Protein AF-0000000078390481 (afdb_homodimer)

Sequence (530 aa):
MADEIKNFSSCPRWFEMAATLKKCFVSKMATTKDLWNSIANISTMCGADFVKNLLRAKYLINNDDVKAIIPPTDNEFDGIALTIGIGNDTSVERRLKKTYPNIRFYGADPIYEAGKAFTNIGEYKQSGVSEKGGSFNASVLINKKYHWRTIETITMKALLRAFGIAHVDFLFLDIEGTEYSVLPTLSTQTDMFNETFCQINVELHGPLVDYGQTDAAFVRLLNSVMSRESPYVPLWIPQPTMHHRLFLVNWKNLQCVKNFFSHWCMADEIKNFSSCPRWFEMAATLKKCFVSKMATTKDLWNSIANISTMCGADFVKNLLRAKYLINNDDVKAIIPPTDNEFDGIALTIGIGNDTSVERRLKKTYPNIRFYGADPIYEAGKAFTNIGEYKQSGVSEKGGSFNASVLINKKYHWRTIETITMKALLRAFGIAHVDFLFLDIEGTEYSVLPTLSTQTDMFNETFCQINVELHGPLVDYGQTDAAFVRLLNSVMSRESPYVPLWIPQPTMHHRLFLVNWKNLQCVKNFFSHWC

Organism: Toxocara canis (NCBI:txid6265)

Nearest PDB structures (foldseek):
  8pb8-assembly1_B  TM=5.789E-01  e=1.757E-03  Psilocybe cubensis
  9fmj-assembly1_A  TM=5.269E-01  e=6.297E-04  Psilocybe cubensis
  3tma-assembly1_A  TM=5.988E-01  e=4.313E-03  Thermus thermophilus HB27
  8pb8-assembly1_A  TM=4.634E-01  e=1.546E-03  Psilocybe cubensis
  9fmi-assembly1_A  TM=5.603E-01  e=1.059E-02  Psilocybe cubensis

Foldseek 3Di:
DLVPFPPCVLFVQLSVLQVQLLVQLVVVLVPDDQCLQCVQVSLVVSCLQVVCVVLVWDWQDKDPDIDIDRAWPDQQDQFEEEEEQQAQICRRLVVVCVSHVNYAYEYEDQDVNSQVVCVVRHHYDNAHEAQAWAWDFFFDQDPNDTDTDIGTHDYPLVVCVVVVHQEHAHYEEEHGQRCLGNQLCCFQCCVPRSHYYFKYKYKAQDDDPVSPHHSVSVSVNSCSCSPPRGQKGFSHWHRDDRITITIIGRSRDVVSCNTRPVVSD/DCVPFPPCVLFVQLSVLQVQLLVQLVVVLVPDDQCLQCVQVSLVVSCLQVVCVVLVWDWADKDPDIDIDRAWPDQQDQFEEEEAQQAQICRRLVVVCVSHVNYAYEYEDLDVNSVVVCVVRHHYDNAHEAQAWAWDFFFHQDPNDTDTDIGTHDYPLVRCVVVVHQEHAHYEEEHGQRCLNNQLCVFQCCVPRSHYYFKYKYKAADDCVVSVHDSVSVSSNSCSCSPPRGQKGFSHWHRDDRITITIIGRSRDVVSCNTRPVVSD

Solvent-accessible surface area (backbone atoms only — not comparable to full-atom values): 27786 Å² total; per-residue (Å²): 112,71,90,72,40,81,68,39,85,75,26,44,56,40,46,48,53,49,48,53,39,39,51,40,50,48,57,55,53,73,75,45,86,62,49,87,83,36,45,31,58,49,35,35,58,35,15,22,56,39,52,31,54,75,57,55,49,43,74,38,58,47,95,87,47,78,42,66,45,61,56,56,78,48,79,79,39,71,47,31,36,38,32,36,44,46,50,92,61,60,50,44,58,51,52,48,38,70,72,27,71,55,42,44,40,37,36,27,21,61,45,60,76,30,37,61,71,40,54,82,69,28,52,63,46,78,29,34,65,27,67,82,34,47,80,40,81,33,62,39,76,52,92,92,37,77,39,80,39,78,38,57,26,36,24,66,68,57,52,31,56,73,72,71,48,48,65,34,48,38,35,39,40,43,56,65,40,38,47,61,48,34,49,33,47,60,22,62,46,38,79,77,63,66,42,44,61,29,26,37,32,36,46,41,63,46,79,26,74,88,59,72,40,44,68,65,50,53,52,51,30,53,49,32,35,54,32,90,76,16,44,40,42,69,36,42,37,60,77,60,77,79,37,38,44,40,31,31,34,27,70,63,49,64,68,38,31,59,43,52,44,50,90,40,67,114,68,90,72,40,81,68,40,85,75,25,44,55,40,45,48,53,49,48,52,38,36,52,41,48,48,57,55,53,74,76,45,86,62,49,90,83,37,46,31,57,50,33,33,59,34,15,21,56,39,53,31,56,74,57,55,50,44,77,38,59,45,96,87,48,77,43,67,46,63,57,55,78,47,80,78,39,72,47,30,34,37,32,35,44,46,54,94,60,62,49,45,59,52,54,48,37,70,71,26,70,56,42,44,40,36,35,26,21,62,44,63,72,30,37,61,67,39,52,82,70,29,52,60,44,82,28,34,68,26,68,82,34,46,80,40,81,34,64,39,74,52,92,91,36,78,40,80,40,78,38,55,26,35,24,64,67,56,51,31,55,75,73,72,48,47,64,32,46,38,36,38,41,42,57,67,42,39,49,61,50,33,50,34,48,62,23,62,47,37,78,78,62,67,41,44,61,28,26,38,33,36,47,45,67,43,76,23,65,85,59,70,36,47,72,64,48,52,51,51,28,52,48,32,36,53,33,91,76,16,44,39,42,69,36,43,36,60,78,58,77,64,36,40,44,40,30,31,34,28,68,63,48,64,67,37,31,59,43,51,43,50,89,39,67

pLDDT: mean 91.21, std 9.78, range [47.38, 98.75]

Radius of gyration: 27.39 Å; Cα contacts (8 Å, |Δi|>4): 1073; chains: 2; bounding box: 37×82×60 Å

Secondary structure (DSSP, 8-state):
-GGG-TTGGGSHHHHHHHHHHHHHHHHHHHT-S-HHHHHHHHHHHTTHHHHHHHTT-EEEE-SS-EEEEPPPS-TT---EEEEES-TT--HHHHHHHHH-TT-EEEEE-SSHHHHHHHTTTSEEE--EE-SS-EEEEEEEEETTEEEEEEEEEE-HHHHHHHHT--EEEEEEE--TTTHHHHHHHHHH-TTTTT-EEEEEEEEE--SSGGGT--HHHHHHHHHHHHSTT--EEEEE-PPPSSSEEEEEEESS-HHHIIIIIGGG-/-GGG-TTGGGSHHHHHHHHHHHHHHHHHHHT-S-HHHHHHHHHHHHTHHHHHHHTT-EEEE-SS-EEEEPPPS-TT---EEEEES-TT--HHHHHHHHH-TT-EEEEE-SSHHHHHHHTTTSEEE--EE-SS-EEEEEEEEETTEEEEEEEEEE-HHHHHHHHT--EEEEEEE--TTTHHHHHHHHHH-TTTTT-EEEEEEEEE--SGGGGT--HHHHHHHHHHHHSTT--EEEEE-PPPSSSEEEEEEESS-HHHIIIIIGGG-

InterPro domains:
  IPR006342 Methyltransferase FkbM [PF05050] (73-221)

Structure (mmCIF, N/CA/C/O backbone):
data_AF-0000000078390481-model_v1
#
loop_
_entity.id
_entity.type
_entity.pdbx_description
1 polymer 'Methyltransf_21 domain-containing protein'
#
loop_
_atom_site.group_PDB
_atom_site.id
_atom_site.type_symbol
_atom_site.label_atom_id
_atom_site.label_alt_id
_atom_site.label_comp_id
_atom_site.label_asym_id
_atom_site.label_entity_id
_atom_site.label_seq_id
_atom_site.pdbx_PDB_ins_code
_atom_site.Cartn_x
_atom_site.Cartn_y
_atom_site.Cartn_z
_atom_site.occupancy
_atom_site.B_iso_or_equiv
_atom_site.auth_seq_id
_atom_site.auth_comp_id
_atom_site.auth_asym_id
_atom_site.auth_atom_id
_atom_site.pdbx_PDB_model_num
ATOM 1 N N . MET A 1 1 ? 17.344 1.678 4.719 1 47.88 1 MET A N 1
ATOM 2 C CA . MET A 1 1 ? 16.531 2.707 5.363 1 47.88 1 MET A CA 1
ATOM 3 C C . MET A 1 1 ? 16.062 2.248 6.742 1 47.88 1 MET A C 1
ATOM 5 O O . MET A 1 1 ? 16.094 3.021 7.699 1 47.88 1 MET A O 1
ATOM 9 N N . ALA A 1 2 ? 15.68 0.887 6.867 1 52.62 2 ALA A N 1
ATOM 10 C CA . ALA A 1 2 ? 15.227 0.466 8.188 1 52.62 2 ALA A CA 1
ATOM 11 C C . ALA A 1 2 ? 16.359 0.549 9.211 1 52.62 2 ALA A C 1
ATOM 13 O O . ALA A 1 2 ? 16.125 0.926 10.359 1 52.62 2 ALA A O 1
ATOM 14 N N . ASP A 1 3 ? 17.625 0.298 8.766 1 55.47 3 ASP A N 1
ATOM 15 C CA . ASP A 1 3 ? 18.734 0.202 9.695 1 55.47 3 ASP A CA 1
ATOM 16 C C . ASP A 1 3 ? 19.031 1.551 10.352 1 55.47 3 ASP A C 1
ATOM 18 O O . ASP A 1 3 ? 19.641 1.611 11.422 1 55.47 3 ASP A O 1
ATOM 22 N N . GLU A 1 4 ? 18.391 2.559 9.773 1 65.75 4 GLU A N 1
ATOM 23 C CA . GLU A 1 4 ? 18.75 3.867 10.305 1 65.75 4 GLU A CA 1
ATOM 24 C C . GLU A 1 4 ? 17.625 4.457 11.148 1 65.75 4 GLU A C 1
ATOM 26 O O . GLU A 1 4 ? 17.719 5.594 11.617 1 65.75 4 GLU A O 1
ATOM 31 N N . ILE A 1 5 ? 16.719 3.488 11.383 1 76.81 5 ILE A N 1
ATOM 32 C CA . ILE A 1 5 ? 15.586 4.012 12.141 1 76.81 5 ILE A CA 1
ATOM 33 C C . ILE A 1 5 ? 15.812 3.797 13.633 1 76.81 5 ILE A C 1
ATOM 35 O O . ILE A 1 5 ? 15.875 2.656 14.102 1 76.81 5 ILE A O 1
ATOM 39 N N . LYS A 1 6 ? 16.016 4.844 14.258 1 80.94 6 LYS A N 1
ATOM 40 C CA . LYS A 1 6 ? 16.156 4.797 15.711 1 80.94 6 LYS A CA 1
ATOM 41 C C . LYS A 1 6 ? 14.953 4.113 16.359 1 80.94 6 LYS A C 1
ATOM 43 O O . LYS A 1 6 ? 13.812 4.398 16 1 80.94 6 LYS A O 1
ATOM 48 N N . ASN A 1 7 ? 15.125 3.117 17.188 1 88.44 7 ASN A N 1
ATOM 49 C CA . ASN A 1 7 ? 14.109 2.369 17.906 1 88.44 7 ASN A CA 1
ATOM 50 C C . ASN A 1 7 ? 13.273 1.506 16.969 1 88.44 7 ASN A C 1
ATOM 52 O O . ASN A 1 7 ? 12.062 1.352 17.172 1 88.44 7 ASN A O 1
ATOM 56 N N . PHE A 1 8 ? 13.828 0.98 15.945 1 92.12 8 PHE A N 1
ATOM 57 C CA . PHE A 1 8 ? 13.125 0.188 14.938 1 92.12 8 PHE A CA 1
ATOM 58 C C . PHE A 1 8 ? 12.367 -0.96 15.594 1 92.12 8 PHE A C 1
ATOM 60 O O . PHE A 1 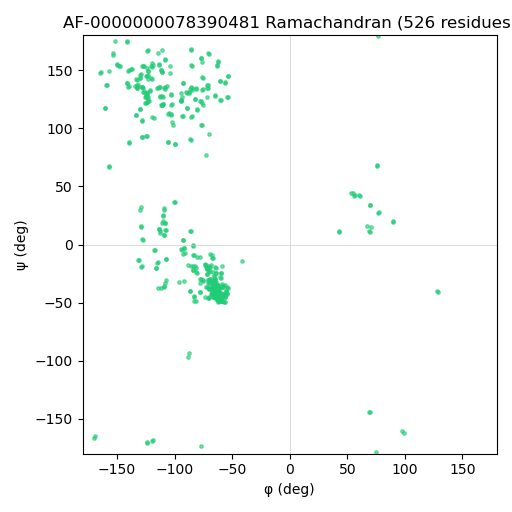8 ? 11.242 -1.27 15.195 1 92.12 8 PHE A O 1
ATOM 67 N N . SER A 1 9 ? 12.914 -1.569 16.625 1 93.81 9 SER A N 1
ATOM 68 C CA . SER A 1 9 ? 12.359 -2.77 17.234 1 93.81 9 SER A CA 1
ATOM 69 C C . SER A 1 9 ? 11.062 -2.459 17.969 1 93.81 9 SER A C 1
ATOM 71 O O . SER A 1 9 ? 10.281 -3.365 18.281 1 93.81 9 SER A O 1
ATOM 73 N N . SER A 1 10 ? 10.875 -1.139 18.297 1 94.69 10 SER A N 1
ATOM 74 C CA . SER A 1 10 ? 9.688 -0.77 19.062 1 94.69 10 SER A CA 1
ATOM 75 C C . SER A 1 10 ? 8.422 -0.925 18.219 1 94.69 10 SER A C 1
ATOM 77 O O . SER A 1 10 ? 7.34 -1.171 18.766 1 94.69 10 SER A O 1
ATOM 79 N N . CYS A 1 11 ? 8.594 -0.75 16.969 1 96.69 11 CYS A N 1
ATOM 80 C CA . CYS A 1 11 ? 7.441 -0.878 16.078 1 96.69 11 CYS A CA 1
ATOM 81 C C . CYS A 1 11 ? 7.887 -1.206 14.656 1 96.69 11 CYS A C 1
ATOM 83 O O . CYS A 1 11 ? 7.676 -0.414 13.734 1 96.69 11 CYS A O 1
ATOM 85 N N . PRO A 1 12 ? 8.414 -2.34 14.414 1 96.19 12 PRO A N 1
ATOM 86 C CA . PRO A 1 12 ? 9.125 -2.656 13.172 1 96.19 12 PRO A CA 1
ATOM 87 C C . PRO A 1 12 ? 8.227 -2.592 11.938 1 96.19 12 PRO A C 1
ATOM 89 O O . PRO A 1 12 ? 8.625 -2.057 10.906 1 96.19 12 PRO A O 1
ATOM 92 N N . ARG A 1 13 ? 6.938 -3.066 12.016 1 97.38 13 ARG A N 1
ATOM 93 C CA . ARG A 1 13 ? 6.07 -3.133 10.844 1 97.38 13 ARG A CA 1
ATOM 94 C C . ARG A 1 13 ? 5.656 -1.738 10.391 1 97.38 13 ARG A C 1
ATOM 96 O O . ARG A 1 13 ? 5.668 -1.442 9.195 1 97.38 13 ARG A O 1
ATOM 103 N N . TRP A 1 14 ? 5.422 -0.872 11.383 1 97.62 14 TRP A N 1
ATOM 104 C CA . TRP A 1 14 ? 5.094 0.504 11.016 1 97.62 14 TRP A CA 1
ATOM 105 C C . TRP A 1 14 ? 6.277 1.19 10.352 1 97.62 14 TRP A C 1
ATOM 107 O O . TRP A 1 14 ? 6.121 1.865 9.328 1 97.62 14 TRP A O 1
ATOM 117 N N . PHE A 1 15 ? 7.402 0.977 10.906 1 97.12 15 PHE A N 1
ATOM 118 C CA . PHE A 1 15 ? 8.594 1.633 10.375 1 97.12 15 PHE A CA 1
ATOM 119 C C . PHE A 1 15 ? 8.914 1.111 8.984 1 97.12 15 PHE A C 1
ATOM 121 O O . PHE A 1 15 ? 9.344 1.874 8.109 1 97.12 15 PHE A O 1
ATOM 128 N N . GLU A 1 16 ? 8.648 -0.146 8.742 1 96.88 16 GLU A N 1
ATOM 129 C CA . GLU A 1 16 ? 8.844 -0.708 7.41 1 96.88 16 GLU A CA 1
ATOM 130 C C . GLU A 1 16 ? 7.855 -0.114 6.414 1 96.88 16 GLU A C 1
ATOM 132 O O . GLU A 1 16 ? 8.227 0.205 5.281 1 96.88 16 GLU A O 1
ATOM 137 N N . MET A 1 17 ? 6.586 0.057 6.84 1 97.88 17 MET A N 1
ATOM 138 C CA . MET A 1 17 ? 5.574 0.659 5.977 1 97.88 17 MET A CA 1
ATOM 139 C C . MET A 1 17 ? 5.957 2.088 5.605 1 97.88 17 MET A C 1
ATOM 141 O O . MET A 1 17 ? 5.984 2.441 4.426 1 97.88 17 MET A O 1
ATOM 145 N N . ALA A 1 18 ? 6.328 2.855 6.602 1 96.94 18 ALA A N 1
ATOM 146 C CA . ALA A 1 18 ? 6.637 4.266 6.387 1 96.94 18 ALA A CA 1
ATOM 147 C C . ALA A 1 18 ? 7.902 4.426 5.547 1 96.94 18 ALA A C 1
ATOM 149 O O . ALA A 1 18 ? 7.949 5.258 4.637 1 96.94 18 ALA A O 1
ATOM 150 N N . ALA A 1 19 ? 8.875 3.615 5.863 1 95.69 19 ALA A N 1
ATOM 151 C CA . ALA A 1 19 ? 10.133 3.691 5.129 1 95.69 19 ALA A CA 1
ATOM 152 C C . ALA A 1 19 ? 9.938 3.316 3.662 1 95.69 19 ALA A C 1
ATOM 154 O O . ALA A 1 19 ? 10.508 3.947 2.771 1 95.69 19 ALA A O 1
ATOM 155 N N . THR A 1 20 ? 9.141 2.256 3.455 1 96.31 20 THR A N 1
ATOM 156 C CA . THR A 1 20 ? 8.867 1.826 2.088 1 96.31 20 THR A CA 1
ATOM 157 C C . THR A 1 20 ? 8.141 2.924 1.312 1 96.31 20 THR A C 1
ATOM 159 O O . THR A 1 20 ? 8.477 3.203 0.161 1 96.31 20 THR A O 1
ATOM 162 N N . LEU A 1 21 ? 7.191 3.572 1.928 1 96.88 21 LEU A N 1
ATOM 163 C CA . LEU A 1 21 ? 6.457 4.668 1.307 1 96.88 21 LEU A CA 1
ATOM 164 C C . LEU A 1 21 ? 7.395 5.828 0.972 1 96.88 21 LEU A C 1
ATOM 166 O O . LEU A 1 21 ? 7.398 6.32 -0.158 1 96.88 21 LEU A O 1
ATOM 170 N N . LYS A 1 22 ? 8.156 6.188 1.913 1 95.38 22 LYS A N 1
ATOM 171 C CA . LYS A 1 22 ? 9.062 7.32 1.734 1 95.38 22 LYS A CA 1
ATOM 172 C C . LYS A 1 22 ? 10.07 7.047 0.627 1 95.38 22 LYS A C 1
ATOM 174 O O . LYS A 1 22 ? 10.344 7.914 -0.206 1 95.38 22 LYS A O 1
ATOM 179 N N . LYS A 1 23 ? 10.625 5.867 0.595 1 95.25 23 LYS A N 1
ATOM 180 C CA . LYS A 1 23 ? 11.57 5.48 -0.446 1 95.25 23 LYS A CA 1
ATOM 181 C C . LYS A 1 23 ? 10.945 5.602 -1.832 1 95.25 23 LYS A C 1
ATOM 183 O O . LYS A 1 23 ? 11.594 6.059 -2.775 1 95.25 23 LYS A O 1
ATOM 188 N N . CYS A 1 24 ? 9.742 5.176 -1.938 1 96.69 24 CYS A N 1
ATOM 189 C CA . CYS A 1 24 ? 9.047 5.273 -3.213 1 96.69 24 CYS A CA 1
ATOM 190 C C . CYS A 1 24 ? 8.891 6.727 -3.641 1 96.69 24 CYS A C 1
ATOM 192 O O . CYS A 1 24 ? 9.164 7.07 -4.793 1 96.69 24 CYS A O 1
ATOM 194 N N . PHE A 1 25 ? 8.492 7.582 -2.705 1 97.69 25 PHE A N 1
ATOM 195 C CA . PHE A 1 25 ? 8.336 9 -3.016 1 97.69 25 PHE A CA 1
ATOM 196 C C . PHE A 1 25 ? 9.656 9.586 -3.514 1 97.69 25 PHE A C 1
ATOM 198 O O . PHE A 1 25 ? 9.688 10.242 -4.559 1 97.69 25 PHE A O 1
ATOM 205 N N . VAL A 1 26 ? 10.672 9.312 -2.787 1 96.94 26 VAL A N 1
ATOM 206 C CA . VAL A 1 26 ? 11.977 9.859 -3.141 1 96.94 26 VAL A CA 1
ATOM 207 C C . VAL A 1 26 ? 12.375 9.391 -4.535 1 96.94 26 VAL A C 1
ATOM 209 O O . VAL A 1 26 ? 12.789 10.188 -5.375 1 96.94 26 VAL A O 1
ATOM 212 N N . SER A 1 27 ? 12.234 8.148 -4.781 1 96.31 27 SER A N 1
ATOM 213 C CA . SER A 1 27 ? 12.633 7.562 -6.055 1 96.31 27 SER A CA 1
ATOM 214 C C . SER A 1 27 ? 11.82 8.148 -7.207 1 96.31 27 SER A C 1
ATOM 216 O O . SER A 1 27 ? 12.383 8.562 -8.227 1 96.31 27 SER A O 1
ATOM 218 N N . LYS A 1 28 ? 10.539 8.234 -7.07 1 97.19 28 LYS A N 1
ATOM 219 C CA . LYS A 1 28 ? 9.672 8.688 -8.156 1 97.19 28 LYS A CA 1
ATOM 220 C C . LYS A 1 28 ? 9.828 10.188 -8.383 1 97.19 28 LYS A C 1
ATOM 222 O O . LYS A 1 28 ? 9.781 10.656 -9.523 1 97.19 28 LYS A O 1
ATOM 227 N N . MET A 1 29 ? 10.016 10.938 -7.328 1 97.19 29 MET A N 1
ATOM 228 C CA . MET A 1 29 ? 10.188 12.375 -7.465 1 97.19 29 MET A CA 1
ATOM 229 C C . MET A 1 29 ? 11.484 12.711 -8.188 1 97.19 29 MET A C 1
ATOM 231 O O . MET A 1 29 ? 11.547 13.664 -8.961 1 97.19 29 MET A O 1
ATOM 235 N N . ALA A 1 30 ? 12.484 11.93 -7.965 1 95.56 30 ALA A N 1
ATOM 236 C CA . ALA A 1 30 ? 13.805 12.188 -8.531 1 95.56 30 ALA A CA 1
ATOM 237 C C . ALA A 1 30 ? 13.781 12.109 -10.055 1 95.56 30 ALA A C 1
ATOM 239 O O . ALA A 1 30 ? 14.586 12.758 -10.727 1 95.56 30 ALA A O 1
ATOM 240 N N . THR A 1 31 ? 12.844 11.391 -10.57 1 94.94 31 THR A N 1
ATOM 241 C CA . THR A 1 31 ? 12.836 11.172 -12.016 1 94.94 31 THR A CA 1
ATOM 242 C C . THR A 1 31 ? 11.688 11.93 -12.664 1 94.94 31 THR A C 1
ATOM 244 O O . THR A 1 31 ? 11.398 11.734 -13.852 1 94.94 31 THR A O 1
ATOM 247 N N . THR A 1 32 ? 11.047 12.75 -11.891 1 95.38 32 THR A N 1
ATOM 248 C CA . THR A 1 32 ? 9.891 13.469 -12.414 1 95.38 32 THR A CA 1
ATOM 249 C C . THR A 1 32 ? 10.203 14.953 -12.555 1 95.38 32 THR A C 1
ATOM 251 O O . THR A 1 32 ? 10.664 15.586 -11.602 1 95.38 32 THR A O 1
ATOM 254 N N . LYS A 1 33 ? 9.969 15.531 -13.711 1 90.62 33 LYS A N 1
ATOM 255 C CA . LYS A 1 33 ? 10.305 16.922 -13.969 1 90.62 33 LYS A CA 1
ATOM 256 C C . LYS A 1 33 ? 9.219 17.859 -13.453 1 90.62 33 LYS A C 1
ATOM 258 O O . LYS A 1 33 ? 9.5 18.812 -12.719 1 90.62 33 LYS A O 1
ATOM 263 N N . ASP A 1 34 ? 7.949 17.688 -13.703 1 92.94 34 ASP A N 1
ATOM 264 C CA . ASP A 1 34 ? 6.836 18.547 -13.289 1 92.94 34 ASP A CA 1
ATOM 265 C C . ASP A 1 34 ? 6.133 17.969 -12.07 1 92.94 34 ASP A C 1
ATOM 267 O O . ASP A 1 34 ? 5.102 17.297 -12.195 1 92.94 34 ASP A O 1
ATOM 271 N N . LEU A 1 35 ? 6.609 18.281 -10.938 1 94.56 35 LEU A N 1
ATOM 272 C CA . LEU A 1 35 ? 6.102 17.672 -9.711 1 94.56 35 LEU A CA 1
ATOM 273 C C . LEU A 1 35 ? 4.742 18.25 -9.336 1 94.56 35 LEU A C 1
ATOM 275 O O . LEU A 1 35 ? 3.93 17.578 -8.695 1 94.56 35 LEU A O 1
ATOM 279 N N . TRP A 1 36 ? 4.516 19.531 -9.688 1 92.69 36 TRP A N 1
ATOM 280 C CA . TRP A 1 36 ? 3.225 20.125 -9.359 1 92.69 36 TRP A CA 1
ATOM 281 C C . TRP A 1 36 ? 2.08 19.281 -9.906 1 92.69 36 TRP A C 1
ATOM 283 O O . TRP A 1 36 ? 1.114 19 -9.195 1 92.69 36 TRP A O 1
ATOM 293 N N . ASN A 1 37 ? 2.262 18.828 -11.141 1 93.81 37 ASN A N 1
ATOM 294 C CA . ASN A 1 37 ? 1.169 18.109 -11.797 1 93.81 37 ASN A CA 1
ATOM 295 C C . ASN A 1 37 ? 1.257 16.609 -11.555 1 93.81 37 ASN A C 1
ATOM 297 O O . ASN A 1 37 ? 0.307 15.875 -11.828 1 93.81 37 ASN A O 1
ATOM 301 N N . SER A 1 38 ? 2.369 16.172 -10.938 1 96.69 38 SER A N 1
ATOM 302 C CA . SER A 1 38 ? 2.588 14.734 -10.914 1 96.69 38 SER A CA 1
ATOM 303 C C . SER A 1 38 ? 2.533 14.188 -9.492 1 96.69 38 SER A C 1
ATOM 305 O O . SER A 1 38 ? 2.42 12.977 -9.297 1 96.69 38 SER A O 1
ATOM 307 N N . ILE A 1 39 ? 2.617 15.023 -8.5 1 97.5 39 ILE A N 1
ATOM 308 C CA . ILE A 1 39 ? 2.855 14.547 -7.141 1 97.5 39 ILE A CA 1
ATOM 309 C C . ILE A 1 39 ? 1.656 13.734 -6.664 1 97.5 39 ILE A C 1
ATOM 311 O O . ILE A 1 39 ? 1.816 12.75 -5.934 1 97.5 39 ILE A O 1
ATOM 315 N N . ALA A 1 40 ? 0.441 14.109 -7.043 1 97.81 40 ALA A N 1
ATOM 316 C CA . ALA A 1 40 ? -0.738 13.336 -6.656 1 97.81 40 ALA A CA 1
ATOM 317 C C . ALA A 1 40 ? -0.685 11.93 -7.234 1 97.81 40 ALA A C 1
ATOM 319 O O . ALA A 1 40 ? -0.988 10.953 -6.543 1 97.81 40 ALA A O 1
ATOM 320 N N . ASN A 1 41 ? -0.294 11.805 -8.477 1 97.44 41 ASN A N 1
ATOM 321 C CA . ASN A 1 41 ? -0.146 10.5 -9.109 1 97.44 41 ASN A CA 1
ATOM 322 C C . ASN A 1 41 ? 0.976 9.688 -8.469 1 97.44 41 ASN A C 1
ATOM 324 O O . ASN A 1 41 ? 0.854 8.477 -8.305 1 97.44 41 ASN A O 1
ATOM 328 N N . ILE A 1 42 ? 2.051 10.344 -8.172 1 98.12 42 ILE A N 1
ATOM 329 C CA . ILE A 1 42 ? 3.154 9.688 -7.488 1 98.12 42 ILE A CA 1
ATOM 330 C C . ILE A 1 42 ? 2.666 9.109 -6.16 1 98.12 42 ILE A C 1
ATOM 332 O O . ILE A 1 42 ? 2.988 7.973 -5.812 1 98.12 42 ILE A O 1
ATOM 336 N N . SER A 1 43 ? 1.873 9.93 -5.449 1 98.44 43 SER A N 1
ATOM 337 C CA . SER A 1 43 ? 1.304 9.484 -4.184 1 98.44 43 SER A CA 1
ATOM 338 C C . SER A 1 43 ? 0.49 8.203 -4.367 1 98.44 43 SER A C 1
ATOM 340 O O . SER A 1 43 ? 0.627 7.258 -3.588 1 98.44 43 SER A O 1
ATOM 342 N N . THR A 1 44 ? -0.268 8.156 -5.371 1 97.25 44 THR A N 1
ATOM 343 C CA . THR A 1 44 ? -1.08 6.988 -5.684 1 97.25 44 THR A CA 1
ATOM 344 C C . THR A 1 44 ? -0.196 5.797 -6.039 1 97.25 44 THR A C 1
ATOM 346 O O . THR A 1 44 ? -0.392 4.695 -5.52 1 97.25 44 THR A O 1
ATOM 349 N N . MET A 1 45 ? 0.797 6.02 -6.848 1 96.94 45 MET A N 1
ATOM 350 C CA . MET A 1 45 ? 1.684 4.953 -7.312 1 96.94 45 MET A CA 1
ATOM 351 C C . MET A 1 45 ? 2.48 4.363 -6.152 1 96.94 45 MET A C 1
ATOM 353 O O . MET A 1 45 ? 2.803 3.174 -6.16 1 96.94 45 MET A O 1
ATOM 357 N N . CYS A 1 46 ? 2.715 5.191 -5.203 1 97.94 46 CYS A N 1
ATOM 358 C CA . CYS A 1 46 ? 3.543 4.746 -4.09 1 97.94 46 CYS A CA 1
ATOM 359 C C . CYS A 1 46 ? 2.713 3.986 -3.061 1 97.94 46 CYS A C 1
ATOM 361 O O . CYS A 1 46 ? 3.262 3.387 -2.133 1 97.94 46 CYS A O 1
ATOM 363 N N . GLY A 1 47 ? 1.396 3.986 -3.184 1 98.19 47 GLY A N 1
ATOM 364 C CA . GLY A 1 47 ? 0.559 3.211 -2.279 1 98.19 47 GLY A CA 1
ATOM 365 C C . GLY A 1 47 ? 0.141 3.982 -1.043 1 98.19 47 GLY A C 1
ATOM 366 O O . GLY A 1 47 ? -0.229 3.387 -0.029 1 98.19 47 GLY A O 1
ATOM 367 N N . ALA A 1 48 ? 0.214 5.324 -1.1 1 98.44 48 ALA A N 1
ATOM 368 C CA . ALA A 1 48 ? -0.159 6.137 0.053 1 98.44 48 ALA A CA 1
ATOM 369 C C . ALA A 1 48 ? -1.625 5.93 0.421 1 98.44 48 ALA A C 1
ATOM 371 O O . ALA A 1 48 ? -1.961 5.785 1.599 1 98.44 48 ALA A O 1
ATOM 372 N N . ASP A 1 49 ? -2.496 5.883 -0.577 1 96.88 49 ASP A N 1
ATOM 373 C CA . ASP A 1 49 ? -3.92 5.68 -0.324 1 96.88 49 ASP A CA 1
ATOM 374 C C . ASP A 1 49 ? -4.172 4.328 0.342 1 96.88 49 ASP A C 1
ATOM 376 O O . ASP A 1 49 ? -5.043 4.211 1.207 1 96.88 49 ASP A O 1
ATOM 380 N N . PHE A 1 50 ? -3.457 3.322 -0.054 1 98.31 50 PHE A N 1
ATOM 381 C CA . PHE A 1 50 ? -3.572 2.006 0.563 1 98.31 50 PHE A CA 1
ATOM 382 C C . PHE A 1 50 ? -3.238 2.072 2.049 1 98.31 50 PHE A C 1
ATOM 384 O O . PHE A 1 50 ? -3.992 1.569 2.883 1 98.31 50 PHE A O 1
ATOM 391 N N . VAL A 1 51 ? -2.1 2.723 2.373 1 98.62 51 VAL A N 1
ATOM 392 C CA . VAL A 1 51 ? -1.674 2.83 3.766 1 98.62 51 VAL A CA 1
ATOM 393 C C . VAL A 1 51 ? -2.686 3.66 4.551 1 98.62 51 VAL A C 1
ATOM 395 O O . VAL A 1 51 ? -3.051 3.303 5.676 1 98.62 51 VAL A O 1
ATOM 398 N N . LYS A 1 52 ? -3.109 4.719 3.912 1 98.06 52 LYS A N 1
ATOM 399 C CA . LYS A 1 52 ? -4.129 5.562 4.527 1 98.06 52 LYS A CA 1
ATOM 400 C C . LYS A 1 52 ? -5.371 4.754 4.887 1 98.06 52 LYS A C 1
ATOM 402 O O . LYS A 1 52 ? -5.922 4.898 5.98 1 98.06 52 LYS A O 1
ATOM 407 N N . ASN A 1 53 ? -5.785 3.885 4.039 1 96.81 53 ASN A N 1
ATOM 408 C CA . ASN A 1 53 ? -6.957 3.049 4.273 1 96.81 53 ASN A CA 1
ATOM 409 C C . ASN A 1 53 ? -6.695 2.006 5.355 1 96.81 53 ASN A C 1
ATOM 411 O O . ASN A 1 53 ? -7.578 1.707 6.16 1 96.81 53 ASN A O 1
ATOM 415 N N . LEU A 1 54 ? -5.527 1.448 5.383 1 97.06 54 LEU A N 1
ATOM 416 C CA . LEU A 1 54 ? -5.164 0.497 6.43 1 97.06 54 LEU A CA 1
ATOM 417 C C . LEU A 1 54 ? -5.27 1.14 7.809 1 97.06 54 LEU A C 1
ATOM 419 O O . LEU A 1 54 ? -5.664 0.483 8.773 1 97.06 54 LEU A O 1
ATOM 423 N N . LEU A 1 55 ? -4.879 2.434 7.773 1 97.81 55 LEU A N 1
ATOM 424 C CA . LEU A 1 55 ? -4.852 3.154 9.039 1 97.81 55 LEU A CA 1
ATOM 425 C C . LEU A 1 55 ? -6.234 3.695 9.391 1 97.81 55 LEU A C 1
ATOM 427 O O . LEU A 1 55 ? -6.395 4.406 10.383 1 97.81 55 LEU A O 1
ATOM 431 N N . ARG A 1 56 ? -7.234 3.455 8.508 1 96.25 56 ARG A N 1
ATOM 432 C CA . ARG A 1 56 ? -8.625 3.834 8.719 1 96.25 56 ARG A CA 1
ATOM 433 C C . ARG A 1 56 ? -8.766 5.344 8.883 1 96.25 56 ARG A C 1
ATOM 435 O O . ARG A 1 56 ? -9.438 5.816 9.805 1 96.25 56 ARG A O 1
ATOM 442 N N . ALA A 1 57 ? -8.023 6.016 8.023 1 98 57 ALA A N 1
ATOM 443 C CA . ALA A 1 57 ? -8.086 7.473 8.031 1 98 57 ALA A CA 1
ATOM 444 C C . ALA A 1 57 ? -9.531 7.957 7.902 1 98 57 ALA A C 1
ATOM 446 O O . ALA A 1 57 ? -10.344 7.32 7.23 1 98 57 ALA A O 1
ATOM 447 N N . LYS A 1 58 ? -9.82 9 8.539 1 97.31 58 LYS A N 1
ATOM 448 C CA . LYS A 1 58 ? -11.109 9.688 8.438 1 97.31 58 LYS A CA 1
ATOM 449 C C . LYS A 1 58 ? -10.945 11.062 7.793 1 97.31 58 LYS A C 1
ATOM 451 O O . LYS A 1 58 ? -9.859 11.641 7.828 1 97.31 58 LYS A O 1
ATOM 456 N N . TYR A 1 59 ? -12.039 11.469 7.227 1 96.44 59 TYR A N 1
ATOM 457 C CA . TYR A 1 59 ? -12.016 12.773 6.57 1 96.44 59 TYR A CA 1
ATOM 458 C C . TYR A 1 59 ? -12.82 13.797 7.367 1 96.44 59 TYR A C 1
ATOM 460 O O . TYR A 1 59 ? -13.875 13.477 7.918 1 96.44 59 TYR A O 1
ATOM 468 N N . LEU A 1 60 ? -12.258 14.875 7.48 1 95.12 60 LEU A N 1
ATOM 469 C CA . LEU A 1 60 ? -12.938 16.047 8.047 1 95.12 60 LEU A CA 1
ATOM 470 C C . LEU A 1 60 ? -13.195 17.094 6.973 1 95.12 60 LEU A C 1
ATOM 472 O O . LEU A 1 60 ? -12.25 17.625 6.383 1 95.12 60 LEU A O 1
ATOM 476 N N . ILE A 1 61 ? -14.43 17.375 6.82 1 90.44 61 ILE A N 1
ATOM 477 C CA . ILE A 1 61 ? -14.828 18.219 5.703 1 90.44 61 ILE A CA 1
ATOM 478 C C . ILE A 1 61 ? -15.258 19.594 6.223 1 90.44 61 ILE A C 1
ATOM 480 O O . ILE A 1 61 ? -15.969 19.688 7.23 1 90.44 61 ILE A O 1
ATOM 484 N N . ASN A 1 62 ? -14.828 20.594 5.621 1 90.5 62 ASN A N 1
ATOM 485 C CA . ASN A 1 62 ? -15.375 21.938 5.797 1 90.5 62 ASN A CA 1
ATOM 486 C C . ASN A 1 62 ? -15.93 22.5 4.488 1 90.5 62 ASN A C 1
ATOM 488 O O . ASN A 1 62 ? -16.234 21.734 3.57 1 90.5 62 ASN A O 1
ATOM 492 N N . ASN A 1 63 ? -16.266 23.734 4.398 1 84.31 63 ASN A N 1
ATOM 493 C CA . ASN A 1 63 ? -17.016 24.281 3.27 1 84.31 63 ASN A CA 1
ATOM 494 C C . ASN A 1 63 ? -16.234 24.141 1.965 1 84.31 63 ASN A C 1
ATOM 496 O O . ASN A 1 63 ? -16.812 23.922 0.905 1 84.31 63 ASN A O 1
ATOM 500 N N . ASP A 1 64 ? -14.938 24.281 2.102 1 79.69 64 ASP A N 1
ATOM 501 C CA . ASP A 1 64 ? -14.219 24.391 0.834 1 79.69 64 ASP A CA 1
ATOM 502 C C . ASP A 1 64 ? -13.078 23.375 0.756 1 79.69 64 ASP A C 1
ATOM 504 O O . ASP A 1 64 ? -12.336 23.344 -0.224 1 79.69 64 ASP A O 1
ATOM 508 N N . ASP A 1 65 ? -13.055 22.578 1.83 1 87.19 65 ASP A N 1
ATOM 509 C CA . ASP A 1 65 ? -11.883 21.703 1.808 1 87.19 65 ASP A CA 1
ATOM 510 C C . ASP A 1 65 ? -12.133 20.422 2.582 1 87.19 65 ASP A C 1
ATOM 512 O O . ASP A 1 65 ? -13.141 20.297 3.283 1 87.19 65 ASP A O 1
ATOM 516 N N . VAL A 1 66 ? -11.211 19.422 2.324 1 93.25 66 VAL A N 1
ATOM 517 C CA . VAL A 1 66 ? -11.242 18.141 3.023 1 93.25 66 VAL A CA 1
ATOM 518 C C . VAL A 1 66 ? -9.898 17.891 3.699 1 93.25 66 VAL A C 1
ATOM 520 O O . VAL A 1 66 ? -8.844 18.062 3.084 1 93.25 66 VAL A O 1
ATOM 523 N N . LYS A 1 67 ? -9.945 17.609 4.98 1 96.44 67 LYS A N 1
ATOM 524 C CA . LYS A 1 67 ? -8.773 17.188 5.742 1 96.44 67 LYS A CA 1
ATOM 525 C C . LYS A 1 67 ? -8.859 15.711 6.102 1 96.44 67 LYS A C 1
ATOM 527 O O . LYS A 1 67 ? -9.922 15.102 6.008 1 96.44 67 LYS A O 1
ATOM 532 N N . ALA A 1 68 ? -7.723 15.125 6.402 1 97.88 68 ALA A N 1
ATOM 533 C CA . ALA A 1 68 ? -7.691 13.734 6.824 1 97.88 68 ALA A CA 1
ATOM 534 C C . ALA A 1 68 ? -7.023 13.586 8.188 1 97.88 68 ALA A C 1
ATOM 536 O O . ALA A 1 68 ? -6.168 14.398 8.555 1 97.88 68 ALA A O 1
ATOM 537 N N . ILE A 1 69 ? -7.43 12.609 8.977 1 98.31 69 ILE A N 1
ATOM 538 C CA . ILE A 1 69 ? -6.746 12.297 10.227 1 98.31 69 ILE A CA 1
ATOM 539 C C . ILE A 1 69 ? -6.676 10.781 10.406 1 98.31 69 ILE A C 1
ATOM 541 O O . ILE A 1 69 ? -7.512 10.047 9.875 1 98.31 69 ILE A O 1
ATOM 545 N N . ILE A 1 70 ? -5.664 10.305 11.062 1 98.62 70 ILE A N 1
ATOM 546 C CA . ILE A 1 70 ? -5.613 8.961 11.617 1 98.62 70 ILE A CA 1
ATOM 547 C C . ILE A 1 70 ? -6.172 8.969 13.039 1 98.62 70 ILE A C 1
ATOM 549 O O . ILE A 1 70 ? -5.68 9.695 13.898 1 98.62 70 ILE A O 1
ATOM 553 N N . PRO A 1 71 ? -7.238 8.258 13.266 1 98.06 71 PRO A N 1
ATOM 554 C CA . PRO A 1 71 ? -7.809 8.266 14.617 1 98.06 71 PRO A CA 1
ATOM 555 C C . PRO A 1 71 ? -6.84 7.738 15.672 1 98.06 71 PRO A C 1
ATOM 557 O O . PRO A 1 71 ? -6.086 6.797 15.406 1 98.06 71 PRO A O 1
ATOM 560 N N . PRO A 1 72 ? -6.871 8.383 16.812 1 97.94 72 PRO A N 1
ATOM 561 C CA . PRO A 1 72 ? -6.062 7.82 17.906 1 97.94 72 PRO A CA 1
ATOM 562 C C . PRO A 1 72 ? -6.531 6.43 18.328 1 97.94 72 PRO A C 1
ATOM 564 O O . PRO A 1 72 ? -7.695 6.078 18.125 1 97.94 72 PRO A O 1
ATOM 567 N N . THR A 1 73 ? -5.648 5.633 18.875 1 93.38 73 THR A N 1
ATOM 568 C CA . THR A 1 73 ? -5.938 4.273 19.312 1 93.38 73 THR A CA 1
ATOM 569 C C . THR A 1 73 ? -6.848 4.285 20.531 1 93.38 73 THR A C 1
ATOM 571 O O . THR A 1 73 ? -7.598 3.334 20.766 1 93.38 73 THR A O 1
ATOM 574 N N . ASP A 1 74 ? -6.797 5.426 21.219 1 92.31 74 ASP A N 1
ATOM 575 C CA . ASP A 1 74 ? -7.57 5.594 22.453 1 92.31 74 ASP A CA 1
ATOM 576 C C . ASP A 1 74 ? -8.812 6.449 22.203 1 92.31 74 ASP A C 1
ATOM 578 O O . ASP A 1 74 ? -8.703 7.59 21.75 1 92.31 74 ASP A O 1
ATOM 582 N N . ASN A 1 75 ? -9.922 5.984 22.609 1 88.75 75 ASN A N 1
ATOM 583 C CA . ASN A 1 75 ? -11.18 6.695 22.406 1 88.75 75 ASN A CA 1
ATOM 584 C C . ASN A 1 75 ? -11.281 7.922 23.312 1 88.75 75 ASN A C 1
ATOM 586 O O . ASN A 1 75 ? -12.039 8.852 23.031 1 88.75 75 ASN A O 1
ATOM 590 N N . GLU A 1 76 ? -10.578 7.84 24.375 1 94.56 76 GLU A N 1
ATOM 591 C CA . GLU A 1 76 ? -10.547 8.977 25.281 1 94.56 76 GLU A CA 1
ATOM 592 C C . GLU A 1 76 ? -9.281 9.805 25.094 1 94.56 76 GLU A C 1
ATOM 594 O O . GLU A 1 76 ? -8.742 10.359 26.047 1 94.56 76 GLU A O 1
ATOM 599 N N . PHE A 1 77 ? -8.922 9.875 23.922 1 96.69 77 PHE A N 1
ATOM 600 C CA . PHE A 1 77 ? -7.668 10.516 23.562 1 96.69 77 PHE A CA 1
ATOM 601 C C . PHE A 1 77 ? -7.656 11.969 24 1 96.69 77 PHE A C 1
ATOM 603 O O . PHE A 1 77 ? -8.578 12.727 23.703 1 96.69 77 PHE A O 1
ATOM 610 N N . ASP A 1 78 ? -6.641 12.289 24.766 1 96.56 78 ASP A N 1
ATOM 611 C CA . ASP A 1 78 ? -6.391 13.648 25.234 1 96.56 78 ASP A CA 1
ATOM 612 C C . ASP A 1 78 ? -5.223 14.281 24.484 1 96.56 78 ASP A C 1
ATOM 614 O O . ASP A 1 78 ? -4.078 14.227 24.953 1 96.56 78 ASP A O 1
ATOM 618 N N . GLY A 1 79 ? -5.535 14.906 23.375 1 97.25 79 GLY A N 1
ATOM 619 C CA . GLY A 1 79 ? -4.477 15.445 22.531 1 97.25 79 GLY A CA 1
ATOM 620 C C . GLY A 1 79 ? -4.633 16.938 22.266 1 97.25 79 GLY A C 1
ATOM 621 O O . GLY A 1 79 ? -5.355 17.625 22.969 1 97.25 79 GLY A O 1
ATOM 622 N N . ILE A 1 80 ? -3.846 17.406 21.359 1 98.38 80 ILE A N 1
ATOM 623 C CA . ILE A 1 80 ? -3.812 18.828 21.047 1 98.38 80 ILE A CA 1
ATOM 624 C C . ILE A 1 80 ? -3.996 19.031 19.547 1 98.38 80 ILE A C 1
ATOM 626 O O . ILE A 1 80 ? -3.354 18.359 18.75 1 98.38 80 ILE A O 1
ATOM 630 N N . ALA A 1 81 ? -4.898 19.922 19.219 1 98.62 81 ALA A N 1
ATOM 631 C CA . ALA A 1 81 ? -5.078 20.359 17.844 1 98.62 81 ALA A CA 1
ATOM 632 C C . ALA A 1 81 ? -4.691 21.828 17.688 1 98.62 81 ALA A C 1
ATOM 634 O O . ALA A 1 81 ? -4.996 22.656 18.547 1 98.62 81 ALA A O 1
ATOM 635 N N . LEU A 1 82 ? -3.965 22.109 16.625 1 98.31 82 LEU A N 1
ATOM 636 C CA . LEU A 1 82 ? -3.543 23.484 16.312 1 98.31 82 LEU A CA 1
ATOM 637 C C . LEU A 1 82 ? -3.959 23.859 14.891 1 98.31 82 LEU A C 1
ATOM 639 O O . LEU A 1 82 ? -3.637 23.156 13.938 1 98.31 82 LEU A O 1
ATOM 643 N N . THR A 1 83 ? -4.723 24.906 14.797 1 97.44 83 THR A N 1
ATOM 644 C CA . THR A 1 83 ? -5.137 25.438 13.5 1 97.44 83 THR A CA 1
ATOM 645 C C . THR A 1 83 ? -4.465 26.766 13.211 1 97.44 83 THR A C 1
ATOM 647 O O . THR A 1 83 ? -4.605 27.719 13.984 1 97.44 83 THR A O 1
ATOM 650 N N . ILE A 1 84 ? -3.721 26.844 12.141 1 96.56 84 ILE A N 1
ATOM 651 C CA . ILE A 1 84 ? -3.121 28.078 11.68 1 96.56 84 ILE A CA 1
ATOM 652 C C . ILE A 1 84 ? -3.752 28.5 10.352 1 96.56 84 ILE A C 1
ATOM 654 O O . ILE A 1 84 ? -3.689 27.766 9.367 1 96.56 84 ILE A O 1
ATOM 658 N N . GLY A 1 85 ? -4.215 29.672 10.258 1 94.69 85 GLY A N 1
ATOM 659 C CA . GLY A 1 85 ? -5.102 30.062 9.172 1 94.69 85 GLY A CA 1
ATOM 660 C C . GLY A 1 85 ? -6.516 29.547 9.344 1 94.69 85 GLY A C 1
ATOM 661 O O . GLY A 1 85 ? -6.984 28.734 8.539 1 94.69 85 GLY A O 1
ATOM 662 N N . ILE A 1 86 ? -7.184 30.094 10.375 1 93.88 86 ILE A N 1
ATOM 663 C CA . ILE A 1 86 ? -8.492 29.594 10.797 1 93.88 86 ILE A CA 1
ATOM 664 C C . ILE A 1 86 ? -9.539 29.938 9.742 1 93.88 86 ILE A C 1
ATOM 666 O O . ILE A 1 86 ? -10.344 29.078 9.359 1 93.88 86 ILE A O 1
ATOM 670 N N . GLY A 1 87 ? -9.492 31.172 9.273 1 90 87 GLY A N 1
ATOM 671 C CA . GLY A 1 87 ? -10.5 31.641 8.336 1 90 87 GLY A CA 1
ATOM 672 C C . GLY A 1 87 ? -11.875 31.781 8.961 1 90 87 GLY A C 1
ATOM 673 O O . GLY A 1 87 ? -12.008 32.219 10.102 1 90 87 GLY A O 1
ATOM 674 N N . ASN A 1 88 ? -12.93 31.484 8.203 1 86.38 88 ASN A N 1
ATOM 675 C CA . ASN A 1 88 ? -14.289 31.703 8.688 1 86.38 88 ASN A CA 1
ATOM 676 C C . ASN A 1 88 ? -15.031 30.375 8.883 1 86.38 88 ASN A C 1
ATOM 678 O O . ASN A 1 88 ? -16.25 30.375 9.055 1 86.38 88 ASN A O 1
ATOM 682 N N . ASP A 1 89 ? -14.32 29.328 8.867 1 91.06 89 ASP A N 1
ATOM 683 C CA . ASP A 1 89 ? -14.922 28 8.953 1 91.06 89 ASP A CA 1
ATOM 684 C C . ASP A 1 89 ? -14.18 27.125 9.969 1 91.06 89 ASP A C 1
ATOM 686 O O . ASP A 1 89 ? -13.023 26.766 9.758 1 91.06 89 ASP A O 1
ATOM 690 N N . THR A 1 90 ? -14.844 26.828 11.055 1 93.88 90 THR A N 1
ATOM 691 C CA . THR A 1 90 ? -14.234 26 12.094 1 93.88 90 THR A CA 1
ATOM 692 C C . THR A 1 90 ? -14.898 24.625 12.156 1 93.88 90 THR A C 1
ATOM 694 O O . THR A 1 90 ? -14.961 24.016 13.219 1 93.88 90 THR A O 1
ATOM 697 N N . SER A 1 91 ? -15.516 24.172 11.023 1 94.44 91 SER A N 1
ATOM 698 C CA . SER A 1 91 ? -16.266 22.922 10.992 1 94.44 91 SER A CA 1
ATOM 699 C C . SER A 1 91 ? -15.359 21.734 11.297 1 94.44 91 SER A C 1
ATOM 701 O O . SER A 1 91 ? -15.773 20.797 11.977 1 94.44 91 SER A O 1
ATOM 703 N N . VAL A 1 92 ? -14.156 21.766 10.867 1 95.94 92 VAL A N 1
ATOM 704 C CA . VAL A 1 92 ? -13.211 20.688 11.094 1 95.94 92 VAL A CA 1
ATOM 705 C C . VAL A 1 92 ? -12.922 20.547 12.586 1 95.94 92 VAL A C 1
ATOM 707 O O . VAL A 1 92 ? -13 19.453 13.141 1 95.94 92 VAL A O 1
ATOM 710 N N . GLU A 1 93 ? -12.672 21.656 13.234 1 96.25 93 GLU A N 1
ATOM 711 C CA . GLU A 1 93 ? -12.383 21.656 14.664 1 96.25 93 GLU A CA 1
ATOM 712 C C . GLU A 1 93 ? -13.594 21.203 15.477 1 96.25 93 GLU A C 1
ATOM 714 O O . GLU A 1 93 ? -13.453 20.453 16.438 1 96.25 93 GLU A O 1
ATOM 719 N N . ARG A 1 94 ? -14.727 21.656 15.023 1 95.56 94 ARG A N 1
ATOM 720 C CA . ARG A 1 94 ? -15.953 21.281 15.734 1 95.56 94 ARG A CA 1
ATOM 721 C C . ARG A 1 94 ? -16.219 19.781 15.617 1 95.56 94 ARG A C 1
ATOM 723 O O . ARG A 1 94 ? -16.609 19.141 16.594 1 95.56 94 ARG A O 1
ATOM 730 N N . ARG A 1 95 ? -16.016 19.25 14.484 1 95.5 95 ARG A N 1
ATOM 731 C CA . ARG A 1 95 ? -16.219 17.828 14.281 1 95.5 95 ARG A CA 1
ATOM 732 C C . ARG A 1 95 ? -15.211 17.016 15.086 1 95.5 95 ARG A C 1
ATOM 734 O O . ARG A 1 95 ? -15.562 15.984 15.68 1 95.5 95 ARG A O 1
ATOM 741 N N . LEU A 1 96 ? -13.992 17.469 15.102 1 96.19 96 LEU A N 1
ATOM 742 C CA . LEU A 1 96 ? -12.953 16.797 15.867 1 96.19 96 LEU A CA 1
ATOM 743 C C . LEU A 1 96 ? -13.273 16.812 17.359 1 96.19 96 LEU A C 1
ATOM 745 O O . LEU A 1 96 ? -13.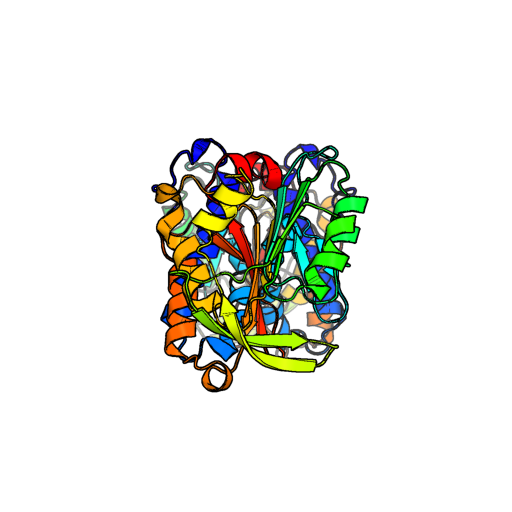102 15.797 18.047 1 96.19 96 LEU A O 1
ATOM 749 N N . LYS A 1 97 ? -13.742 17.891 17.828 1 95.62 97 LYS A N 1
ATOM 750 C CA . LYS A 1 97 ? -14.102 18.047 19.234 1 95.62 97 LYS A CA 1
ATOM 751 C C . LYS A 1 97 ? -15.273 17.141 19.594 1 95.62 97 LYS A C 1
ATOM 753 O O . LYS A 1 97 ? -15.312 16.562 20.688 1 95.62 97 LYS A O 1
ATOM 758 N N . LYS A 1 98 ? -16.219 17.047 18.719 1 95.06 98 LYS A N 1
ATOM 759 C CA . LYS A 1 98 ? -17.375 16.172 18.953 1 95.06 98 LYS A CA 1
ATOM 760 C C . LYS A 1 98 ? -16.953 14.711 19.062 1 95.06 98 LYS A C 1
ATOM 762 O O . LYS A 1 98 ? -17.453 13.977 19.922 1 95.06 98 LYS A O 1
ATOM 767 N N . THR A 1 99 ? -16.047 14.289 18.281 1 95.25 99 THR A N 1
ATOM 768 C CA . THR A 1 99 ? -15.602 12.898 18.25 1 95.25 99 THR A CA 1
ATOM 769 C C . THR A 1 99 ? -14.664 12.602 19.406 1 95.25 99 THR A C 1
ATOM 771 O O . THR A 1 99 ? -14.711 11.508 19.984 1 95.25 99 THR A O 1
ATOM 774 N N . TYR A 1 100 ? -13.766 13.609 19.656 1 96.25 100 TYR A N 1
ATOM 775 C CA . TYR A 1 100 ? -12.805 13.477 20.734 1 96.25 100 TYR A CA 1
ATOM 776 C C . TYR A 1 100 ? -12.914 14.656 21.703 1 96.25 100 TYR A C 1
ATOM 778 O O . TYR A 1 100 ? -12.141 15.609 21.609 1 96.25 100 TYR A O 1
ATOM 786 N N . PRO A 1 101 ? -13.641 14.508 22.688 1 95.94 101 PRO A N 1
ATOM 787 C CA . PRO A 1 101 ? -14 15.648 23.531 1 95.94 101 PRO A CA 1
ATOM 788 C C . PRO A 1 101 ? -12.836 16.125 24.406 1 95.94 101 PRO A C 1
ATOM 790 O O . PRO A 1 101 ? -12.859 17.25 24.922 1 95.94 101 PRO A O 1
ATOM 793 N N . ASN A 1 102 ? -11.852 15.312 24.578 1 97.44 102 ASN A N 1
ATOM 794 C CA . ASN A 1 102 ? -10.773 15.68 25.484 1 97.44 102 ASN A CA 1
ATOM 795 C C . ASN A 1 102 ? -9.633 16.375 24.75 1 97.44 102 ASN A C 1
ATOM 797 O O . ASN A 1 102 ? -8.656 16.797 25.375 1 97.44 102 ASN A O 1
ATOM 801 N N . ILE A 1 103 ? -9.797 16.609 23.484 1 97.88 103 ILE A N 1
ATOM 802 C CA . ILE A 1 103 ? -8.781 17.328 22.719 1 97.88 103 ILE A CA 1
ATOM 803 C C . ILE A 1 103 ? -8.836 18.812 23.047 1 97.88 103 ILE A C 1
ATOM 805 O O . ILE A 1 103 ? -9.922 19.391 23.156 1 97.88 103 ILE A O 1
ATOM 809 N N . ARG A 1 104 ? -7.672 19.391 23.281 1 98.31 104 ARG A N 1
ATOM 810 C CA . ARG A 1 104 ? -7.547 20.828 23.453 1 98.31 104 ARG A CA 1
ATOM 811 C C . ARG A 1 104 ? -7.223 21.516 22.125 1 98.31 104 ARG A C 1
ATOM 813 O O . ARG A 1 104 ? -6.434 21 21.328 1 98.31 104 ARG A O 1
ATOM 820 N N . PHE A 1 105 ? -7.879 22.656 21.953 1 98.38 105 PHE A N 1
ATOM 821 C CA . PHE A 1 105 ? -7.773 23.312 20.656 1 98.38 105 PHE A CA 1
ATOM 822 C C . PHE A 1 105 ? -7.062 24.656 20.781 1 98.38 105 PHE A C 1
ATOM 824 O O . PHE A 1 105 ? -7.355 25.422 21.703 1 98.38 105 PHE A O 1
ATOM 831 N N . TYR A 1 106 ? -6.148 24.875 19.859 1 98.25 106 TYR A N 1
ATOM 832 C CA . TYR A 1 106 ? -5.43 26.141 19.734 1 98.25 106 TYR A CA 1
ATOM 833 C C . TYR A 1 106 ? -5.48 26.656 18.297 1 98.25 106 TYR A C 1
ATOM 835 O O . TYR A 1 106 ? -5.52 25.859 17.359 1 98.25 106 TYR A O 1
ATOM 843 N N . GLY A 1 107 ? -5.52 27.922 18.109 1 97.31 107 GLY A N 1
ATOM 844 C CA . GLY A 1 107 ? -5.613 28.469 16.766 1 97.31 107 GLY A CA 1
ATOM 845 C C . GLY A 1 107 ? -4.953 29.828 16.641 1 97.31 107 GLY A C 1
ATOM 846 O O . GLY A 1 107 ? -4.805 30.562 17.625 1 97.31 107 GLY A O 1
ATOM 847 N N . ALA A 1 108 ? -4.535 30.188 15.453 1 96.62 108 ALA A N 1
ATOM 848 C CA . ALA A 1 108 ? -3.965 31.484 15.148 1 96.62 108 ALA A CA 1
ATOM 849 C C . ALA A 1 108 ? -4.418 31.984 13.781 1 96.62 108 ALA A C 1
ATOM 851 O O . ALA A 1 108 ? -4.535 31.203 12.836 1 96.62 108 ALA A O 1
ATOM 852 N N . ASP A 1 109 ? -4.691 33.156 13.711 1 95.75 109 ASP A N 1
ATOM 853 C CA . ASP A 1 109 ? -5.055 33.906 12.508 1 95.75 109 ASP A CA 1
ATOM 854 C C . ASP A 1 109 ? -4.824 35.406 12.688 1 95.75 109 ASP A C 1
ATOM 856 O O . ASP A 1 109 ? -5.109 35.938 13.75 1 95.75 109 ASP A O 1
ATOM 860 N N . PRO A 1 110 ? -4.262 36.031 11.633 1 93.25 110 PRO A N 1
ATOM 861 C CA . PRO A 1 110 ? -3.984 37.469 11.805 1 93.25 110 PRO A CA 1
ATOM 862 C C . PRO A 1 110 ? -5.254 38.312 11.797 1 93.25 110 PRO A C 1
ATOM 864 O O . PRO A 1 110 ? -5.227 39.469 12.227 1 93.25 110 PRO A O 1
ATOM 867 N N . ILE A 1 111 ? -6.305 37.781 11.242 1 88.31 111 ILE A N 1
ATOM 868 C CA . ILE A 1 111 ? -7.555 38.531 11.141 1 88.31 111 ILE A CA 1
ATOM 869 C C . ILE A 1 111 ? -8.445 38.219 12.336 1 88.31 111 ILE A C 1
ATOM 871 O O . ILE A 1 111 ? -8.875 37.062 12.5 1 88.31 111 ILE A O 1
ATOM 875 N N . TYR A 1 112 ? -8.898 39.125 13.023 1 82.12 112 TYR A N 1
ATOM 876 C CA . TYR A 1 112 ? -9.617 38.969 14.281 1 82.12 112 TYR A CA 1
ATOM 877 C C . TYR A 1 112 ? -10.969 38.281 14.062 1 82.12 112 TYR A C 1
ATOM 879 O O . TYR A 1 112 ? -11.391 37.469 14.867 1 82.12 112 TYR A O 1
ATOM 887 N N . GLU A 1 113 ? -11.609 38.656 13.016 1 81.06 113 GLU A N 1
ATOM 888 C CA . GLU A 1 113 ? -12.914 38.094 12.734 1 81.06 113 GLU A CA 1
ATOM 889 C C . GLU A 1 113 ? -12.852 36.562 12.68 1 81.06 113 GLU A C 1
ATOM 891 O O . GLU A 1 113 ? -13.773 35.875 13.141 1 81.06 113 GLU A O 1
ATOM 896 N N . ALA A 1 114 ? -11.797 36.094 12.117 1 75.25 114 ALA A N 1
ATOM 897 C CA . ALA A 1 114 ? -11.578 34.656 12.047 1 75.25 114 ALA A CA 1
ATOM 898 C C . ALA A 1 114 ? -11.398 34.062 13.445 1 75.25 114 ALA A C 1
ATOM 900 O O . ALA A 1 114 ? -11.859 32.938 13.719 1 75.25 114 ALA A O 1
ATOM 901 N N . GLY A 1 115 ? -10.773 34.719 14.312 1 81 115 GLY A N 1
ATOM 902 C CA . GLY A 1 115 ? -10.492 34.281 15.672 1 81 115 GLY A CA 1
ATOM 903 C C . GLY A 1 115 ? -11.742 34.219 16.531 1 81 115 GLY A C 1
ATOM 904 O O . GLY A 1 115 ? -11.859 33.312 17.375 1 81 115 GLY A O 1
ATOM 905 N N . LYS A 1 116 ? -12.648 35.062 16.312 1 84.62 116 LYS A N 1
ATOM 906 C CA . LYS A 1 116 ? -13.859 35.094 17.125 1 84.62 116 LYS A CA 1
ATOM 907 C C . LYS A 1 116 ? -14.594 33.75 17.062 1 84.62 116 LYS A C 1
ATOM 909 O O . LYS A 1 116 ? -15.016 33.219 18.094 1 84.62 116 LYS A O 1
ATOM 914 N N . ALA A 1 117 ? -14.641 33.25 15.914 1 84.06 117 ALA A N 1
ATOM 915 C CA . ALA A 1 117 ? -15.328 31.969 15.727 1 84.06 117 ALA A CA 1
ATOM 916 C C . ALA A 1 117 ? -14.594 30.844 16.438 1 84.06 117 ALA A C 1
ATOM 918 O O . ALA A 1 117 ? -15.211 29.875 16.891 1 84.06 117 ALA A O 1
ATOM 919 N N . PHE A 1 118 ? -13.297 31.016 16.672 1 93.31 118 PHE A N 1
ATOM 920 C CA . PHE A 1 118 ? -12.461 29.953 17.203 1 93.31 118 PHE A CA 1
ATOM 921 C C . PHE A 1 118 ? -12.492 29.969 18.734 1 93.31 118 PHE A C 1
ATOM 923 O O . PHE A 1 118 ? -12.227 28.938 19.359 1 93.31 118 PHE A O 1
ATOM 930 N N . THR A 1 119 ? -12.906 31.047 19.359 1 91 119 THR A N 1
ATOM 931 C CA . THR A 1 119 ? -12.859 31.203 20.797 1 91 119 THR A CA 1
ATOM 932 C C . THR A 1 119 ? -13.883 30.297 21.469 1 91 119 THR A C 1
ATOM 934 O O . THR A 1 119 ? -13.75 29.969 22.656 1 91 119 THR A O 1
ATOM 937 N N . ASN A 1 120 ? -14.828 29.844 20.734 1 88.94 120 ASN A N 1
ATOM 938 C CA . ASN A 1 120 ? -15.82 28.906 21.266 1 88.94 120 ASN A CA 1
ATOM 939 C C . ASN A 1 120 ? -15.281 27.469 21.297 1 88.94 120 ASN A C 1
ATOM 941 O O . ASN A 1 120 ? -15.852 26.609 21.953 1 88.94 120 ASN A O 1
ATOM 945 N N . ILE A 1 121 ? -14.164 27.297 20.672 1 93.62 121 ILE A N 1
ATOM 946 C CA . ILE A 1 121 ? -13.633 25.953 20.5 1 93.62 121 ILE A CA 1
ATOM 947 C C . ILE A 1 121 ? -12.367 25.781 21.328 1 93.62 121 ILE A C 1
ATOM 949 O O . ILE A 1 121 ? -12.125 24.734 21.922 1 93.62 121 ILE A O 1
ATOM 953 N N . GLY A 1 122 ? -11.609 26.906 21.344 1 96 122 GLY A N 1
ATOM 954 C CA . GLY A 1 122 ? -10.305 26.812 21.984 1 96 122 GLY A CA 1
ATOM 955 C C . GLY A 1 122 ? -9.633 28.156 22.172 1 96 122 GLY A C 1
ATOM 956 O O . GLY A 1 122 ? -10.297 29.203 22.125 1 96 122 GLY A O 1
ATOM 957 N N . GLU A 1 123 ? -8.32 28.062 22.484 1 97.25 123 GLU A N 1
ATOM 958 C CA . GLU A 1 123 ? -7.531 29.281 22.672 1 97.25 123 GLU A CA 1
ATOM 959 C C . GLU A 1 123 ? -7.074 29.859 21.344 1 97.25 123 GLU A C 1
ATOM 961 O O . GLU A 1 123 ? -6.633 29.125 20.453 1 97.25 123 GLU A O 1
ATOM 966 N N . TYR A 1 124 ? -7.238 31.172 21.25 1 96.25 124 TYR A N 1
ATOM 967 C CA . TYR A 1 124 ? -6.922 31.859 20 1 96.25 124 TYR A CA 1
ATOM 968 C C . TYR A 1 124 ? -5.84 32.906 20.234 1 96.25 124 TYR A C 1
ATOM 970 O O . TYR A 1 124 ? -5.805 33.562 21.266 1 96.25 124 TYR A O 1
ATOM 978 N N . LYS A 1 125 ? -4.918 33.062 19.219 1 96 125 LYS A N 1
ATOM 979 C CA . LYS A 1 125 ? -3.957 34.156 19.156 1 96 125 LYS A CA 1
ATOM 980 C C . LYS A 1 125 ? -4.023 34.844 17.797 1 96 125 LYS A C 1
ATOM 982 O O . LYS A 1 125 ? -4.031 34.188 16.75 1 96 125 LYS A O 1
ATOM 987 N N . GLN A 1 126 ? -4.02 36.188 17.812 1 94.38 126 GLN A N 1
ATOM 988 C CA . GLN A 1 126 ? -4.121 36.969 16.594 1 94.38 126 GLN A CA 1
ATOM 989 C C . GLN A 1 126 ? -2.748 37.188 15.961 1 94.38 126 GLN A C 1
ATOM 991 O O . GLN A 1 126 ? -2.092 38.188 16.219 1 94.38 126 GLN A O 1
ATOM 996 N N . SER A 1 127 ? -2.396 36.344 15.133 1 93.75 127 SER A N 1
ATOM 997 C CA . SER A 1 127 ? -1.095 36.406 14.477 1 93.75 127 SER A CA 1
ATOM 998 C C . SER A 1 127 ? -1.039 35.5 13.266 1 93.75 127 SER A C 1
ATOM 1000 O O . SER A 1 127 ? -1.713 34.469 13.227 1 93.75 127 SER A O 1
ATOM 1002 N N . GLY A 1 128 ? -0.269 35.938 12.297 1 94.94 128 GLY A N 1
ATOM 1003 C CA . GLY A 1 128 ? 0.155 35 11.266 1 94.94 128 GLY A CA 1
ATOM 1004 C C . GLY A 1 128 ? 1.4 34.219 11.641 1 94.94 128 GLY A C 1
ATOM 1005 O O . GLY A 1 128 ? 2.029 34.5 12.656 1 94.94 128 GLY A O 1
ATOM 1006 N N . VAL A 1 129 ? 1.672 33.219 10.875 1 95.25 129 VAL A N 1
ATOM 1007 C CA . VAL A 1 129 ? 2.871 32.406 11.109 1 95.25 129 VAL A CA 1
ATOM 1008 C C . VAL A 1 129 ? 3.748 32.438 9.859 1 95.25 129 VAL A C 1
ATOM 1010 O O . VAL A 1 129 ? 3.246 32.312 8.742 1 95.25 129 VAL A O 1
ATOM 1013 N N . SER A 1 130 ? 4.996 32.688 10.086 1 93.62 130 SER A N 1
ATOM 1014 C CA . SER A 1 130 ? 5.996 32.625 9.023 1 93.62 130 SER A CA 1
ATOM 1015 C C . SER A 1 130 ? 7.305 32.031 9.531 1 93.62 130 SER A C 1
ATOM 1017 O O . SER A 1 130 ? 7.422 31.672 10.711 1 93.62 130 SER A O 1
ATOM 1019 N N . GLU A 1 131 ? 8.25 31.812 8.648 1 90.62 131 GLU A N 1
ATOM 1020 C CA . GLU A 1 131 ? 9.516 31.172 9 1 90.62 131 GLU A CA 1
ATOM 1021 C C . GLU A 1 131 ? 10.297 32.031 9.992 1 90.62 131 GLU A C 1
ATOM 1023 O O . GLU A 1 131 ? 10.859 31.484 10.953 1 90.62 131 GLU A O 1
ATOM 1028 N N . LYS A 1 132 ? 10.312 33.375 9.812 1 91.56 132 LYS A N 1
ATOM 1029 C CA . LYS A 1 132 ? 11.211 34.25 10.586 1 91.56 132 LYS A CA 1
ATOM 1030 C C . LYS A 1 132 ? 10.43 35.219 11.453 1 91.56 132 LYS A C 1
ATOM 1032 O O . LYS A 1 132 ? 11.016 35.938 12.258 1 91.56 132 LYS A O 1
ATOM 1037 N N . GLY A 1 133 ? 9.133 35.188 11.305 1 92.69 133 GLY A N 1
ATOM 1038 C CA . GLY A 1 133 ? 8.352 36.219 11.961 1 92.69 133 GLY A CA 1
ATOM 1039 C C . GLY A 1 133 ? 8.445 37.562 11.281 1 92.69 133 GLY A C 1
ATOM 1040 O O . GLY A 1 133 ? 8.953 37.656 10.156 1 92.69 133 GLY A O 1
ATOM 1041 N N . GLY A 1 134 ? 7.766 38.562 11.867 1 92.44 134 GLY A N 1
ATOM 1042 C CA . GLY A 1 134 ? 7.809 39.906 11.328 1 92.44 134 GLY A CA 1
ATOM 1043 C C . GLY A 1 134 ? 6.617 40.219 10.445 1 92.44 134 GLY A C 1
ATOM 1044 O O . GLY A 1 134 ? 5.578 39.562 10.531 1 92.44 134 GLY A O 1
ATOM 1045 N N . SER A 1 135 ? 6.852 41.281 9.617 1 90.31 135 SER A N 1
ATOM 1046 C CA . SER A 1 135 ? 5.77 41.75 8.758 1 90.31 135 SER A CA 1
ATOM 1047 C C . SER A 1 135 ? 5.801 41.031 7.402 1 90.31 135 SER A C 1
ATOM 1049 O O . SER A 1 135 ? 6.863 40.875 6.801 1 90.31 135 SER A O 1
ATOM 1051 N N . PHE A 1 136 ? 4.629 40.562 7.059 1 85.31 136 PHE A N 1
ATOM 1052 C CA . PHE A 1 136 ? 4.504 39.844 5.797 1 85.31 136 PHE A CA 1
ATOM 1053 C C . PHE A 1 136 ? 3.283 40.312 5.02 1 85.31 136 PHE A C 1
ATOM 1055 O O . PHE A 1 136 ? 2.234 40.594 5.605 1 85.31 136 PHE A O 1
ATOM 1062 N N . ASN A 1 137 ? 3.525 40.5 3.693 1 81.81 137 ASN A N 1
ATOM 1063 C CA . ASN A 1 137 ? 2.375 40.75 2.832 1 81.81 137 ASN A CA 1
ATOM 1064 C C . ASN A 1 137 ? 1.652 39.469 2.471 1 81.81 137 ASN A C 1
ATOM 1066 O O . ASN A 1 137 ? 2.24 38.562 1.859 1 81.81 137 ASN A O 1
ATOM 1070 N N . ALA A 1 138 ? 0.408 39.375 2.924 1 81.56 138 ALA A N 1
ATOM 1071 C CA . ALA A 1 138 ? -0.326 38.125 2.693 1 81.56 138 ALA A CA 1
ATOM 1072 C C . ALA A 1 138 ? -1.764 38.406 2.268 1 81.56 138 ALA A C 1
ATOM 1074 O O . ALA A 1 138 ? -2.301 39.5 2.549 1 81.56 138 ALA A O 1
ATOM 1075 N N . SER A 1 139 ? -2.246 37.438 1.485 1 82.19 139 SER A N 1
ATOM 1076 C CA . SER A 1 139 ? -3.674 37.5 1.186 1 82.19 139 SER A CA 1
ATOM 1077 C C . SER A 1 139 ? -4.504 37.031 2.385 1 82.19 139 SER A C 1
ATOM 1079 O O . SER A 1 139 ? -4.348 35.938 2.873 1 82.19 139 SER A O 1
ATOM 1081 N N . VAL A 1 140 ? -5.379 37.938 2.848 1 83.5 140 VAL A N 1
ATOM 1082 C CA . VAL A 1 140 ? -6.152 37.625 4.039 1 83.5 140 VAL A CA 1
ATOM 1083 C C . VAL A 1 140 ? -7.645 37.75 3.738 1 83.5 140 VAL A C 1
ATOM 1085 O O . VAL A 1 140 ? -8.055 38.562 2.93 1 83.5 140 VAL A O 1
ATOM 1088 N N . LEU A 1 141 ? -8.367 36.875 4.375 1 79.44 141 LEU A N 1
ATOM 1089 C CA . LEU A 1 141 ? -9.82 36.875 4.203 1 79.44 141 LEU A CA 1
ATOM 1090 C C . LEU A 1 141 ? -10.484 37.875 5.152 1 79.44 141 LEU A C 1
ATOM 1092 O O . LEU A 1 141 ? -10.414 37.719 6.371 1 79.44 141 LEU A O 1
ATOM 1096 N N . ILE A 1 142 ? -11.016 38.938 4.633 1 81.19 142 ILE A N 1
ATOM 1097 C CA . ILE A 1 142 ? -11.758 39.938 5.375 1 81.19 142 ILE A CA 1
ATOM 1098 C C . ILE A 1 142 ? -13.148 40.094 4.758 1 81.19 142 ILE A C 1
ATOM 1100 O O . ILE A 1 142 ? -13.266 40.375 3.557 1 81.19 142 ILE A O 1
ATOM 1104 N N . ASN A 1 143 ? -14.078 39.906 5.512 1 80.25 143 ASN A N 1
ATOM 1105 C CA . ASN A 1 143 ? -15.453 40.031 5.023 1 80.25 143 ASN A CA 1
ATOM 1106 C C . ASN A 1 143 ? -15.68 39.125 3.801 1 80.25 143 ASN A C 1
ATOM 1108 O O . ASN A 1 143 ? -16.203 39.594 2.783 1 80.25 143 ASN A O 1
ATOM 1112 N N . LYS A 1 144 ? -15.273 38.094 3.859 1 77.81 144 LYS A N 1
ATOM 1113 C CA . LYS A 1 144 ? -15.492 37 2.889 1 77.81 144 LYS A CA 1
ATOM 1114 C C . LYS A 1 144 ? -14.766 37.312 1.576 1 77.81 144 LYS A C 1
ATOM 1116 O O . LYS A 1 144 ? -15.078 36.719 0.543 1 77.81 144 LYS A O 1
ATOM 1121 N N . LYS A 1 145 ? -13.953 38.312 1.622 1 82.44 145 LYS A N 1
ATOM 1122 C CA . LYS A 1 145 ? -13.141 38.656 0.453 1 82.44 145 LYS A CA 1
ATOM 1123 C C . LYS A 1 145 ? -11.656 38.656 0.799 1 82.44 145 LYS A C 1
ATOM 1125 O O . LYS A 1 145 ? -11.273 39.062 1.893 1 82.44 145 LYS A O 1
ATOM 1130 N N . TYR A 1 146 ? -10.859 38.188 -0.139 1 84.06 146 TYR A N 1
ATOM 1131 C CA . TYR A 1 146 ? -9.414 38.156 0.086 1 84.06 146 TYR A CA 1
ATOM 1132 C C . TYR A 1 146 ? -8.789 39.5 -0.266 1 84.06 146 TYR A C 1
ATOM 1134 O O . TYR A 1 146 ? -9.109 40.094 -1.302 1 84.06 146 TYR A O 1
ATOM 1142 N N . HIS A 1 147 ? -7.953 39.938 0.644 1 84.69 147 HIS A N 1
ATOM 1143 C CA . HIS A 1 147 ? -7.211 41.188 0.475 1 84.69 147 HIS A CA 1
ATOM 1144 C C . HIS A 1 147 ? -5.734 41 0.804 1 84.69 147 HIS A C 1
ATOM 1146 O O . HIS A 1 147 ? -5.391 40.281 1.751 1 84.69 147 HIS A O 1
ATOM 1152 N N . TRP A 1 148 ? -4.949 41.688 -0.008 1 85.88 148 TRP A N 1
ATOM 1153 C CA . TRP A 1 148 ? -3.533 41.719 0.347 1 85.88 148 TRP A CA 1
ATOM 1154 C C . TRP A 1 148 ? -3.258 42.781 1.407 1 85.88 148 TRP A C 1
ATOM 1156 O O . TRP A 1 148 ? -3.689 43.938 1.274 1 85.88 148 TRP A O 1
ATOM 1166 N N . ARG A 1 149 ? -2.689 42.344 2.418 1 86.12 149 ARG A N 1
ATOM 1167 C CA . ARG A 1 149 ? -2.357 43.25 3.51 1 86.12 149 ARG A CA 1
ATOM 1168 C C . ARG A 1 149 ? -1.08 42.812 4.219 1 86.12 149 ARG A C 1
ATOM 1170 O O . ARG A 1 149 ? -0.705 41.656 4.168 1 86.12 149 ARG A O 1
ATOM 1177 N N . THR A 1 150 ? -0.501 43.812 4.754 1 88.69 150 THR A N 1
ATOM 1178 C CA . THR A 1 150 ? 0.637 43.5 5.613 1 88.69 150 THR A CA 1
ATOM 1179 C C . THR A 1 150 ? 0.167 43 6.969 1 88.69 150 THR A C 1
ATOM 1181 O O . THR A 1 150 ? -0.643 43.625 7.641 1 88.69 150 THR A O 1
ATOM 1184 N N . ILE A 1 151 ? 0.641 41.844 7.273 1 88.19 151 ILE A N 1
ATOM 1185 C CA . ILE A 1 151 ? 0.246 41.25 8.547 1 88.19 151 ILE A CA 1
ATOM 1186 C C . ILE A 1 151 ? 1.484 41 9.398 1 88.19 151 ILE A C 1
ATOM 1188 O O . ILE A 1 151 ? 2.594 40.875 8.867 1 88.19 151 ILE A O 1
ATOM 1192 N N . GLU A 1 152 ? 1.262 41 10.711 1 91.69 152 GLU A N 1
ATOM 1193 C CA . GLU A 1 152 ? 2.316 40.594 11.641 1 91.69 152 GLU A CA 1
ATOM 1194 C C . GLU A 1 152 ? 2.338 39.062 11.82 1 91.69 152 GLU A C 1
ATOM 1196 O O . GLU A 1 152 ? 1.286 38.438 11.945 1 91.69 152 GLU A O 1
ATOM 1201 N N . THR A 1 153 ? 3.557 38.5 11.766 1 95.25 153 THR A N 1
ATOM 1202 C CA . THR A 1 153 ? 3.703 37.062 11.906 1 95.25 153 THR A CA 1
ATOM 1203 C C . THR A 1 153 ? 4.723 36.719 12.992 1 95.25 153 THR A C 1
ATOM 1205 O O . THR A 1 153 ? 5.543 37.562 13.359 1 95.25 153 THR A O 1
ATOM 1208 N N . ILE A 1 154 ? 4.582 35.625 13.539 1 95.75 154 ILE A N 1
ATOM 1209 C CA . ILE A 1 154 ? 5.57 35.031 14.43 1 95.75 154 ILE A CA 1
ATOM 1210 C C . ILE A 1 154 ? 5.977 33.625 13.906 1 95.75 154 ILE A C 1
ATOM 1212 O O . ILE A 1 154 ? 5.344 33.094 12.992 1 95.75 154 ILE A O 1
ATOM 1216 N N . THR A 1 155 ? 7.07 33.125 14.477 1 94.12 155 THR A N 1
ATOM 1217 C CA . THR A 1 155 ? 7.496 31.766 14.078 1 94.12 155 THR A CA 1
ATOM 1218 C C . THR A 1 155 ? 6.625 30.703 14.742 1 94.12 155 THR A C 1
ATOM 1220 O O . THR A 1 155 ? 5.973 30.969 15.75 1 94.12 155 THR A O 1
ATOM 1223 N N . MET A 1 156 ? 6.629 29.547 14.203 1 94.38 156 MET A N 1
ATOM 1224 C CA . MET A 1 156 ? 5.922 28.422 14.805 1 94.38 156 MET A CA 1
ATOM 1225 C C . MET A 1 156 ? 6.402 28.188 16.234 1 94.38 156 MET A C 1
ATOM 1227 O O . MET A 1 156 ? 5.59 28 17.141 1 94.38 156 MET A O 1
ATOM 1231 N N . LYS A 1 157 ? 7.66 28.219 16.406 1 92.25 157 LYS A N 1
ATOM 1232 C CA . LYS A 1 157 ? 8.242 28.031 17.734 1 92.25 157 LYS A CA 1
ATOM 1233 C C . LYS A 1 157 ? 7.695 29.047 18.734 1 92.25 157 LYS A C 1
ATOM 1235 O O . LYS A 1 157 ? 7.309 28.688 19.844 1 92.25 157 LYS A O 1
ATOM 1240 N N . ALA A 1 158 ? 7.734 30.281 18.328 1 94.38 158 ALA A N 1
ATOM 1241 C CA . ALA A 1 158 ? 7.238 31.344 19.188 1 94.38 158 ALA A CA 1
ATOM 1242 C C . ALA A 1 158 ? 5.758 31.156 19.5 1 94.38 158 ALA A C 1
ATOM 1244 O O . ALA A 1 158 ? 5.312 31.422 20.609 1 94.38 158 ALA A O 1
ATOM 1245 N N . LEU A 1 159 ? 4.977 30.734 18.5 1 95.94 159 LEU A N 1
ATOM 1246 C CA . LEU A 1 159 ? 3.551 30.5 18.703 1 95.94 159 LEU A CA 1
ATOM 1247 C C . LEU A 1 159 ? 3.314 29.406 19.719 1 95.94 159 LEU A C 1
ATOM 1249 O O . LEU A 1 159 ? 2.488 29.547 20.625 1 95.94 159 LEU A O 1
ATOM 1253 N N . LEU A 1 160 ? 4.035 28.281 19.609 1 95.69 160 LEU A N 1
ATOM 1254 C CA . LEU A 1 160 ? 3.9 27.156 20.531 1 95.69 160 LEU A CA 1
ATOM 1255 C C . LEU A 1 160 ? 4.258 27.594 21.953 1 95.69 160 LEU A C 1
ATOM 1257 O O . LEU A 1 160 ? 3.562 27.234 22.906 1 95.69 160 LEU A O 1
ATOM 1261 N N . ARG A 1 161 ? 5.32 28.344 22.031 1 94.81 161 ARG A N 1
ATOM 1262 C CA . ARG A 1 161 ? 5.715 28.859 23.344 1 94.81 161 ARG A CA 1
ATOM 1263 C C . ARG A 1 161 ? 4.613 29.734 23.938 1 94.81 161 ARG A C 1
ATOM 1265 O O . ARG A 1 161 ? 4.336 29.656 25.141 1 94.81 161 ARG A O 1
ATOM 1272 N N . ALA A 1 162 ? 4.082 30.594 23.156 1 96.5 162 ALA A N 1
ATOM 1273 C CA . ALA A 1 162 ? 3.023 31.484 23.609 1 96.5 162 ALA A CA 1
ATOM 1274 C C . ALA A 1 162 ? 1.826 30.703 24.125 1 96.5 162 ALA A C 1
ATOM 1276 O O . ALA A 1 162 ? 1.154 31.125 25.078 1 96.5 162 ALA A O 1
ATOM 1277 N N . PHE A 1 163 ? 1.503 29.547 23.516 1 97.19 163 PHE A N 1
ATOM 1278 C CA . PHE A 1 163 ? 0.396 28.703 23.938 1 97.19 163 PHE A CA 1
ATOM 1279 C C . PHE A 1 163 ? 0.816 27.812 25.094 1 97.19 163 PHE A C 1
ATOM 1281 O O . PHE A 1 163 ? -0.031 27.234 25.781 1 97.19 163 PHE A O 1
ATOM 1288 N N . GLY A 1 164 ? 2.131 27.609 25.312 1 95.81 164 GLY A N 1
ATOM 1289 C CA . GLY A 1 164 ? 2.652 26.719 26.344 1 95.81 164 GLY A CA 1
ATOM 1290 C C . GLY A 1 164 ? 2.553 25.266 25.969 1 95.81 164 GLY A C 1
ATOM 1291 O O . GLY A 1 164 ? 2.301 24.406 26.828 1 95.81 164 GLY A O 1
ATOM 1292 N N . ILE A 1 165 ? 2.57 24.969 24.688 1 94.69 165 ILE A N 1
ATOM 1293 C CA . ILE A 1 165 ? 2.51 23.578 24.234 1 94.69 165 ILE A CA 1
ATOM 1294 C C . ILE A 1 165 ? 3.771 23.25 23.438 1 94.69 165 ILE A C 1
ATOM 1296 O O . ILE A 1 165 ? 4.449 24.141 22.922 1 94.69 165 ILE A O 1
ATOM 1300 N N . ALA A 1 166 ? 4.121 21.984 23.375 1 91.62 166 ALA A N 1
ATOM 1301 C CA . ALA A 1 166 ? 5.309 21.547 22.656 1 91.62 166 ALA A CA 1
ATOM 1302 C C . ALA A 1 166 ? 4.984 20.359 21.75 1 91.62 166 ALA A C 1
ATOM 1304 O O . ALA A 1 166 ? 5.777 20 20.875 1 91.62 166 ALA A O 1
ATOM 1305 N N . HIS A 1 167 ? 3.859 19.812 21.984 1 94 167 HIS A N 1
ATOM 1306 C CA . HIS A 1 167 ? 3.393 18.672 21.203 1 94 167 HIS A CA 1
ATOM 1307 C C . HIS A 1 167 ? 2.031 18.938 20.578 1 94 167 HIS A C 1
ATOM 1309 O O . HIS A 1 167 ? 1.119 19.422 21.25 1 94 167 HIS A O 1
ATOM 1315 N N . VAL A 1 168 ? 1.927 18.703 19.281 1 97.31 168 VAL A N 1
ATOM 1316 C CA . VAL A 1 168 ? 0.68 18.891 18.547 1 97.31 168 VAL A CA 1
ATOM 1317 C C . VAL A 1 168 ? 0.319 17.594 17.812 1 97.31 168 VAL A C 1
ATOM 1319 O O . VAL A 1 168 ? 1.131 17.047 17.062 1 97.31 168 VAL A O 1
ATOM 1322 N N . ASP A 1 169 ? -0.879 17.141 18.047 1 98.25 169 ASP A N 1
ATOM 1323 C CA . ASP A 1 169 ? -1.311 15.883 17.422 1 98.25 169 ASP A CA 1
ATOM 1324 C C . ASP A 1 169 ? -1.893 16.125 16.031 1 98.25 169 ASP A C 1
ATOM 1326 O O . ASP A 1 169 ? -1.68 15.336 15.117 1 98.25 169 ASP A O 1
ATOM 1330 N N . PHE A 1 170 ? -2.637 17.188 15.914 1 98.62 170 PHE A N 1
ATOM 1331 C CA . PHE A 1 170 ? -3.297 17.547 14.656 1 98.62 170 PHE A CA 1
ATOM 1332 C C . PHE A 1 170 ? -2.984 19 14.281 1 98.62 170 PHE A C 1
ATOM 1334 O O . PHE A 1 170 ? -3.502 19.938 14.891 1 98.62 170 PHE A O 1
ATOM 1341 N N . LEU A 1 171 ? -2.162 19.156 13.297 1 98.19 171 LEU A N 1
ATOM 1342 C CA . LEU A 1 171 ? -1.886 20.5 12.781 1 98.19 171 LEU A CA 1
ATOM 1343 C C . LEU A 1 171 ? -2.637 20.75 11.477 1 98.19 171 LEU A C 1
ATOM 1345 O O . LEU A 1 171 ? -2.473 20 10.516 1 98.19 171 LEU A O 1
ATOM 1349 N N . PHE A 1 172 ? -3.459 21.719 11.469 1 97.75 172 PHE A N 1
ATOM 1350 C CA . PHE A 1 172 ? -4.102 22.219 10.25 1 97.75 172 PHE A CA 1
ATOM 1351 C C . PHE A 1 172 ? -3.475 23.531 9.812 1 97.75 172 PHE A C 1
ATOM 1353 O O . PHE A 1 172 ? -3.582 24.547 10.508 1 97.75 172 PHE A O 1
ATOM 1360 N N . LEU A 1 173 ? -2.811 23.516 8.68 1 96.81 173 LEU A N 1
ATOM 1361 C CA . LEU A 1 173 ? -2.008 24.641 8.211 1 96.81 173 LEU A CA 1
ATOM 1362 C C . LEU A 1 173 ? -2.527 25.156 6.875 1 96.81 173 LEU A C 1
ATOM 1364 O O . LEU A 1 173 ? -2.404 24.484 5.848 1 96.81 173 LEU A O 1
ATOM 1368 N N . ASP A 1 174 ? -3.092 26.266 6.824 1 93.94 174 ASP A N 1
ATOM 1369 C CA . ASP A 1 174 ? -3.605 26.953 5.645 1 93.94 174 ASP A CA 1
ATOM 1370 C C . ASP A 1 174 ? -3.305 28.453 5.703 1 93.94 174 ASP A C 1
ATOM 1372 O O . ASP A 1 174 ? -4.148 29.234 6.133 1 93.94 174 ASP A O 1
ATOM 1376 N N . ILE A 1 175 ? -2.061 28.875 5.164 1 91.5 175 ILE A N 1
ATOM 1377 C CA . ILE A 1 175 ? -1.591 30.203 5.543 1 91.5 175 ILE A CA 1
ATOM 1378 C C . ILE A 1 175 ? -1.188 30.984 4.297 1 91.5 175 ILE A C 1
ATOM 1380 O O . ILE A 1 175 ? -0.282 31.812 4.344 1 91.5 175 ILE A O 1
ATOM 1384 N N . GLU A 1 176 ? -1.721 30.797 3.195 1 86.38 176 GLU A N 1
ATOM 1385 C CA . GLU A 1 176 ? -1.775 31.594 1.975 1 86.38 176 GLU A CA 1
ATOM 1386 C C . GLU A 1 176 ? -0.375 31.922 1.462 1 86.38 176 GLU A C 1
ATOM 1388 O O . GLU A 1 176 ? -0.063 33.062 1.176 1 86.38 176 GLU A O 1
ATOM 1393 N N . GLY A 1 177 ? 0.516 31.016 1.475 1 84.94 177 GLY A N 1
ATOM 1394 C CA . GLY A 1 177 ? 1.8 31.203 0.817 1 84.94 177 GLY A CA 1
ATOM 1395 C C . GLY A 1 177 ? 2.982 30.906 1.724 1 84.94 177 GLY A C 1
ATOM 1396 O O . GLY A 1 177 ? 3.967 30.312 1.296 1 84.94 177 GLY A O 1
ATOM 1397 N N . THR A 1 178 ? 2.941 31.281 2.949 1 88.5 178 THR A N 1
ATOM 1398 C CA . THR A 1 178 ? 4.066 31.156 3.865 1 88.5 178 THR A CA 1
ATOM 1399 C C . THR A 1 178 ? 4.332 29.688 4.188 1 88.5 178 THR A C 1
ATOM 1401 O O . THR A 1 178 ? 5.383 29.344 4.73 1 88.5 178 THR A O 1
ATOM 1404 N N . GLU A 1 179 ? 3.424 28.797 3.746 1 91.44 179 GLU A N 1
ATOM 1405 C CA . GLU A 1 179 ? 3.637 27.375 3.992 1 91.44 179 GLU A CA 1
ATOM 1406 C C . GLU A 1 179 ? 4.875 26.875 3.258 1 91.44 179 GLU A C 1
ATOM 1408 O O . GLU A 1 179 ? 5.48 25.875 3.664 1 91.44 179 GLU A O 1
ATOM 1413 N N . TYR A 1 180 ? 5.355 27.562 2.244 1 91.12 180 TYR A N 1
ATOM 1414 C CA . TYR A 1 180 ? 6.512 27.141 1.46 1 91.12 180 TYR A CA 1
ATOM 1415 C C . TYR A 1 180 ? 7.801 27.312 2.254 1 91.12 180 TYR A C 1
ATOM 1417 O O . TYR A 1 180 ? 8.836 26.734 1.909 1 91.12 180 TYR A O 1
ATOM 1425 N N . SER A 1 181 ? 7.738 28.125 3.273 1 89.25 181 SER A N 1
ATOM 1426 C CA . SER A 1 181 ? 8.906 28.281 4.137 1 89.25 181 SER A CA 1
ATOM 1427 C C . SER A 1 181 ? 8.672 27.609 5.492 1 89.25 181 SER A C 1
ATOM 1429 O O . SER A 1 181 ? 9.602 27.062 6.086 1 89.25 181 SER A O 1
ATOM 1431 N N . VAL A 1 182 ? 7.496 27.609 5.949 1 93 182 VAL A N 1
ATOM 1432 C CA . VAL A 1 182 ? 7.176 27.078 7.273 1 93 182 VAL A CA 1
ATOM 1433 C C . VAL A 1 182 ? 7.289 25.562 7.27 1 93 182 VAL A C 1
ATOM 1435 O O . VAL A 1 182 ? 7.922 24.984 8.148 1 93 182 VAL A O 1
ATOM 1438 N N . LEU A 1 183 ? 6.742 24.891 6.27 1 94.5 183 LEU A N 1
ATOM 1439 C CA . LEU A 1 183 ? 6.695 23.438 6.262 1 94.5 183 LEU A CA 1
ATOM 1440 C C . LEU A 1 183 ? 8.094 22.844 6.172 1 94.5 183 LEU A C 1
ATOM 1442 O O . LEU A 1 183 ? 8.422 21.906 6.887 1 94.5 183 LEU A O 1
ATOM 1446 N N . PRO A 1 184 ? 8.984 23.391 5.305 1 93.44 184 PRO A N 1
ATOM 1447 C CA . PRO A 1 184 ? 10.359 22.891 5.289 1 93.44 184 PRO A CA 1
ATOM 1448 C C . PRO A 1 184 ? 11.047 23.031 6.641 1 93.44 184 PRO A C 1
ATOM 1450 O O . PRO A 1 184 ? 11.812 22.141 7.043 1 93.44 184 PRO A O 1
ATOM 1453 N N . THR A 1 185 ? 10.703 24.109 7.297 1 90.62 185 THR A N 1
ATOM 1454 C CA . THR A 1 185 ? 11.281 24.312 8.625 1 90.62 185 THR A CA 1
ATOM 1455 C C . THR A 1 185 ? 10.766 23.266 9.609 1 90.62 185 THR A C 1
ATOM 1457 O O . THR A 1 185 ? 11.539 22.688 10.375 1 90.62 185 THR A O 1
ATOM 1460 N N . LEU A 1 186 ? 9.516 22.969 9.547 1 90.94 186 LEU A N 1
ATOM 1461 C CA . LEU A 1 186 ? 8.922 21.953 10.414 1 90.94 186 LEU A CA 1
ATOM 1462 C C . LEU A 1 186 ? 9.461 20.562 10.102 1 90.94 186 LEU A C 1
ATOM 1464 O O . LEU A 1 186 ? 9.57 19.719 10.992 1 90.94 186 LEU A O 1
ATOM 1468 N N . SER A 1 187 ? 9.812 20.328 8.883 1 91.12 187 SER A N 1
ATOM 1469 C CA . SER A 1 187 ? 10.195 19 8.422 1 91.12 187 SER A CA 1
ATOM 1470 C C . SER A 1 187 ? 11.664 18.719 8.719 1 91.12 187 SER A C 1
ATOM 1472 O O . SER A 1 187 ? 12.078 17.547 8.789 1 91.12 187 SER A O 1
ATOM 1474 N N . THR A 1 188 ? 12.461 19.672 8.891 1 83.81 188 THR A N 1
ATOM 1475 C CA . THR A 1 188 ? 13.898 19.453 8.984 1 83.81 188 THR A CA 1
ATOM 1476 C C . THR A 1 188 ? 14.422 19.844 10.367 1 83.81 188 THR A C 1
ATOM 1478 O O . THR A 1 188 ? 15.516 19.438 10.766 1 83.81 188 THR A O 1
ATOM 1481 N N . GLN A 1 189 ? 13.758 20.609 11.07 1 68.5 189 GLN A N 1
ATOM 1482 C CA . GLN A 1 189 ? 14.289 21.125 12.328 1 68.5 189 GLN A CA 1
ATOM 1483 C C . GLN A 1 189 ? 13.57 20.5 13.523 1 68.5 189 GLN A C 1
ATOM 1485 O O . GLN A 1 189 ? 13.359 21.156 14.547 1 68.5 189 GLN A O 1
ATOM 1490 N N . THR A 1 190 ? 13.055 19.234 13.453 1 60 190 THR A N 1
ATOM 1491 C CA . THR A 1 190 ? 12.219 18.672 14.5 1 60 190 THR A CA 1
ATOM 1492 C C . THR A 1 190 ? 13.008 18.484 15.789 1 60 190 THR A C 1
ATOM 1494 O O . THR A 1 190 ? 12.469 18.672 16.891 1 60 190 THR A O 1
ATOM 1497 N N . ASP A 1 191 ? 14.195 18.078 15.719 1 55.75 191 ASP A N 1
ATOM 1498 C CA . ASP A 1 191 ? 14.969 17.828 16.922 1 55.75 191 ASP A CA 1
ATOM 1499 C C . ASP A 1 191 ? 15.25 19.141 17.672 1 55.75 191 ASP A C 1
ATOM 1501 O O . ASP A 1 191 ? 15.336 19.141 18.906 1 55.75 191 ASP A O 1
ATOM 1505 N N . MET A 1 192 ? 15.359 20.156 16.953 1 47.38 192 MET A N 1
ATOM 1506 C CA . MET A 1 192 ? 15.836 21.375 17.594 1 47.38 192 MET A CA 1
ATOM 1507 C C . MET A 1 192 ? 14.781 21.953 18.531 1 47.38 192 MET A C 1
ATOM 1509 O O . MET A 1 192 ? 15.109 22.531 19.562 1 47.38 192 MET A O 1
ATOM 1513 N N . PHE A 1 193 ? 13.594 21.797 18.203 1 51.88 193 PHE A N 1
ATOM 1514 C CA . PHE A 1 193 ? 12.633 22.578 18.969 1 51.88 193 PHE A CA 1
ATOM 1515 C C . PHE A 1 193 ? 11.797 21.672 19.859 1 51.88 193 PHE A C 1
ATOM 1517 O O . PHE A 1 193 ? 10.852 22.125 20.516 1 51.88 193 PHE A O 1
ATOM 1524 N N . ASN A 1 194 ? 12.32 20.5 20.094 1 64.44 194 ASN A N 1
ATOM 1525 C CA . ASN A 1 194 ? 11.516 19.625 20.938 1 64.44 194 ASN A CA 1
ATOM 1526 C C . ASN A 1 194 ? 10.039 19.672 20.547 1 64.44 194 ASN A C 1
ATOM 1528 O O . ASN A 1 194 ? 9.172 19.422 21.391 1 64.44 194 ASN A O 1
ATOM 1532 N N . GLU A 1 195 ? 9.734 20.281 19.406 1 80.31 195 GLU A N 1
ATOM 1533 C CA . GLU A 1 195 ? 8.367 20.359 18.906 1 80.31 195 GLU A CA 1
ATOM 1534 C C . GLU A 1 195 ? 8.016 19.125 18.062 1 80.31 195 GLU A C 1
ATOM 1536 O O . GLU A 1 195 ? 8.836 18.672 17.266 1 80.31 195 GLU A O 1
ATOM 1541 N N . THR A 1 196 ? 6.918 18.641 18.422 1 90.62 196 THR A N 1
ATOM 1542 C CA . THR A 1 196 ? 6.461 17.453 17.703 1 90.62 196 THR A CA 1
ATOM 1543 C C . THR A 1 196 ? 5.086 17.703 17.094 1 90.62 196 THR A C 1
ATOM 1545 O O . THR A 1 196 ? 4.176 18.188 17.766 1 90.62 196 THR A O 1
ATOM 1548 N N . PHE A 1 197 ? 4.969 17.516 15.828 1 96.5 197 PHE A N 1
ATOM 1549 C CA . PHE A 1 197 ? 3.686 17.469 15.141 1 96.5 197 PHE A CA 1
ATOM 1550 C C . PHE A 1 197 ? 3.412 16.062 14.617 1 96.5 197 PHE A C 1
ATOM 1552 O O . PHE A 1 197 ? 4.172 15.539 13.797 1 96.5 197 PHE A O 1
ATOM 1559 N N . CYS A 1 198 ? 2.35 15.477 15.055 1 97.19 198 CYS A N 1
ATOM 1560 C CA . CYS A 1 198 ? 2.102 14.078 14.695 1 97.19 198 CYS A CA 1
ATOM 1561 C C . CYS A 1 198 ? 1.45 13.977 13.32 1 97.19 198 CYS A C 1
ATOM 1563 O O . CYS A 1 198 ? 1.792 13.094 12.539 1 97.19 198 CYS A O 1
ATOM 1565 N N . GLN A 1 199 ? 0.5 14.797 13.125 1 98.56 199 GLN A N 1
ATOM 1566 C CA . GLN A 1 199 ? -0.195 14.836 11.844 1 98.56 199 GLN A CA 1
ATOM 1567 C C . GLN A 1 199 ? -0.329 16.266 11.328 1 98.56 199 GLN A C 1
ATOM 1569 O O . GLN A 1 199 ? -0.62 17.188 12.102 1 98.56 199 GLN A O 1
ATOM 1574 N N . ILE A 1 200 ? -0.091 16.422 10.016 1 98.25 200 ILE A N 1
ATOM 1575 C CA . ILE A 1 200 ? -0.151 17.75 9.422 1 98.25 200 ILE A CA 1
ATOM 1576 C C . ILE A 1 200 ? -1.028 17.719 8.172 1 98.25 200 ILE A C 1
ATOM 1578 O O . ILE A 1 200 ? -0.771 16.953 7.242 1 98.25 200 ILE A O 1
ATOM 1582 N N . ASN A 1 201 ? -2.104 18.438 8.195 1 98.38 201 ASN A N 1
ATOM 1583 C CA . ASN A 1 201 ? -2.793 18.828 6.973 1 98.38 201 ASN A CA 1
ATOM 1584 C C . ASN A 1 201 ? -2.346 20.203 6.492 1 98.38 201 ASN A C 1
ATOM 1586 O O . ASN A 1 201 ? -2.459 21.203 7.223 1 98.38 201 ASN A O 1
ATOM 1590 N N . VAL A 1 202 ? -1.87 20.281 5.266 1 97.25 202 VAL A N 1
ATOM 1591 C CA . VAL A 1 202 ? -1.394 21.562 4.777 1 97.25 202 VAL A CA 1
ATOM 1592 C C . VAL A 1 202 ? -1.956 21.828 3.383 1 97.25 202 VAL A C 1
ATOM 1594 O O . VAL A 1 202 ? -2.041 20.922 2.557 1 97.25 202 VAL A O 1
ATOM 1597 N N . GLU A 1 203 ? -2.412 22.984 3.205 1 95.06 203 GLU A N 1
ATOM 1598 C CA . GLU A 1 203 ? -2.758 23.469 1.872 1 95.06 203 GLU A CA 1
ATOM 1599 C C . GLU A 1 203 ? -1.601 24.234 1.247 1 95.06 203 GLU A C 1
ATOM 1601 O O . GLU A 1 203 ? -1.062 25.172 1.858 1 95.06 203 GLU A O 1
ATOM 1606 N N . LEU A 1 204 ? -1.172 23.844 0.117 1 93.69 204 LEU A N 1
ATOM 1607 C CA . LEU A 1 204 ? -0.116 24.516 -0.62 1 93.69 204 LEU A CA 1
ATOM 1608 C C . LEU A 1 204 ? -0.701 25.375 -1.744 1 93.69 204 LEU A C 1
ATOM 1610 O O . LEU A 1 204 ? -1.138 24.844 -2.768 1 93.69 204 LEU A O 1
ATOM 1614 N N . HIS A 1 205 ? -0.668 26.531 -1.375 1 87.75 205 HIS A N 1
ATOM 1615 C CA . HIS A 1 205 ? -1.255 27.453 -2.35 1 87.75 205 HIS A CA 1
ATOM 1616 C C . HIS A 1 205 ? -0.372 27.578 -3.586 1 87.75 205 HIS A C 1
ATOM 1618 O O . HIS A 1 205 ? 0.822 27.859 -3.475 1 87.75 205 HIS A O 1
ATOM 1624 N N . GLY A 1 206 ? -0.806 26.797 -4.379 1 67.88 206 GLY A N 1
ATOM 1625 C CA . GLY A 1 206 ? 0.066 26.703 -5.539 1 67.88 206 GLY A CA 1
ATOM 1626 C C . GLY A 1 206 ? -0.089 27.875 -6.484 1 67.88 206 GLY A C 1
ATOM 1627 O O . GLY A 1 206 ? -0.917 28.766 -6.258 1 67.88 206 GLY A O 1
ATOM 1628 N N . PRO A 1 207 ? 1.013 27.031 -7.625 1 57.34 207 PRO A N 1
ATOM 1629 C CA . PRO A 1 207 ? 2.336 27.422 -8.125 1 57.34 207 PRO A CA 1
ATOM 1630 C C . PRO A 1 207 ? 2.277 28.562 -9.133 1 57.34 207 PRO A C 1
ATOM 1632 O O . PRO A 1 207 ? 1.578 28.453 -10.148 1 57.34 207 PRO A O 1
ATOM 1635 N N . LEU A 1 208 ? 2.059 29.75 -8.344 1 60.25 208 LEU A N 1
ATOM 1636 C CA . LEU A 1 208 ? 1.822 30.781 -9.344 1 60.25 208 LEU A CA 1
ATOM 1637 C C . LE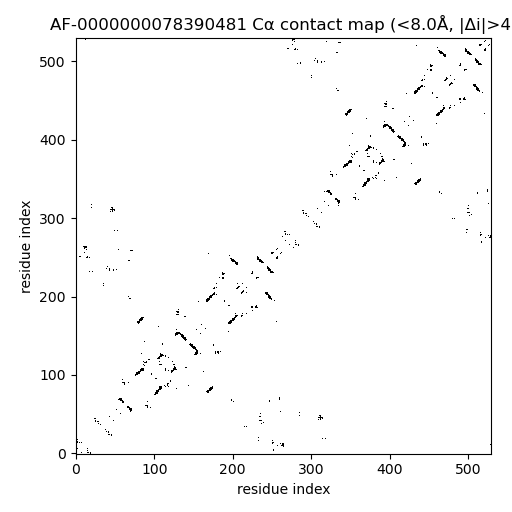U A 1 208 ? 2.129 32.188 -8.789 1 60.25 208 LEU A C 1
ATOM 1639 O O . LEU A 1 208 ? 2.148 32.375 -7.566 1 60.25 208 LEU A O 1
ATOM 1643 N N . VAL A 1 209 ? 2.469 32.75 -9.695 1 62.47 209 VAL A N 1
ATOM 1644 C CA . VAL A 1 209 ? 2.979 34.094 -9.648 1 62.47 209 VAL A CA 1
ATOM 1645 C C . VAL A 1 209 ? 2.143 34.938 -8.688 1 62.47 209 VAL A C 1
ATOM 1647 O O . VAL A 1 209 ? 2.664 35.844 -8.016 1 62.47 209 VAL A O 1
ATOM 1650 N N . ASP A 1 210 ? 0.997 34.312 -8.375 1 66.94 210 ASP A N 1
ATOM 1651 C CA . ASP A 1 210 ? 0.126 35.156 -7.555 1 66.94 210 ASP A CA 1
ATOM 1652 C C . ASP A 1 210 ? 0.517 35.062 -6.078 1 66.94 210 ASP A C 1
ATOM 1654 O O . ASP A 1 210 ? 0.206 35.969 -5.297 1 66.94 210 ASP A O 1
ATOM 1658 N N . TYR A 1 211 ? 1.26 33.969 -5.797 1 70.69 211 TYR A N 1
ATOM 1659 C CA . TYR A 1 211 ? 1.691 33.812 -4.414 1 70.69 211 TYR A CA 1
ATOM 1660 C C . TYR A 1 211 ? 3.203 33.969 -4.293 1 70.69 211 TYR A C 1
ATOM 1662 O O . TYR A 1 211 ? 3.783 33.656 -3.25 1 70.69 211 TYR A O 1
ATOM 1670 N N . GLY A 1 212 ? 3.639 34.406 -5.445 1 69.31 212 GLY A N 1
ATOM 1671 C CA . GLY A 1 212 ? 5.074 34.625 -5.496 1 69.31 212 GLY A CA 1
ATOM 1672 C C . GLY A 1 212 ? 5.883 33.344 -5.398 1 69.31 212 GLY A C 1
ATOM 1673 O O . GLY A 1 212 ? 7.047 33.375 -4.988 1 69.31 212 GLY A O 1
ATOM 1674 N N . GLN A 1 213 ? 5.141 32.281 -5.629 1 75.81 213 GLN A N 1
ATOM 1675 C CA . GLN A 1 213 ? 5.875 31.016 -5.5 1 75.81 213 GLN A CA 1
ATOM 1676 C C . GLN A 1 213 ? 6.188 30.422 -6.871 1 75.81 213 GLN A C 1
ATOM 1678 O O . GLN A 1 213 ? 5.551 30.781 -7.867 1 75.81 213 GLN A O 1
ATOM 1683 N N . THR A 1 214 ? 7.363 29.734 -6.863 1 81.44 214 THR A N 1
ATOM 1684 C CA . THR A 1 214 ? 7.855 29.125 -8.102 1 81.44 214 THR A CA 1
ATOM 1685 C C . THR A 1 214 ? 7.793 27.609 -8.023 1 81.44 214 THR A C 1
ATOM 1687 O O . THR A 1 214 ? 7.598 27.047 -6.941 1 81.44 214 THR A O 1
ATOM 1690 N N . ASP A 1 215 ? 7.965 27.047 -9.172 1 84.31 215 ASP A N 1
ATOM 1691 C CA . ASP A 1 215 ? 8.086 25.594 -9.219 1 84.31 215 ASP A CA 1
ATOM 1692 C C . ASP A 1 215 ? 9.242 25.094 -8.352 1 84.31 215 ASP A C 1
ATOM 1694 O O . ASP A 1 215 ? 9.148 24.047 -7.723 1 84.31 215 ASP A O 1
ATOM 1698 N N . ALA A 1 216 ? 10.227 25.922 -8.383 1 88.31 216 ALA A N 1
ATOM 1699 C CA . ALA A 1 216 ? 11.406 25.562 -7.602 1 88.31 216 ALA A CA 1
ATOM 1700 C C . ALA A 1 216 ? 11.094 25.531 -6.109 1 88.31 216 ALA A C 1
ATOM 1702 O O . ALA A 1 216 ? 11.594 24.656 -5.387 1 88.31 216 ALA A O 1
ATOM 1703 N N . ALA A 1 217 ? 10.297 26.422 -5.621 1 90.06 217 ALA A N 1
ATOM 1704 C CA . ALA A 1 217 ? 9.906 26.453 -4.211 1 90.06 217 ALA A CA 1
ATOM 1705 C C . ALA A 1 217 ? 9.078 25.219 -3.842 1 90.06 217 ALA A C 1
ATOM 1707 O O . ALA A 1 217 ? 9.234 24.656 -2.756 1 90.06 217 ALA A O 1
ATOM 1708 N N . PHE A 1 218 ? 8.234 24.875 -4.785 1 93.12 218 PHE A N 1
ATOM 1709 C CA . PHE A 1 218 ? 7.398 23.703 -4.578 1 93.12 218 PHE A CA 1
ATOM 1710 C C . PHE A 1 218 ? 8.25 22.438 -4.48 1 93.12 218 PHE A C 1
ATOM 1712 O O . PHE A 1 218 ? 8.062 21.625 -3.576 1 93.12 218 PHE A O 1
ATOM 1719 N N . VAL A 1 219 ? 9.203 22.312 -5.379 1 93.31 219 VAL A N 1
ATOM 1720 C CA . VAL A 1 219 ? 10.109 21.172 -5.406 1 93.31 219 VAL A CA 1
ATOM 1721 C C . VAL A 1 219 ? 10.938 21.125 -4.125 1 93.31 219 VAL A C 1
ATOM 1723 O O . VAL A 1 219 ? 11.109 20.078 -3.521 1 93.31 219 VAL A O 1
ATOM 1726 N N . ARG A 1 220 ? 11.367 22.281 -3.723 1 92.62 220 ARG A N 1
ATOM 1727 C CA . ARG A 1 220 ? 12.156 22.375 -2.498 1 92.62 220 ARG A CA 1
ATOM 1728 C C . ARG A 1 220 ? 11.344 21.922 -1.289 1 92.62 220 ARG A C 1
ATOM 1730 O O . ARG A 1 220 ? 11.859 21.234 -0.41 1 92.62 220 ARG A O 1
ATOM 1737 N N . LEU A 1 221 ? 10.141 22.359 -1.236 1 94.75 221 LEU A N 1
ATOM 1738 C CA . LEU A 1 221 ? 9.258 21.984 -0.141 1 94.75 221 LEU A CA 1
ATOM 1739 C C . LEU A 1 221 ? 9.062 20.469 -0.105 1 94.75 221 LEU A C 1
ATOM 1741 O O . LEU A 1 221 ? 9.234 19.844 0.942 1 94.75 221 LEU A O 1
ATOM 1745 N N . LEU A 1 222 ? 8.766 19.859 -1.227 1 96.38 222 LEU A N 1
ATOM 1746 C CA . LEU A 1 222 ? 8.547 18.422 -1.289 1 96.38 222 LEU A CA 1
ATOM 1747 C C . LEU A 1 222 ? 9.812 17.672 -0.901 1 96.38 222 LEU A C 1
ATOM 1749 O O . LEU A 1 222 ? 9.742 16.688 -0.16 1 96.38 222 LEU A O 1
ATOM 1753 N N . ASN A 1 223 ? 10.93 18.109 -1.371 1 95.5 223 ASN A N 1
ATOM 1754 C CA . ASN A 1 223 ? 12.195 17.469 -1.044 1 95.5 223 ASN A CA 1
ATOM 1755 C C . ASN A 1 223 ? 12.484 17.516 0.453 1 95.5 223 ASN A C 1
ATOM 1757 O O . ASN A 1 223 ? 13.039 16.578 1.019 1 95.5 223 ASN A O 1
ATOM 1761 N N . SER A 1 224 ? 12.125 18.641 1.044 1 94.88 224 SER A N 1
ATOM 1762 C CA . SER A 1 224 ? 12.32 18.766 2.484 1 94.88 224 SER A CA 1
ATOM 1763 C C . SER A 1 224 ? 11.477 17.75 3.246 1 94.88 224 SER A C 1
ATOM 1765 O O . SER A 1 224 ? 11.961 17.109 4.191 1 94.88 224 SER A O 1
ATOM 1767 N N . VAL A 1 225 ? 10.258 17.578 2.836 1 95 225 VAL A N 1
ATOM 1768 C CA . VAL A 1 225 ? 9.344 16.641 3.486 1 95 225 VAL A CA 1
ATOM 1769 C C . VAL A 1 225 ? 9.828 15.211 3.285 1 95 225 VAL A C 1
ATOM 1771 O O . VAL A 1 225 ? 9.742 14.391 4.199 1 95 225 VAL A O 1
ATOM 1774 N N . MET A 1 226 ? 10.438 14.898 2.105 1 95 226 MET A N 1
ATOM 1775 C CA . MET A 1 226 ? 10.781 13.531 1.746 1 95 226 MET A CA 1
ATOM 1776 C C . MET A 1 226 ? 12.219 13.211 2.133 1 95 226 MET A C 1
ATOM 1778 O O . MET A 1 226 ? 12.664 12.07 2.008 1 95 226 MET A O 1
ATOM 1782 N N . SER A 1 227 ? 12.906 14.219 2.631 1 90.62 227 SER A N 1
ATOM 1783 C CA . SER A 1 227 ? 14.305 14 2.982 1 90.62 227 SER A CA 1
ATOM 1784 C C . SER A 1 227 ? 14.445 12.953 4.082 1 90.62 227 SER A C 1
ATOM 1786 O O . SER A 1 227 ? 13.492 12.688 4.82 1 90.62 227 SER A O 1
ATOM 1788 N N . ARG A 1 228 ? 15.602 12.336 4.188 1 84.75 228 ARG A N 1
ATOM 1789 C CA . ARG A 1 228 ? 15.891 11.305 5.184 1 84.75 228 ARG A CA 1
ATOM 1790 C C . ARG A 1 228 ? 15.75 11.859 6.598 1 84.75 228 ARG A C 1
ATOM 1792 O O . ARG A 1 228 ? 15.375 11.133 7.52 1 84.75 228 ARG A O 1
ATOM 1799 N N . GLU A 1 229 ? 15.969 13.148 6.727 1 85.25 229 GLU A N 1
ATOM 1800 C CA . GLU A 1 229 ? 15.945 13.789 8.039 1 85.25 229 GLU A CA 1
ATOM 1801 C C . GLU A 1 229 ? 14.516 14.102 8.477 1 85.25 229 GLU A C 1
ATOM 1803 O O . GLU A 1 229 ? 14.234 14.219 9.672 1 85.25 229 GLU A O 1
ATOM 1808 N N . SER A 1 230 ? 13.68 14.219 7.508 1 93.19 230 SER A N 1
ATOM 1809 C CA . SER A 1 230 ? 12.297 14.586 7.816 1 93.19 230 SER A CA 1
ATOM 1810 C C . SER A 1 230 ? 11.555 13.43 8.484 1 93.19 230 SER A C 1
ATOM 1812 O O . SER A 1 230 ? 11.617 12.297 8.008 1 93.19 230 SER A O 1
ATOM 1814 N N . PRO A 1 231 ? 10.844 13.695 9.508 1 93.56 231 PRO A N 1
ATOM 1815 C CA . PRO A 1 231 ? 10.055 12.633 10.148 1 93.56 231 PRO A CA 1
ATOM 1816 C C . PRO A 1 231 ? 8.688 12.445 9.508 1 93.56 231 PRO A C 1
ATOM 1818 O O . PRO A 1 231 ? 7.84 11.727 10.047 1 93.56 231 PRO A O 1
ATOM 1821 N N . TYR A 1 232 ? 8.5 13.07 8.352 1 96.44 232 TYR A N 1
ATOM 1822 C CA . TYR A 1 232 ? 7.145 13.039 7.805 1 96.44 232 TYR A CA 1
ATOM 1823 C C . TYR A 1 232 ? 7.086 12.203 6.531 1 96.44 232 TYR A C 1
ATOM 1825 O O . TYR A 1 232 ? 8.086 12.086 5.812 1 96.44 232 TYR A O 1
ATOM 1833 N N . VAL A 1 233 ? 5.977 11.648 6.328 1 97.31 233 VAL A N 1
ATOM 1834 C CA . VAL A 1 233 ? 5.645 10.977 5.074 1 97.31 233 VAL A CA 1
ATOM 1835 C C . VAL A 1 233 ? 4.195 11.273 4.695 1 97.31 233 VAL A C 1
ATOM 1837 O O . VAL A 1 233 ? 3.318 11.32 5.562 1 97.31 233 VAL A O 1
ATOM 1840 N N . PRO A 1 234 ? 3.945 11.586 3.424 1 98.44 234 PRO A N 1
ATOM 1841 C CA . PRO A 1 234 ? 2.557 11.82 3.021 1 98.44 234 PRO A CA 1
ATOM 1842 C C . PRO A 1 234 ? 1.724 10.539 2.996 1 98.44 234 PRO A C 1
ATOM 1844 O O . PRO A 1 234 ? 2.189 9.508 2.514 1 98.44 234 PRO A O 1
ATOM 1847 N N . LEU A 1 235 ? 0.536 10.609 3.492 1 98.5 235 LEU A N 1
ATOM 1848 C CA . LEU A 1 235 ? -0.414 9.508 3.393 1 98.5 235 LEU A CA 1
ATOM 1849 C C . LEU A 1 235 ? -1.522 9.836 2.396 1 98.5 235 LEU A C 1
ATOM 1851 O O . LEU A 1 235 ? -2.268 8.945 1.979 1 98.5 235 LEU A O 1
ATOM 1855 N N . TRP A 1 236 ? -1.577 11.141 2.012 1 97.94 236 TRP A N 1
ATOM 1856 C CA . TRP A 1 236 ? -2.654 11.531 1.107 1 97.94 236 TRP A CA 1
ATOM 1857 C C . TRP A 1 236 ? -2.318 12.844 0.398 1 97.94 236 TRP A C 1
ATOM 1859 O O . TRP A 1 236 ? -2.053 13.859 1.046 1 97.94 236 TRP A O 1
ATOM 1869 N N . ILE A 1 237 ? -2.213 12.773 -0.892 1 98.06 237 ILE A N 1
ATOM 1870 C CA . ILE A 1 237 ? -2.105 13.938 -1.771 1 98.06 237 ILE A CA 1
ATOM 1871 C C . ILE A 1 237 ? -3.148 13.836 -2.881 1 98.06 237 ILE A C 1
ATOM 1873 O O . ILE A 1 237 ? -2.896 13.234 -3.93 1 98.06 237 ILE A O 1
ATOM 1877 N N . PRO A 1 238 ? -4.312 14.422 -2.66 1 96.19 238 PRO A N 1
ATOM 1878 C CA . PRO A 1 238 ? -5.332 14.367 -3.711 1 96.19 238 PRO A CA 1
ATOM 1879 C C . PRO A 1 238 ? -4.977 15.227 -4.922 1 96.19 238 PRO A C 1
ATOM 1881 O O . PRO A 1 238 ? -4.074 16.062 -4.848 1 96.19 238 PRO A O 1
ATOM 1884 N N . GLN A 1 239 ? -5.66 14.977 -5.984 1 95.19 239 GLN A N 1
ATOM 1885 C CA . GLN A 1 239 ? -5.492 15.859 -7.137 1 95.19 239 GLN A CA 1
ATOM 1886 C C . GLN A 1 239 ? -5.781 17.312 -6.77 1 95.19 239 GLN A C 1
ATOM 1888 O O . GLN A 1 239 ? -6.727 17.594 -6.027 1 95.19 239 GLN A O 1
ATOM 1893 N N . PRO A 1 240 ? -4.926 18.109 -7.344 1 91.06 240 PRO A N 1
ATOM 1894 C CA . PRO A 1 240 ? -5.125 19.516 -6.977 1 91.06 240 PRO A CA 1
ATOM 1895 C C . PRO A 1 240 ? -6.32 20.156 -7.684 1 91.06 240 PRO A C 1
ATOM 1897 O O . PRO A 1 240 ? -6.664 19.75 -8.797 1 91.06 240 PRO A O 1
ATOM 1900 N N . THR A 1 241 ? -6.965 20.953 -7.062 1 85.31 241 THR A N 1
ATOM 1901 C CA . THR A 1 241 ? -7.832 21.906 -7.738 1 85.31 241 THR A CA 1
ATOM 1902 C C . THR A 1 241 ? -7.066 23.188 -8.102 1 85.31 241 THR A C 1
ATOM 1904 O O . THR A 1 241 ? -6.223 23.172 -9 1 85.31 241 THR A O 1
ATOM 1907 N N . MET A 1 242 ? -7.18 24.188 -7.27 1 82.94 242 MET A N 1
ATOM 1908 C CA . MET A 1 242 ? -6.336 25.359 -7.402 1 82.94 242 MET A CA 1
ATOM 1909 C C . MET A 1 242 ? -5.074 25.234 -6.559 1 82.94 242 MET A C 1
ATOM 1911 O O . MET A 1 242 ? -4.004 25.703 -6.957 1 82.94 242 MET A O 1
ATOM 1915 N N . HIS A 1 243 ? -5.203 24.547 -5.477 1 91.69 243 HIS A N 1
ATOM 1916 C CA . HIS A 1 243 ? -4.121 24.344 -4.516 1 91.69 243 HIS A CA 1
ATOM 1917 C C . HIS A 1 243 ? -3.906 22.859 -4.23 1 91.69 243 HIS A C 1
ATOM 1919 O O . HIS A 1 243 ? -4.801 22.047 -4.457 1 91.69 243 HIS A O 1
ATOM 1925 N N . HIS A 1 244 ? -2.682 22.562 -3.844 1 94.25 244 HIS A N 1
ATOM 1926 C CA . HIS A 1 244 ? -2.424 21.203 -3.379 1 94.25 244 HIS A CA 1
ATOM 1927 C C . HIS A 1 244 ? -2.744 21.047 -1.896 1 94.25 244 HIS A C 1
ATOM 1929 O O . HIS A 1 244 ? -2.748 22.047 -1.157 1 94.25 244 HIS A O 1
ATOM 1935 N N . ARG A 1 245 ? -3.029 19.906 -1.566 1 95.88 245 ARG A N 1
ATOM 1936 C CA . ARG A 1 245 ? -3.203 19.5 -0.175 1 95.88 245 ARG A CA 1
ATOM 1937 C C . ARG A 1 245 ? -2.359 18.266 0.149 1 95.88 245 ARG A C 1
ATOM 1939 O O . ARG A 1 245 ? -2.252 17.344 -0.666 1 95.88 245 ARG A O 1
ATOM 1946 N N . LEU A 1 246 ? -1.705 18.328 1.285 1 97.75 246 LEU A N 1
ATOM 1947 C CA . LEU A 1 246 ? -0.938 17.188 1.764 1 97.75 246 LEU A CA 1
ATOM 1948 C C . LEU A 1 246 ? -1.38 16.781 3.166 1 97.75 246 LEU A C 1
ATOM 1950 O O . LEU A 1 246 ? -1.572 17.641 4.031 1 97.75 246 LEU A O 1
ATOM 1954 N N . PHE A 1 247 ? -1.617 15.539 3.355 1 98.75 247 PHE A N 1
ATOM 1955 C CA . PHE A 1 247 ? -1.749 14.953 4.684 1 98.75 247 PHE A CA 1
ATOM 1956 C C . PHE A 1 247 ? -0.494 14.18 5.062 1 98.75 247 PHE A C 1
ATOM 1958 O O . PHE A 1 247 ? -0.191 13.148 4.453 1 98.75 247 PHE A O 1
ATOM 1965 N N . LEU A 1 248 ? 0.246 14.695 6.047 1 98.56 248 LEU A N 1
ATOM 1966 C CA . LEU A 1 248 ? 1.522 14.141 6.492 1 98.56 248 LEU A CA 1
ATOM 1967 C C . LEU A 1 248 ? 1.401 13.539 7.887 1 98.56 248 LEU A C 1
ATOM 1969 O O . LEU A 1 248 ? 0.661 14.055 8.727 1 98.56 248 LEU A O 1
ATOM 1973 N N . VAL A 1 249 ? 2.186 12.508 8.117 1 98.31 249 VAL A N 1
ATOM 1974 C CA . VAL A 1 249 ? 2.236 11.945 9.461 1 98.31 249 VAL A CA 1
ATOM 1975 C C . VAL A 1 249 ? 3.689 11.797 9.906 1 98.31 249 VAL A C 1
ATOM 1977 O O . VAL A 1 249 ? 4.57 11.531 9.086 1 98.31 249 VAL A O 1
ATOM 1980 N N . ASN A 1 250 ? 3.924 12.047 11.188 1 96.31 250 ASN A N 1
ATOM 1981 C CA . ASN A 1 250 ? 5.223 11.812 11.805 1 96.31 250 ASN A CA 1
ATOM 1982 C C . ASN A 1 250 ? 5.453 10.336 12.086 1 96.31 250 ASN A C 1
ATOM 1984 O O . ASN A 1 250 ? 4.934 9.789 13.07 1 96.31 250 ASN A O 1
ATOM 1988 N N . TRP A 1 251 ? 6.234 9.664 11.297 1 95 251 TRP A N 1
ATOM 1989 C CA . TRP A 1 251 ? 6.359 8.211 11.352 1 95 251 TRP A CA 1
ATOM 1990 C C . TRP A 1 251 ? 7.5 7.797 12.273 1 95 251 TRP A C 1
ATOM 1992 O O . TRP A 1 251 ? 7.652 6.617 12.594 1 95 251 TRP A O 1
ATOM 2002 N N . LYS A 1 252 ? 8.219 8.797 12.82 1 92.56 252 LYS A N 1
ATOM 2003 C CA . LYS A 1 252 ? 9.438 8.469 13.562 1 92.56 252 LYS A CA 1
ATOM 2004 C C . LYS A 1 252 ? 9.242 8.695 15.062 1 92.56 252 LYS A C 1
ATOM 2006 O O . LYS A 1 252 ? 9.797 7.965 15.883 1 92.56 252 LYS A O 1
ATOM 2011 N N . ASN A 1 253 ? 8.469 9.758 15.375 1 92.75 253 ASN A N 1
ATOM 2012 C CA . ASN A 1 253 ? 8.297 10.094 16.781 1 92.75 253 ASN A CA 1
ATOM 2013 C C . ASN A 1 253 ? 7.555 8.992 17.547 1 92.75 253 ASN A C 1
ATOM 2015 O O . ASN A 1 253 ? 6.445 8.617 17.156 1 92.75 253 ASN A O 1
ATOM 2019 N N . LEU A 1 254 ? 8.062 8.5 18.656 1 93.62 254 LEU A N 1
ATOM 2020 C CA . LEU A 1 254 ? 7.531 7.324 19.344 1 93.62 254 LEU A CA 1
ATOM 2021 C C . LEU A 1 254 ? 6.188 7.637 20 1 93.62 254 LEU A C 1
ATOM 2023 O O . LEU A 1 254 ? 5.32 6.766 20.094 1 93.62 254 LEU A O 1
ATOM 2027 N N . GLN A 1 255 ? 6.031 8.883 20.406 1 93.75 255 GLN A N 1
ATOM 2028 C CA . GLN A 1 255 ? 4.73 9.258 20.953 1 93.75 255 GLN A CA 1
ATOM 2029 C C . GLN A 1 255 ? 3.65 9.242 19.875 1 93.75 255 GLN A C 1
ATOM 2031 O O . GLN A 1 255 ? 2.531 8.781 20.109 1 93.75 255 GLN A O 1
ATOM 2036 N N . CYS A 1 256 ? 3.957 9.75 18.703 1 96.44 256 CYS A N 1
ATOM 2037 C CA . CYS A 1 256 ? 3.029 9.695 17.578 1 96.44 256 CYS A CA 1
ATOM 2038 C C . CYS A 1 256 ? 2.729 8.258 17.203 1 96.44 256 CYS A C 1
ATOM 2040 O O . CYS A 1 256 ? 1.57 7.898 16.969 1 96.44 256 CYS A O 1
ATOM 2042 N N . VAL A 1 257 ? 3.746 7.395 17.188 1 96.5 257 VAL A N 1
ATOM 2043 C CA . VAL A 1 257 ? 3.584 5.988 16.844 1 96.5 257 VAL A CA 1
ATOM 2044 C C . VAL A 1 257 ? 2.656 5.305 17.844 1 96.5 257 VAL A C 1
ATOM 2046 O O . VAL A 1 257 ? 1.725 4.598 17.453 1 96.5 257 VAL A O 1
ATOM 2049 N N . LYS A 1 258 ? 2.898 5.562 19.094 1 96.12 258 LYS A N 1
ATOM 2050 C CA . LYS A 1 258 ? 2.084 4.961 20.141 1 96.12 258 LYS A CA 1
ATOM 2051 C C . LYS A 1 258 ? 0.63 5.414 20.031 1 96.12 258 LYS A C 1
ATOM 2053 O O . LYS A 1 258 ? -0.289 4.602 20.172 1 96.12 258 LYS A O 1
ATOM 2058 N N . ASN A 1 259 ? 0.431 6.664 19.75 1 97.25 259 ASN A N 1
ATOM 2059 C CA . ASN A 1 259 ? -0.907 7.246 19.797 1 97.25 259 ASN A CA 1
ATOM 2060 C C . ASN A 1 259 ? -1.727 6.863 18.562 1 97.25 259 ASN A C 1
ATOM 2062 O O . ASN A 1 259 ? -2.949 6.734 18.6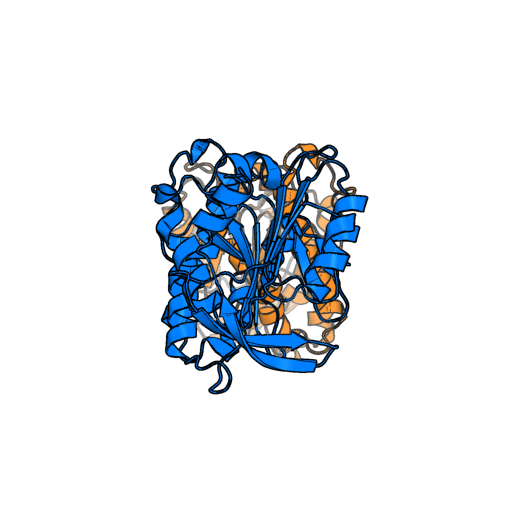41 1 97.25 259 ASN A O 1
ATOM 2066 N N . PHE A 1 260 ? -1.008 6.648 17.422 1 98.25 260 PHE A N 1
ATOM 2067 C CA . PHE A 1 260 ? -1.802 6.602 16.203 1 98.25 260 PHE A CA 1
ATOM 2068 C C . PHE A 1 260 ? -1.49 5.348 15.398 1 98.25 260 PHE A C 1
ATOM 2070 O O . PHE A 1 260 ? -2.266 4.953 14.531 1 98.25 260 PHE A O 1
ATOM 2077 N N . PHE A 1 261 ? -0.338 4.648 15.625 1 98.06 261 PHE A N 1
ATOM 2078 C CA . PHE A 1 261 ? 0.084 3.596 14.711 1 98.06 261 PHE A CA 1
ATOM 2079 C C . PHE A 1 261 ? 0.411 2.314 15.469 1 98.06 261 PHE A C 1
ATOM 2081 O O . PHE A 1 261 ? 0.976 1.378 14.898 1 98.06 261 PHE A O 1
ATOM 2088 N N . SER A 1 262 ? 0.023 2.141 16.719 1 96.94 262 SER A N 1
ATOM 2089 C CA . SER A 1 262 ? 0.458 1.062 17.594 1 96.94 262 SER A CA 1
ATOM 2090 C C . SER A 1 262 ? -0.032 -0.292 17.094 1 96.94 262 SER A C 1
ATOM 2092 O O . SER A 1 262 ? 0.611 -1.316 17.328 1 96.94 262 SER A O 1
ATOM 2094 N N . HIS A 1 263 ? -1.125 -0.321 16.375 1 96.31 263 HIS A N 1
ATOM 2095 C CA . HIS A 1 263 ? -1.646 -1.556 15.797 1 96.31 263 HIS A CA 1
ATOM 2096 C C . HIS A 1 263 ? -0.637 -2.186 14.844 1 96.31 263 HIS A C 1
ATOM 2098 O O . HIS A 1 263 ? -0.644 -3.402 14.641 1 96.31 263 HIS A O 1
ATOM 2104 N N . TRP A 1 264 ? 0.237 -1.437 14.305 1 97.56 264 TRP A N 1
ATOM 2105 C CA . TRP A 1 264 ? 1.173 -1.895 13.281 1 97.56 264 TRP A CA 1
ATOM 2106 C C . TRP A 1 264 ? 2.588 -1.991 13.844 1 97.56 264 TRP A C 1
ATOM 2108 O O . TRP A 1 264 ? 3.566 -1.897 13.102 1 97.56 264 TRP A O 1
ATOM 2118 N N . CYS A 1 265 ? 2.662 -2.025 15.195 1 96.56 265 CYS A N 1
ATOM 2119 C CA . CYS A 1 265 ? 3.975 -2.188 15.812 1 96.56 265 CYS A CA 1
ATOM 2120 C C . CYS A 1 265 ? 4.371 -3.658 15.867 1 96.56 265 CYS A C 1
ATOM 2122 O O . CYS A 1 265 ? 3.508 -4.539 15.898 1 96.56 265 CYS A O 1
ATOM 2124 N N . MET B 1 1 ? -15.32 -7.035 5.711 1 48.59 1 MET B N 1
ATOM 2125 C CA . MET B 1 1 ? -14.516 -8.094 5.109 1 48.59 1 MET B CA 1
ATOM 2126 C C . MET B 1 1 ? -13.648 -8.781 6.156 1 48.59 1 MET B C 1
ATOM 2128 O O . MET B 1 1 ? -13.531 -10.008 6.168 1 48.59 1 MET B O 1
ATOM 2132 N N . ALA B 1 2 ? -13.039 -7.949 7.148 1 52.97 2 ALA B N 1
ATOM 2133 C CA . ALA B 1 2 ? -12.203 -8.625 8.141 1 52.97 2 ALA B CA 1
ATOM 2134 C C . ALA B 1 2 ? -13.031 -9.57 9 1 52.97 2 ALA B C 1
ATOM 2136 O O . ALA B 1 2 ? -12.57 -10.656 9.359 1 52.97 2 ALA B O 1
ATOM 2137 N N . ASP B 1 3 ? -14.344 -9.211 9.258 1 55.5 3 ASP B N 1
ATOM 2138 C CA . ASP B 1 3 ? -15.164 -9.977 10.188 1 55.5 3 ASP B CA 1
ATOM 2139 C C . ASP B 1 3 ? -15.445 -11.375 9.656 1 55.5 3 ASP B C 1
ATOM 2141 O O . ASP B 1 3 ? -15.781 -12.281 10.422 1 55.5 3 ASP B O 1
ATOM 2145 N N . GLU B 1 4 ? -15.109 -11.531 8.375 1 65.88 4 GLU B N 1
ATOM 2146 C CA . GLU B 1 4 ? -15.492 -12.82 7.816 1 65.88 4 GLU B CA 1
ATOM 2147 C C . GLU B 1 4 ? -14.266 -13.703 7.582 1 65.88 4 GLU B C 1
ATOM 2149 O O . GLU B 1 4 ? -14.383 -14.797 7.02 1 65.88 4 GLU B O 1
ATOM 2154 N N . ILE B 1 5 ? -13.203 -13.156 8.211 1 76.81 5 ILE B N 1
ATOM 2155 C CA . ILE B 1 5 ? -11.984 -13.93 7.965 1 76.81 5 ILE B CA 1
ATOM 2156 C C . ILE B 1 5 ? -11.797 -14.961 9.07 1 76.81 5 ILE B C 1
ATOM 2158 O O . ILE B 1 5 ? -11.594 -14.609 10.234 1 76.81 5 ILE B O 1
ATOM 2162 N N . LYS B 1 6 ? -11.961 -16.125 8.68 1 80.75 6 LYS B N 1
ATOM 2163 C CA . LYS B 1 6 ? -11.703 -17.234 9.609 1 80.75 6 LYS B CA 1
ATOM 2164 C C . LYS B 1 6 ? -10.305 -17.141 10.203 1 80.75 6 LYS B C 1
ATOM 2166 O O . LYS B 1 6 ? -9.328 -16.906 9.477 1 80.75 6 LYS B O 1
ATOM 2171 N N . ASN B 1 7 ? -10.125 -17.172 11.492 1 88.31 7 ASN B N 1
ATOM 2172 C CA . ASN B 1 7 ? -8.867 -17.141 12.227 1 88.31 7 ASN B CA 1
ATOM 2173 C C . ASN B 1 7 ? -8.203 -15.766 12.117 1 88.31 7 ASN B C 1
ATOM 2175 O O . ASN B 1 7 ? -6.977 -15.672 12.047 1 88.31 7 ASN B O 1
ATOM 2179 N N . PHE B 1 8 ? -8.938 -14.711 12.055 1 91.88 8 PHE B N 1
ATOM 2180 C CA . PHE B 1 8 ? -8.43 -13.359 11.898 1 91.88 8 PHE B CA 1
ATOM 2181 C C . PHE B 1 8 ? -7.387 -13.039 12.961 1 91.88 8 PHE B C 1
ATOM 2183 O O . PHE B 1 8 ? -6.371 -12.398 12.672 1 91.88 8 PHE B O 1
ATOM 2190 N N . SER B 1 9 ? -7.582 -13.516 14.18 1 93.69 9 SER B N 1
ATOM 2191 C CA . SER B 1 9 ? -6.738 -13.164 15.312 1 93.69 9 SER B CA 1
ATOM 2192 C C . SER B 1 9 ? -5.344 -13.766 15.172 1 93.69 9 SER B C 1
ATOM 2194 O O . SER B 1 9 ? -4.402 -13.328 15.844 1 93.69 9 SER B O 1
ATOM 2196 N N . SER B 1 10 ? -5.242 -14.82 14.305 1 94.62 10 SER B N 1
ATOM 2197 C CA . SER B 1 10 ? -3.955 -15.492 14.156 1 94.62 10 SER B CA 1
ATOM 2198 C C . SER B 1 10 ? -2.941 -14.586 13.461 1 94.62 10 SER B C 1
ATOM 2200 O O . SER B 1 10 ? -1.734 -14.711 13.68 1 94.62 10 SER B O 1
ATOM 2202 N N . CYS B 1 11 ? -3.447 -13.742 12.633 1 96.69 11 CYS B N 1
ATOM 2203 C CA . CYS B 1 11 ? -2.561 -12.836 11.914 1 96.69 11 CYS B CA 1
ATOM 2204 C C . CYS B 1 11 ? -3.311 -11.586 11.453 1 96.69 11 CYS B C 1
ATOM 2206 O O . CYS B 1 11 ? -3.445 -11.344 10.258 1 96.69 11 CYS B O 1
ATOM 2208 N N . PRO B 1 12 ? -3.748 -10.766 12.328 1 96.19 12 PRO B N 1
ATOM 2209 C CA . PRO B 1 12 ? -4.711 -9.703 12.031 1 96.19 12 PRO B CA 1
ATOM 2210 C C . PRO B 1 12 ? -4.172 -8.68 11.031 1 96.19 12 PRO B C 1
ATOM 2212 O O . PRO B 1 12 ? -4.891 -8.266 10.117 1 96.19 12 PRO B O 1
ATOM 2215 N N . ARG B 1 13 ? -2.863 -8.281 11.109 1 97.38 13 ARG B N 1
ATOM 2216 C CA . ARG B 1 13 ? -2.33 -7.223 10.258 1 97.38 13 ARG B CA 1
ATOM 2217 C C . ARG B 1 13 ? -2.229 -7.691 8.805 1 97.38 13 ARG B C 1
ATOM 2219 O O . ARG B 1 13 ? -2.588 -6.953 7.883 1 97.38 13 ARG B O 1
ATOM 2226 N N . TRP B 1 14 ? -1.858 -8.961 8.656 1 97.62 14 TRP B N 1
ATOM 2227 C CA . TRP B 1 14 ? -1.809 -9.5 7.301 1 97.62 14 TRP B CA 1
ATOM 2228 C C . TRP B 1 14 ? -3.205 -9.57 6.688 1 97.62 14 TRP B C 1
ATOM 2230 O O . TRP B 1 14 ? -3.402 -9.188 5.535 1 97.62 14 TRP B O 1
ATOM 2240 N N . PHE B 1 15 ? -4.105 -10.008 7.477 1 97.12 15 PHE B N 1
ATOM 2241 C CA . PHE B 1 15 ? -5.465 -10.156 6.969 1 97.12 15 PHE B CA 1
ATOM 2242 C C . PHE B 1 15 ? -6.074 -8.797 6.645 1 97.12 15 PHE B C 1
ATOM 2244 O O . PHE B 1 15 ? -6.805 -8.656 5.66 1 97.12 15 PHE B O 1
ATOM 2251 N N . GLU B 1 16 ? -5.719 -7.797 7.406 1 96.88 16 GLU B N 1
ATOM 2252 C CA . GLU B 1 16 ? -6.176 -6.445 7.109 1 96.88 16 GLU B CA 1
ATOM 2253 C C . GLU B 1 16 ? -5.562 -5.926 5.812 1 96.88 16 GLU B C 1
ATOM 2255 O O . GLU B 1 16 ? -6.25 -5.297 5.004 1 96.88 16 GLU B O 1
ATOM 2260 N N . MET B 1 17 ? -4.262 -6.195 5.594 1 97.88 17 MET B N 1
ATOM 2261 C CA . MET B 1 17 ? -3.592 -5.781 4.363 1 97.88 17 MET B CA 1
ATOM 2262 C C . MET B 1 17 ? -4.23 -6.438 3.146 1 97.88 17 MET B C 1
ATOM 2264 O O . MET B 1 17 ? -4.605 -5.754 2.193 1 97.88 17 MET B O 1
ATOM 2268 N N . ALA B 1 18 ? -4.422 -7.738 3.236 1 97 18 ALA B N 1
ATOM 2269 C CA . ALA B 1 18 ? -4.945 -8.492 2.102 1 97 18 ALA B CA 1
ATOM 2270 C C . ALA B 1 18 ? -6.398 -8.109 1.815 1 97 18 ALA B C 1
ATOM 2272 O O . ALA B 1 18 ? -6.781 -7.93 0.657 1 97 18 ALA B O 1
ATOM 2273 N N . ALA B 1 19 ? -7.145 -7.973 2.879 1 95.69 19 ALA B N 1
ATOM 2274 C CA . ALA B 1 19 ? -8.555 -7.613 2.715 1 95.69 19 ALA B CA 1
ATOM 2275 C C . ALA B 1 19 ? -8.695 -6.227 2.098 1 95.69 19 ALA B C 1
ATOM 2277 O O . ALA B 1 19 ? -9.555 -6.004 1.242 1 95.69 19 ALA B O 1
ATOM 2278 N N . THR B 1 20 ? -7.859 -5.305 2.584 1 96.31 20 THR B N 1
ATOM 2279 C CA . THR B 1 20 ? -7.895 -3.947 2.047 1 96.31 20 THR B CA 1
ATOM 2280 C C . THR B 1 20 ? -7.535 -3.943 0.564 1 96.31 20 THR B C 1
ATOM 2282 O O . THR B 1 20 ? -8.195 -3.273 -0.237 1 96.31 20 THR B O 1
ATOM 2285 N N . LEU B 1 21 ? -6.547 -4.691 0.18 1 96.88 21 LEU B N 1
ATOM 2286 C CA . LEU B 1 21 ? -6.141 -4.809 -1.217 1 96.88 21 LEU B CA 1
ATOM 2287 C C . LEU B 1 21 ? -7.266 -5.395 -2.062 1 96.88 21 LEU B C 1
ATOM 2289 O O . LEU B 1 21 ? -7.629 -4.832 -3.1 1 96.88 21 LEU B O 1
ATOM 2293 N N . LYS B 1 22 ? -7.793 -6.441 -1.595 1 95.5 22 LYS B N 1
ATOM 2294 C CA . LYS B 1 22 ? -8.844 -7.129 -2.34 1 95.5 22 LYS B CA 1
ATOM 2295 C C . LYS B 1 22 ? -10.07 -6.238 -2.51 1 95.5 22 LYS B C 1
ATOM 2297 O O . LYS B 1 22 ? -10.656 -6.172 -3.594 1 95.5 22 LYS B O 1
ATOM 2302 N N . LYS B 1 23 ? -10.477 -5.547 -1.467 1 95.25 23 LYS B N 1
ATOM 2303 C CA . LYS B 1 23 ? -11.602 -4.625 -1.527 1 95.25 23 LYS B CA 1
ATOM 2304 C C . LYS B 1 23 ? -11.383 -3.553 -2.59 1 95.25 23 LYS B C 1
ATOM 2306 O O . LYS B 1 23 ? -12.305 -3.197 -3.324 1 95.25 23 LYS B O 1
ATOM 2311 N N . CYS B 1 24 ? -10.203 -3.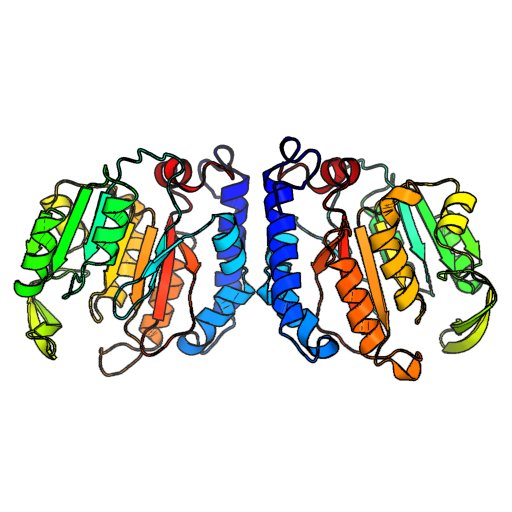043 -2.641 1 96.69 24 CYS B N 1
ATOM 2312 C CA . CYS B 1 24 ? -9.875 -2.033 -3.643 1 96.69 24 CYS B CA 1
ATOM 2313 C C . CYS B 1 24 ? -10.031 -2.596 -5.051 1 96.69 24 CYS B C 1
ATOM 2315 O O . CYS B 1 24 ? -10.633 -1.959 -5.914 1 96.69 24 CYS B O 1
ATOM 2317 N N . PHE B 1 25 ? -9.5 -3.799 -5.273 1 97.69 25 PHE B N 1
ATOM 2318 C CA . PHE B 1 25 ? -9.609 -4.426 -6.586 1 97.69 25 PHE B CA 1
ATOM 2319 C C . PHE B 1 25 ? -11.07 -4.582 -6.988 1 97.69 25 PHE B C 1
ATOM 2321 O O . PHE B 1 25 ? -11.461 -4.195 -8.094 1 97.69 25 PHE B O 1
ATOM 2328 N N . VAL B 1 26 ? -11.828 -5.098 -6.09 1 96.88 26 VAL B N 1
ATOM 2329 C CA . VAL B 1 26 ? -13.234 -5.34 -6.379 1 96.88 26 VAL B CA 1
ATOM 2330 C C . VAL B 1 26 ? -13.93 -4.02 -6.727 1 96.88 26 VAL B C 1
ATOM 2332 O O . VAL B 1 26 ? -14.641 -3.932 -7.727 1 96.88 26 VAL B O 1
ATOM 2335 N N . SER B 1 27 ? -13.703 -3.041 -5.945 1 96.25 27 SER B N 1
ATOM 2336 C CA . SER B 1 27 ? -14.344 -1.744 -6.137 1 96.25 27 SER B CA 1
ATOM 2337 C C . SER B 1 27 ? -13.938 -1.118 -7.469 1 96.25 27 SER B C 1
ATOM 2339 O O . SER B 1 27 ? -14.797 -0.67 -8.234 1 96.25 27 SER B O 1
ATOM 2341 N N . LYS B 1 28 ? -12.688 -1.111 -7.781 1 97.19 28 LYS B N 1
ATOM 2342 C CA . LYS B 1 28 ? -12.203 -0.449 -8.992 1 97.19 28 LYS B CA 1
ATOM 2343 C C . LYS B 1 28 ? -12.594 -1.231 -10.242 1 97.19 28 LYS B C 1
ATOM 2345 O O . LYS B 1 28 ? -12.898 -0.641 -11.273 1 97.19 28 LYS B O 1
ATOM 2350 N N . MET B 1 29 ? -12.586 -2.531 -10.148 1 97.06 29 MET B N 1
ATOM 2351 C CA . MET B 1 29 ? -12.969 -3.35 -11.297 1 97.06 29 MET B CA 1
ATOM 2352 C C . MET B 1 29 ? -14.438 -3.164 -11.633 1 97.06 29 MET B C 1
ATOM 2354 O O . MET B 1 29 ? -14.82 -3.166 -12.812 1 97.06 29 MET B O 1
ATOM 2358 N N . ALA B 1 30 ? -15.242 -2.988 -10.648 1 95.44 30 ALA B N 1
ATOM 2359 C CA . ALA B 1 30 ? -16.688 -2.883 -10.836 1 95.44 30 ALA B CA 1
ATOM 2360 C C . ALA B 1 30 ? -17.047 -1.653 -11.664 1 95.44 30 ALA B C 1
ATOM 2362 O O . ALA B 1 30 ? -18.078 -1.632 -12.336 1 95.44 30 ALA B O 1
ATOM 2363 N N . THR B 1 31 ? -16.188 -0.678 -11.648 1 94.88 31 THR B N 1
ATOM 2364 C CA . THR B 1 31 ? -16.531 0.572 -12.32 1 94.88 31 THR B CA 1
ATOM 2365 C C . THR B 1 31 ? -15.695 0.75 -13.586 1 94.88 31 THR B C 1
ATOM 2367 O O . THR B 1 31 ? -15.688 1.827 -14.188 1 94.88 31 THR B O 1
ATOM 2370 N N . THR B 1 32 ? -14.984 -0.273 -13.922 1 95.19 32 THR B N 1
ATOM 2371 C CA . THR B 1 32 ? -14.109 -0.17 -15.086 1 95.19 32 THR B CA 1
ATOM 2372 C C . THR B 1 32 ? -14.625 -1.035 -16.234 1 95.19 32 THR B C 1
ATOM 2374 O O . THR B 1 32 ? -14.898 -2.223 -16.047 1 95.19 32 THR B O 1
ATOM 2377 N N . LYS B 1 33 ? -14.797 -0.474 -17.406 1 90.38 33 LYS B N 1
ATOM 2378 C CA . LYS B 1 33 ? -15.352 -1.196 -18.547 1 90.38 33 LYS B CA 1
ATOM 2379 C C . LYS B 1 33 ? -14.289 -2.035 -19.25 1 90.38 33 LYS B C 1
ATOM 2381 O O . LYS B 1 33 ? -14.477 -3.234 -19.469 1 90.38 33 LYS B O 1
ATOM 2386 N N . ASP B 1 34 ? -13.125 -1.559 -19.594 1 92.94 34 ASP B N 1
ATOM 2387 C CA . ASP B 1 34 ? -12.062 -2.268 -20.297 1 92.94 34 ASP B CA 1
ATOM 2388 C C . ASP B 1 34 ? -10.992 -2.76 -19.312 1 92.94 34 ASP B C 1
ATOM 2390 O O . ASP B 1 34 ? -9.961 -2.109 -19.141 1 92.94 34 ASP B O 1
ATOM 2394 N N . LEU B 1 35 ? -11.203 -3.889 -18.781 1 94.25 35 LEU B N 1
ATOM 2395 C CA . LEU B 1 35 ? -10.32 -4.398 -17.734 1 94.25 35 LEU B CA 1
ATOM 2396 C C . LEU B 1 35 ? -9 -4.879 -18.328 1 94.25 35 LEU B C 1
ATOM 2398 O O . LEU B 1 35 ? -7.969 -4.848 -17.656 1 94.25 35 LEU B O 1
ATOM 2402 N N . TRP B 1 36 ? -9.031 -5.379 -19.562 1 92.5 36 TRP B N 1
ATOM 2403 C CA . TRP B 1 36 ? -7.789 -5.844 -20.172 1 92.5 36 TRP B CA 1
ATOM 2404 C C . TRP B 1 36 ? -6.723 -4.75 -20.156 1 92.5 36 TRP B C 1
ATOM 2406 O O . TRP B 1 36 ? -5.578 -5.004 -19.766 1 92.5 36 TRP B O 1
ATOM 2416 N N . ASN B 1 37 ? -7.156 -3.539 -20.453 1 93.62 37 ASN B N 1
ATOM 2417 C CA . ASN B 1 37 ? -6.188 -2.455 -20.562 1 93.62 37 ASN B CA 1
ATOM 2418 C C . ASN B 1 37 ? -6.016 -1.716 -19.234 1 93.62 37 ASN B C 1
ATOM 2420 O O . ASN B 1 37 ? -5.078 -0.931 -19.078 1 93.62 37 ASN B O 1
ATOM 2424 N N . SER B 1 38 ? -6.871 -2.047 -18.266 1 96.75 38 SER B N 1
ATOM 2425 C CA . SER B 1 38 ? -6.887 -1.188 -17.078 1 96.75 38 SER B CA 1
ATOM 2426 C C . SER B 1 38 ? -6.398 -1.935 -15.852 1 96.75 38 SER B C 1
ATOM 2428 O O . SER B 1 38 ? -6.082 -1.319 -14.828 1 96.75 38 SER B O 1
ATOM 2430 N N . ILE B 1 39 ? -6.328 -3.234 -15.906 1 97.56 39 ILE B N 1
ATOM 2431 C CA . ILE B 1 39 ? -6.141 -4.016 -14.688 1 97.56 39 ILE B CA 1
ATOM 2432 C C . ILE B 1 39 ? -4.766 -3.721 -14.094 1 97.56 39 ILE B C 1
ATOM 2434 O O . ILE B 1 39 ? -4.605 -3.693 -12.867 1 97.56 39 ILE B O 1
ATOM 2438 N N . ALA B 1 40 ? -3.746 -3.512 -14.922 1 97.75 40 ALA B N 1
ATOM 2439 C CA . ALA B 1 40 ? -2.42 -3.178 -14.406 1 97.75 40 ALA B CA 1
ATOM 2440 C C . ALA B 1 40 ? -2.445 -1.855 -13.641 1 97.75 40 ALA B C 1
ATOM 2442 O O . ALA B 1 40 ? -1.851 -1.739 -12.57 1 97.75 40 ALA B O 1
ATOM 2443 N N . ASN B 1 41 ? -3.121 -0.875 -14.172 1 97.38 41 ASN B N 1
ATOM 2444 C CA . ASN B 1 41 ? -3.268 0.412 -13.5 1 97.38 41 ASN B CA 1
ATOM 2445 C C . ASN B 1 41 ? -4.07 0.282 -12.211 1 97.38 41 ASN B C 1
ATOM 2447 O O . ASN B 1 41 ? -3.764 0.937 -11.211 1 97.38 41 ASN B O 1
ATOM 2451 N N . ILE B 1 42 ? -5.105 -0.494 -12.266 1 98.06 42 ILE B N 1
ATOM 2452 C CA . ILE B 1 42 ? -5.902 -0.748 -11.07 1 98.06 42 ILE B CA 1
ATOM 2453 C C . ILE B 1 42 ? -5.016 -1.35 -9.984 1 98.06 42 ILE B C 1
ATOM 2455 O O . ILE B 1 42 ? -5.09 -0.947 -8.82 1 98.06 42 ILE B O 1
ATOM 2459 N N . SER B 1 43 ? -4.172 -2.307 -10.398 1 98.38 43 SER B N 1
ATOM 2460 C CA . SER B 1 43 ? -3.24 -2.926 -9.469 1 98.38 43 SER B CA 1
ATOM 2461 C C . SER B 1 43 ? -2.354 -1.881 -8.797 1 98.38 43 SER B C 1
ATOM 2463 O O . SER B 1 43 ? -2.166 -1.905 -7.578 1 98.38 43 SER B O 1
ATOM 2465 N N . THR B 1 44 ? -1.883 -0.984 -9.547 1 97.31 44 THR B N 1
ATOM 2466 C CA . THR B 1 44 ? -1.043 0.094 -9.031 1 97.31 44 THR B CA 1
ATOM 2467 C C . THR B 1 44 ? -1.837 0.997 -8.094 1 97.31 44 THR B C 1
ATOM 2469 O O . THR B 1 44 ? -1.38 1.31 -6.992 1 97.31 44 THR B O 1
ATOM 2472 N N . MET B 1 45 ? -3.027 1.359 -8.477 1 96.94 45 MET B N 1
ATOM 2473 C CA . MET B 1 45 ? -3.869 2.266 -7.695 1 96.94 45 MET B CA 1
ATOM 2474 C C . MET B 1 45 ? -4.254 1.639 -6.359 1 96.94 45 MET B C 1
ATOM 2476 O O . MET B 1 45 ? -4.414 2.344 -5.363 1 96.94 45 MET B O 1
ATOM 2480 N N . CYS B 1 46 ? -4.324 0.354 -6.391 1 97.94 46 CYS B N 1
ATOM 2481 C CA . CYS B 1 46 ? -4.77 -0.334 -5.184 1 97.94 46 CYS B CA 1
ATOM 2482 C C . CYS B 1 46 ? -3.611 -0.544 -4.215 1 97.94 46 CYS B C 1
ATOM 2484 O O . CYS B 1 46 ? -3.818 -0.953 -3.072 1 97.94 46 CYS B O 1
ATOM 2486 N N . GLY B 1 47 ? -2.385 -0.279 -4.621 1 98.25 47 GLY B N 1
ATOM 2487 C CA . GLY B 1 47 ? -1.25 -0.383 -3.719 1 98.25 47 GLY B CA 1
ATOM 2488 C C . GLY B 1 47 ? -0.624 -1.765 -3.705 1 98.25 47 GLY B C 1
ATOM 2489 O O . GLY B 1 47 ? 0.071 -2.127 -2.752 1 98.25 47 GLY B O 1
ATOM 2490 N N . ALA B 1 48 ? -0.879 -2.564 -4.758 1 98.44 48 ALA B N 1
ATOM 2491 C CA . ALA B 1 48 ? -0.327 -3.916 -4.812 1 98.44 48 ALA B CA 1
ATOM 2492 C C . ALA B 1 48 ? 1.198 -3.885 -4.824 1 98.44 48 ALA B C 1
ATOM 2494 O O . ALA B 1 48 ? 1.846 -4.652 -4.105 1 98.44 48 ALA B O 1
ATOM 2495 N N . ASP B 1 49 ? 1.773 -2.98 -5.602 1 96.88 49 ASP B N 1
ATOM 2496 C CA . ASP B 1 49 ? 3.229 -2.871 -5.668 1 96.88 49 ASP B CA 1
ATOM 2497 C C . ASP B 1 49 ? 3.814 -2.504 -4.309 1 96.88 49 ASP B C 1
ATOM 2499 O O . ASP B 1 49 ? 4.887 -2.984 -3.938 1 96.88 49 ASP B O 1
ATOM 2503 N N . PHE B 1 50 ? 3.156 -1.65 -3.574 1 98.31 50 PHE B N 1
ATOM 2504 C CA . PHE B 1 50 ? 3.594 -1.284 -2.232 1 98.31 50 PHE B CA 1
ATOM 2505 C C . PHE B 1 50 ? 3.652 -2.51 -1.329 1 98.31 50 PHE B C 1
ATOM 2507 O O . PHE B 1 50 ? 4.656 -2.742 -0.653 1 98.31 50 PHE B O 1
ATOM 2514 N N . VAL B 1 51 ? 2.566 -3.32 -1.342 1 98.62 51 VAL B N 1
ATOM 2515 C CA . VAL B 1 51 ? 2.508 -4.512 -0.5 1 98.62 51 VAL B CA 1
ATOM 2516 C C . VAL B 1 51 ? 3.576 -5.508 -0.943 1 98.62 51 VAL B C 1
ATOM 2518 O O . VAL B 1 51 ? 4.266 -6.102 -0.109 1 98.62 51 VAL B O 1
ATOM 2521 N N . LYS B 1 52 ? 3.686 -5.625 -2.24 1 98.06 52 LYS B N 1
ATOM 2522 C CA . LYS B 1 52 ? 4.715 -6.5 -2.795 1 98.06 52 LYS B CA 1
ATOM 2523 C C . LYS B 1 52 ? 6.098 -6.109 -2.289 1 98.06 52 LYS B C 1
ATOM 2525 O O . LYS B 1 52 ? 6.891 -6.973 -1.902 1 98.06 52 LYS B O 1
ATOM 2530 N N . ASN B 1 53 ? 6.387 -4.863 -2.232 1 96.75 53 ASN B N 1
ATOM 2531 C CA . ASN B 1 53 ? 7.676 -4.371 -1.762 1 96.75 53 ASN B CA 1
ATOM 2532 C C . ASN B 1 53 ? 7.84 -4.578 -0.258 1 96.75 53 ASN B C 1
ATOM 2534 O O . ASN B 1 53 ? 8.93 -4.898 0.214 1 96.75 53 ASN B O 1
ATOM 2538 N N . LEU B 1 54 ? 6.797 -4.391 0.487 1 96.94 54 LEU B N 1
ATOM 2539 C CA . LEU B 1 54 ? 6.84 -4.637 1.925 1 96.94 54 LEU B CA 1
ATOM 2540 C C . LEU B 1 54 ? 7.215 -6.086 2.219 1 96.94 54 LEU B C 1
ATOM 2542 O O . LEU B 1 54 ? 7.926 -6.363 3.186 1 96.94 54 LEU B O 1
ATOM 2546 N N . LEU B 1 55 ? 6.668 -6.918 1.312 1 97.81 55 LEU B N 1
ATOM 2547 C CA . LEU B 1 55 ? 6.879 -8.344 1.515 1 97.81 55 LEU B CA 1
ATOM 2548 C C . LEU B 1 55 ? 8.227 -8.781 0.945 1 97.81 55 LEU B C 1
ATOM 2550 O O . LEU B 1 55 ? 8.539 -9.977 0.935 1 97.81 55 LEU B O 1
ATOM 2554 N N . ARG B 1 56 ? 8.984 -7.836 0.355 1 96.25 56 ARG B N 1
ATOM 2555 C CA . ARG B 1 56 ? 10.328 -8.062 -0.168 1 96.25 56 ARG B CA 1
ATOM 2556 C C . ARG B 1 56 ? 10.32 -9.117 -1.268 1 96.25 56 ARG B C 1
ATOM 2558 O O . ARG B 1 56 ? 11.141 -10.039 -1.262 1 96.25 56 ARG B O 1
ATOM 2565 N N . ALA B 1 57 ? 9.297 -8.977 -2.096 1 98 57 ALA B N 1
ATOM 2566 C CA . ALA B 1 57 ? 9.18 -9.891 -3.227 1 98 57 ALA B CA 1
ATOM 2567 C C . ALA B 1 57 ? 10.469 -9.914 -4.047 1 98 57 ALA B C 1
ATOM 2569 O O . ALA B 1 57 ? 11.156 -8.898 -4.16 1 98 57 ALA B O 1
ATOM 2570 N N . LYS B 1 58 ? 10.781 -11.016 -4.551 1 97.31 58 LYS B N 1
ATOM 2571 C CA . LYS B 1 58 ? 11.898 -11.203 -5.473 1 97.31 58 LYS B CA 1
ATOM 2572 C C . LYS B 1 58 ? 11.406 -11.594 -6.863 1 97.31 58 LYS B C 1
ATOM 2574 O O . LYS B 1 58 ? 10.312 -12.141 -7.012 1 97.31 58 LYS B O 1
ATOM 2579 N N . TYR B 1 59 ? 12.242 -11.258 -7.793 1 96.38 59 TYR B N 1
ATOM 2580 C CA . TYR B 1 59 ? 11.891 -11.57 -9.172 1 96.38 59 TYR B CA 1
ATOM 2581 C C . TYR B 1 59 ? 12.734 -12.727 -9.703 1 96.38 59 TYR B C 1
ATOM 2583 O O . TYR B 1 59 ? 13.93 -12.82 -9.406 1 96.38 59 TYR B O 1
ATOM 2591 N N . LEU B 1 60 ? 12.094 -13.562 -10.336 1 95 60 LEU B N 1
ATOM 2592 C CA . LEU B 1 60 ? 12.742 -14.641 -11.078 1 95 60 LEU B CA 1
ATOM 2593 C C . LEU B 1 60 ? 12.578 -14.445 -12.578 1 95 60 LEU B C 1
ATOM 2595 O O . LEU B 1 60 ? 11.453 -14.453 -13.094 1 95 60 LEU B O 1
ATOM 2599 N N . ILE B 1 61 ? 13.695 -14.336 -13.203 1 90.19 61 ILE B N 1
ATOM 2600 C CA . ILE B 1 61 ? 13.68 -13.961 -14.609 1 90.19 61 ILE B CA 1
ATOM 2601 C C . ILE B 1 61 ? 14.055 -15.164 -15.469 1 90.19 61 ILE B C 1
ATOM 2603 O O . ILE B 1 61 ? 14.984 -15.906 -15.133 1 90.19 61 ILE B O 1
ATOM 2607 N N . ASN B 1 62 ? 13.336 -15.383 -16.484 1 90.38 62 ASN B N 1
ATOM 2608 C CA . ASN B 1 62 ? 13.75 -16.281 -17.562 1 90.38 62 ASN B CA 1
ATOM 2609 C C . ASN B 1 62 ? 13.859 -15.555 -18.891 1 90.38 62 ASN B C 1
ATOM 2611 O O . ASN B 1 62 ? 14 -14.336 -18.922 1 90.38 62 ASN B O 1
ATOM 2615 N N . ASN B 1 63 ? 14 -16.234 -20.016 1 84.19 63 ASN B N 1
ATOM 2616 C CA . ASN B 1 63 ? 14.352 -15.594 -21.281 1 84.19 63 ASN B CA 1
ATOM 2617 C C . ASN B 1 63 ? 13.281 -14.602 -21.719 1 84.19 63 ASN B C 1
ATOM 2619 O O . ASN B 1 63 ? 13.602 -13.562 -22.297 1 84.19 63 ASN B O 1
ATOM 2623 N N . ASP B 1 64 ? 12.07 -14.961 -21.406 1 79.44 64 ASP B N 1
ATOM 2624 C CA . ASP B 1 64 ? 11.039 -14.141 -22.047 1 79.44 64 ASP B CA 1
ATOM 2625 C C . ASP B 1 64 ? 10.047 -13.602 -21.016 1 79.44 64 ASP B C 1
ATOM 2627 O O . ASP B 1 64 ? 9.062 -12.961 -21.375 1 79.44 64 ASP B O 1
ATOM 2631 N N . ASP B 1 65 ? 10.414 -13.93 -19.766 1 87 65 ASP B N 1
ATOM 2632 C CA . ASP B 1 65 ? 9.391 -13.531 -18.797 1 87 65 ASP B CA 1
ATOM 2633 C C . ASP B 1 65 ? 10 -13.281 -17.422 1 87 65 ASP B C 1
ATOM 2635 O O . ASP B 1 65 ? 11.156 -13.617 -17.172 1 87 65 ASP B O 1
ATOM 2639 N N . VAL B 1 66 ? 9.18 -12.57 -16.578 1 93.12 66 VAL B N 1
ATOM 2640 C CA . VAL B 1 66 ? 9.547 -12.305 -15.188 1 93.12 66 VAL B CA 1
ATOM 2641 C C . VAL B 1 66 ? 8.469 -12.836 -14.25 1 93.12 66 VAL B C 1
ATOM 2643 O O . VAL B 1 66 ? 7.277 -12.609 -14.469 1 93.12 66 VAL B O 1
ATOM 2646 N N . LYS B 1 67 ? 8.891 -13.648 -13.297 1 96.31 67 LYS B N 1
ATOM 2647 C CA . LYS B 1 67 ? 8.023 -14.117 -12.219 1 96.31 67 LYS B CA 1
ATOM 2648 C C . LYS B 1 67 ? 8.383 -13.461 -10.891 1 96.31 67 LYS B C 1
ATOM 2650 O O . LYS B 1 67 ? 9.453 -12.867 -10.758 1 96.31 67 LYS B O 1
ATOM 2655 N N . ALA B 1 68 ? 7.438 -13.469 -9.977 1 97.81 68 ALA B N 1
ATOM 2656 C CA . ALA B 1 68 ? 7.691 -12.922 -8.648 1 97.81 68 ALA B CA 1
ATOM 2657 C C . ALA B 1 68 ? 7.422 -13.969 -7.57 1 97.81 68 ALA B C 1
ATOM 2659 O O . ALA B 1 68 ? 6.594 -14.867 -7.758 1 97.81 68 ALA B O 1
ATOM 2660 N N . ILE B 1 69 ? 8.141 -13.906 -6.457 1 98.31 69 ILE B N 1
ATOM 2661 C CA . ILE B 1 69 ? 7.852 -14.75 -5.309 1 98.31 69 ILE B CA 1
ATOM 2662 C C . ILE B 1 69 ? 8.023 -13.953 -4.02 1 98.31 69 ILE B C 1
ATOM 2664 O O . ILE B 1 69 ? 8.781 -12.977 -3.979 1 98.31 69 ILE B O 1
ATOM 2668 N N . ILE B 1 70 ? 7.27 -14.297 -3.012 1 98.56 70 ILE B N 1
ATOM 2669 C CA . ILE B 1 70 ? 7.535 -13.891 -1.637 1 98.56 70 ILE B CA 1
ATOM 2670 C C . ILE B 1 70 ? 8.438 -14.914 -0.961 1 98.56 70 ILE B C 1
ATOM 2672 O O . ILE B 1 70 ? 8.102 -16.094 -0.895 1 98.56 70 ILE B O 1
ATOM 2676 N N . PRO B 1 71 ? 9.617 -14.5 -0.548 1 98 71 PRO B N 1
ATOM 2677 C CA . PRO B 1 71 ? 10.516 -15.469 0.083 1 98 71 PRO B CA 1
ATOM 2678 C C . PRO B 1 71 ? 9.93 -16.078 1.352 1 98 71 PRO B C 1
ATOM 2680 O O . PRO B 1 71 ? 9.25 -15.391 2.119 1 98 71 PRO B O 1
ATOM 2683 N N . PRO B 1 72 ? 10.164 -17.359 1.512 1 97.94 72 PRO B N 1
ATOM 2684 C CA . PRO B 1 72 ? 9.742 -17.953 2.781 1 97.94 72 PRO B CA 1
ATOM 2685 C C . PRO B 1 72 ? 10.477 -17.359 3.982 1 97.94 72 PRO B C 1
ATOM 2687 O O . PRO B 1 72 ? 11.578 -16.828 3.838 1 97.94 72 PRO B O 1
ATOM 2690 N N . THR B 1 73 ? 9.875 -17.406 5.148 1 93.19 73 THR B N 1
ATOM 2691 C CA . THR B 1 73 ? 10.43 -16.859 6.383 1 93.19 73 THR B CA 1
ATOM 2692 C C . THR B 1 73 ? 11.625 -17.688 6.844 1 93.19 73 THR B C 1
ATOM 2694 O O . THR B 1 73 ? 12.523 -17.188 7.52 1 93.19 73 THR B O 1
ATOM 2697 N N . ASP B 1 74 ? 11.617 -18.938 6.379 1 92.19 74 ASP B N 1
ATOM 2698 C CA . ASP B 1 74 ? 12.656 -19.891 6.758 1 92.19 74 ASP B CA 1
ATOM 2699 C C . ASP B 1 74 ? 13.664 -20.078 5.629 1 92.19 74 ASP B C 1
ATOM 2701 O O . ASP B 1 74 ? 13.297 -20.438 4.512 1 92.19 74 ASP B O 1
ATOM 2705 N N . ASN B 1 75 ? 14.898 -19.953 5.93 1 88.5 75 ASN B N 1
ATOM 2706 C CA . ASN B 1 75 ? 15.953 -20.078 4.934 1 88.5 75 ASN B CA 1
ATOM 2707 C C . ASN B 1 75 ? 16.125 -21.531 4.488 1 88.5 75 ASN B C 1
ATOM 2709 O O . ASN B 1 75 ? 16.656 -21.797 3.406 1 88.5 75 ASN B O 1
ATOM 2713 N N . GLU B 1 76 ? 15.742 -22.391 5.355 1 94.5 76 GLU B N 1
ATOM 2714 C CA . GLU B 1 76 ? 15.805 -23.812 5.02 1 94.5 76 GLU B CA 1
ATOM 2715 C C . GLU B 1 76 ? 14.43 -24.328 4.602 1 94.5 76 GLU B C 1
ATOM 2717 O O . GLU B 1 76 ? 14.102 -25.484 4.867 1 94.5 76 GLU B O 1
ATOM 2722 N N . PHE B 1 77 ? 13.789 -23.516 3.957 1 96.56 77 PHE B N 1
ATOM 2723 C CA . PHE B 1 77 ? 12.406 -23.797 3.586 1 96.56 77 PHE B CA 1
ATOM 2724 C C . PHE B 1 77 ? 12.328 -25.047 2.727 1 96.56 77 PHE B C 1
ATOM 2726 O O . PHE B 1 77 ? 13.031 -25.172 1.724 1 96.56 77 PHE B O 1
ATOM 2733 N N . ASP B 1 78 ? 11.508 -25.969 3.207 1 96.56 78 ASP B N 1
ATOM 2734 C CA . ASP B 1 78 ? 11.219 -27.219 2.498 1 96.56 78 ASP B CA 1
ATOM 2735 C C . ASP B 1 78 ? 9.828 -27.188 1.879 1 96.56 78 ASP B C 1
ATOM 2737 O O . ASP B 1 78 ? 8.859 -27.641 2.488 1 96.56 78 ASP B O 1
ATOM 2741 N N . GLY B 1 79 ? 9.766 -26.672 0.662 1 97.19 79 GLY B N 1
ATOM 2742 C CA . GLY B 1 79 ? 8.469 -26.5 0.031 1 97.19 79 GLY B CA 1
ATOM 2743 C C . GLY B 1 79 ? 8.359 -27.188 -1.315 1 97.19 79 GLY B C 1
ATOM 2744 O O . GLY B 1 79 ? 9.148 -28.094 -1.621 1 97.19 79 GLY B O 1
ATOM 2745 N N . ILE B 1 80 ? 7.305 -26.906 -1.993 1 98.38 80 ILE B N 1
ATOM 2746 C CA . ILE B 1 80 ? 7.016 -27.562 -3.266 1 98.38 80 ILE B CA 1
ATOM 2747 C C . ILE B 1 80 ? 6.773 -26.5 -4.344 1 98.38 80 ILE B C 1
ATOM 2749 O O . ILE B 1 80 ? 6.035 -25.547 -4.121 1 98.38 80 ILE B O 1
ATOM 2753 N N . ALA B 1 81 ? 7.449 -26.688 -5.457 1 98.62 81 ALA B N 1
ATOM 2754 C CA . ALA B 1 81 ? 7.211 -25.891 -6.652 1 98.62 81 ALA B CA 1
ATOM 2755 C C . ALA B 1 81 ? 6.617 -26.734 -7.773 1 98.62 81 ALA B C 1
ATOM 2757 O O . ALA B 1 81 ? 7.031 -27.875 -7.984 1 98.62 81 ALA B O 1
ATOM 2758 N N . LEU B 1 82 ? 5.609 -26.188 -8.414 1 98.38 82 LEU B N 1
ATOM 2759 C CA . LEU B 1 82 ? 4.953 -26.844 -9.539 1 98.38 82 LEU B CA 1
ATOM 2760 C C . LEU B 1 82 ? 4.938 -25.938 -10.766 1 98.38 82 LEU B C 1
ATOM 2762 O O . LEU B 1 82 ? 4.469 -24.797 -10.695 1 98.38 82 LEU B O 1
ATOM 2766 N N . THR B 1 83 ? 5.516 -26.422 -11.836 1 97.75 83 THR B N 1
ATOM 2767 C CA . THR B 1 83 ? 5.516 -25.688 -13.094 1 97.75 83 THR B CA 1
ATOM 2768 C C . THR B 1 83 ? 4.633 -26.391 -14.125 1 97.75 83 THR B C 1
ATOM 2770 O O . THR B 1 83 ? 4.855 -27.562 -14.445 1 97.75 83 THR B O 1
ATOM 2773 N N . ILE B 1 84 ? 3.623 -25.719 -14.609 1 96.75 84 ILE B N 1
ATOM 2774 C CA . ILE B 1 84 ? 2.777 -26.219 -15.68 1 96.75 84 ILE B CA 1
ATOM 2775 C C . ILE B 1 84 ? 2.984 -25.375 -16.938 1 96.75 84 ILE B C 1
ATOM 2777 O O . ILE B 1 84 ? 2.76 -24.156 -16.922 1 96.75 84 ILE B O 1
ATOM 2781 N N . GLY B 1 85 ? 3.248 -25.984 -18.016 1 95.06 85 GLY B N 1
ATOM 2782 C CA . GLY B 1 85 ? 3.77 -25.266 -19.172 1 95.06 85 GLY B CA 1
ATOM 2783 C C . GLY B 1 85 ? 5.23 -24.891 -19.031 1 95.06 85 GLY B C 1
ATOM 2784 O O . GLY B 1 85 ? 5.57 -23.703 -19 1 95.06 85 GLY B O 1
ATOM 2785 N N . ILE B 1 86 ? 6.07 -25.953 -19.047 1 94.56 86 ILE B N 1
ATOM 2786 C CA . ILE B 1 86 ? 7.492 -25.797 -18.766 1 94.56 86 ILE B CA 1
ATOM 2787 C C . ILE B 1 86 ? 8.18 -25.062 -19.906 1 94.56 86 ILE B C 1
ATOM 2789 O O . ILE B 1 86 ? 8.953 -24.141 -19.688 1 94.56 86 ILE B O 1
ATOM 2793 N N . GLY B 1 87 ? 7.859 -25.5 -21.125 1 90.94 87 GLY B N 1
ATOM 2794 C CA . GLY B 1 87 ? 8.508 -24.938 -22.297 1 90.94 87 GLY B CA 1
ATOM 2795 C C . GLY B 1 87 ? 9.969 -25.328 -22.406 1 90.94 87 GLY B C 1
ATOM 2796 O O . GLY B 1 87 ? 10.336 -26.469 -22.141 1 90.94 87 GLY B O 1
ATOM 2797 N N . ASN B 1 88 ? 10.805 -24.422 -22.891 1 87.75 88 ASN B N 1
ATOM 2798 C CA . ASN B 1 88 ? 12.211 -24.75 -23.125 1 87.75 88 ASN B CA 1
ATOM 2799 C C . ASN B 1 88 ? 13.141 -23.984 -22.203 1 87.75 88 ASN B C 1
ATOM 2801 O O . ASN B 1 88 ? 14.352 -23.953 -22.406 1 87.75 88 ASN B O 1
ATOM 2805 N N . ASP B 1 89 ? 12.586 -23.391 -21.203 1 91.94 89 ASP B N 1
ATOM 2806 C CA . ASP B 1 89 ? 13.359 -22.562 -20.281 1 91.94 89 ASP B CA 1
ATOM 2807 C C . ASP B 1 89 ? 13.023 -22.891 -18.828 1 91.94 89 ASP B C 1
ATOM 2809 O O . ASP B 1 89 ? 11.906 -22.656 -18.375 1 91.94 89 ASP B O 1
ATOM 2813 N N . THR B 1 90 ? 13.992 -23.469 -18.141 1 94.31 90 THR B N 1
ATOM 2814 C CA . THR B 1 90 ? 13.781 -23.844 -16.734 1 94.31 90 THR B CA 1
ATOM 2815 C C . THR B 1 90 ? 14.609 -22.953 -15.82 1 94.31 90 THR B C 1
ATOM 2817 O O . THR B 1 90 ? 15.008 -23.375 -14.734 1 94.31 90 THR B O 1
ATOM 2820 N N . SER B 1 91 ? 14.953 -21.703 -16.281 1 94.69 91 SER B N 1
ATOM 2821 C CA . SER B 1 91 ? 15.82 -20.812 -15.531 1 94.69 91 SER B CA 1
ATOM 2822 C C . SER B 1 91 ? 15.188 -20.406 -14.203 1 94.69 91 SER B C 1
ATOM 2824 O O . SER B 1 91 ? 15.875 -20.297 -13.188 1 94.69 91 SER B O 1
ATOM 2826 N N . VAL B 1 92 ? 13.906 -20.266 -14.172 1 96.12 92 VAL B N 1
ATOM 2827 C CA . VAL B 1 92 ? 13.203 -19.859 -12.953 1 96.12 92 VAL B CA 1
ATOM 2828 C C . VAL B 1 92 ? 13.328 -20.969 -11.906 1 96.12 92 VAL B C 1
ATOM 2830 O O . VAL B 1 92 ? 13.688 -20.688 -10.758 1 96.12 92 VAL B O 1
ATOM 2833 N N . GLU B 1 93 ? 13.125 -22.188 -12.32 1 96.5 93 GLU B N 1
ATOM 2834 C CA . GLU B 1 93 ? 13.219 -23.328 -11.406 1 96.5 93 GLU B CA 1
ATOM 2835 C C . GLU B 1 93 ? 14.641 -23.516 -10.898 1 96.5 93 GLU B C 1
ATOM 2837 O O . GLU B 1 93 ? 14.852 -23.797 -9.719 1 96.5 93 GLU B O 1
ATOM 2842 N N . ARG B 1 94 ? 15.547 -23.312 -11.805 1 95.75 94 ARG B N 1
ATOM 2843 C CA . ARG B 1 94 ? 16.953 -23.469 -11.422 1 95.75 94 ARG B CA 1
ATOM 2844 C C . ARG B 1 94 ? 17.359 -22.406 -10.414 1 95.75 94 ARG B C 1
ATOM 2846 O O . ARG B 1 94 ? 18.062 -22.703 -9.445 1 95.75 94 ARG B O 1
ATOM 2853 N N . ARG B 1 95 ? 16.953 -21.219 -10.602 1 95.56 95 ARG B N 1
ATOM 2854 C CA . ARG B 1 95 ? 17.281 -20.141 -9.672 1 95.56 95 ARG B CA 1
ATOM 2855 C C . ARG B 1 95 ? 16.625 -20.375 -8.32 1 95.56 95 ARG B C 1
ATOM 2857 O O . ARG B 1 95 ? 17.234 -20.156 -7.273 1 95.56 95 ARG B O 1
ATOM 2864 N N . LEU B 1 96 ? 15.398 -20.828 -8.344 1 96.25 96 LEU B N 1
ATOM 2865 C CA . LEU B 1 96 ? 14.68 -21.125 -7.109 1 96.25 96 LEU B CA 1
ATOM 2866 C C . LEU B 1 96 ? 15.367 -22.25 -6.336 1 96.25 96 LEU B C 1
ATOM 2868 O O . LEU B 1 96 ? 15.508 -22.156 -5.113 1 96.25 96 LEU B O 1
ATOM 2872 N N . LYS B 1 97 ? 15.797 -23.234 -7.02 1 95.69 97 LYS B N 1
ATOM 2873 C CA . LYS B 1 97 ? 16.484 -24.359 -6.406 1 95.69 97 LYS B CA 1
ATOM 2874 C C . LYS B 1 97 ? 17.828 -23.922 -5.801 1 95.69 97 LYS B C 1
ATOM 2876 O O . LYS B 1 97 ? 18.203 -24.406 -4.734 1 95.69 97 LYS B O 1
ATOM 2881 N N . LYS B 1 98 ? 18.516 -23.062 -6.488 1 95 98 LYS B N 1
ATOM 2882 C CA . LYS B 1 98 ? 19.781 -22.547 -5.984 1 95 98 LYS B CA 1
ATOM 2883 C C . LYS B 1 98 ? 19.578 -21.781 -4.684 1 95 98 LYS B C 1
ATOM 2885 O O . LYS B 1 98 ? 20.375 -21.906 -3.75 1 95 98 LYS B O 1
ATOM 2890 N N . THR B 1 99 ? 18.562 -21.031 -4.578 1 95.12 99 THR B N 1
ATOM 2891 C CA . THR B 1 99 ? 18.297 -20.188 -3.416 1 95.12 99 THR B CA 1
ATOM 2892 C C . THR B 1 99 ? 17.75 -21.016 -2.26 1 95.12 99 THR B C 1
ATOM 2894 O O . THR B 1 99 ? 18.078 -20.766 -1.098 1 95.12 99 THR B O 1
ATOM 2897 N N . TYR B 1 100 ? 16.844 -21.953 -2.664 1 96.25 100 TYR B N 1
ATOM 2898 C CA . TYR B 1 100 ? 16.219 -22.828 -1.677 1 96.25 100 TYR B CA 1
ATOM 2899 C C . TYR B 1 100 ? 16.438 -24.281 -2.043 1 96.25 100 TYR B C 1
ATOM 2901 O O . TYR B 1 100 ? 15.547 -24.922 -2.631 1 96.25 100 TYR B O 1
ATOM 2909 N N . PRO B 1 101 ? 17.406 -24.859 -1.545 1 95.88 101 PRO B N 1
ATOM 2910 C CA . PRO B 1 101 ? 17.812 -26.188 -2.018 1 95.88 101 PRO B CA 1
ATOM 2911 C C . PRO B 1 101 ? 16.875 -27.297 -1.564 1 95.88 101 PRO B C 1
ATOM 2913 O O . PRO B 1 101 ? 16.875 -28.391 -2.143 1 95.88 101 PRO B O 1
ATOM 2916 N N . ASN B 1 102 ? 16.078 -27.031 -0.589 1 97.5 102 ASN B N 1
ATOM 2917 C CA . ASN B 1 102 ? 15.234 -28.094 -0.055 1 97.5 102 ASN B CA 1
ATOM 2918 C C . ASN B 1 102 ? 13.867 -28.109 -0.73 1 97.5 102 ASN B C 1
ATOM 2920 O O . ASN B 1 102 ? 13.031 -28.969 -0.433 1 97.5 102 ASN B O 1
ATOM 2924 N N . ILE B 1 103 ? 13.656 -27.281 -1.701 1 97.88 103 ILE B N 1
ATOM 2925 C CA . ILE B 1 103 ? 12.398 -27.266 -2.436 1 97.88 103 ILE B CA 1
ATOM 2926 C C . ILE B 1 103 ? 12.352 -28.438 -3.406 1 97.88 103 ILE B C 1
ATOM 2928 O O . ILE B 1 103 ? 13.344 -28.75 -4.066 1 97.88 103 ILE B O 1
ATOM 2932 N N . ARG B 1 104 ? 11.219 -29.125 -3.395 1 98.38 104 ARG B N 1
ATOM 2933 C CA . ARG B 1 104 ? 10.969 -30.172 -4.375 1 98.38 104 ARG B CA 1
ATOM 2934 C C . ARG B 1 104 ? 10.227 -29.625 -5.59 1 98.38 104 ARG B C 1
ATOM 2936 O O . ARG B 1 104 ? 9.328 -28.797 -5.453 1 98.38 104 ARG B O 1
ATOM 2943 N N . PHE B 1 105 ? 10.664 -30.109 -6.73 1 98.5 105 PHE B N 1
ATOM 2944 C CA . PHE B 1 105 ? 10.148 -29.547 -7.969 1 98.5 105 PHE B CA 1
ATOM 2945 C C . PHE B 1 105 ? 9.328 -30.578 -8.742 1 98.5 105 PHE B C 1
ATOM 2947 O O . PHE B 1 105 ? 9.75 -31.734 -8.875 1 98.5 105 PHE B O 1
ATOM 2954 N N . TYR B 1 106 ? 8.188 -30.125 -9.219 1 98.5 106 TYR B N 1
ATOM 2955 C CA . TYR B 1 106 ? 7.301 -30.906 -10.078 1 98.5 106 TYR B CA 1
ATOM 2956 C C . TYR B 1 106 ? 6.914 -30.109 -11.32 1 98.5 106 TYR B C 1
ATOM 2958 O O . TYR B 1 106 ? 6.801 -28.891 -11.273 1 98.5 106 TYR B O 1
ATOM 2966 N N . GLY B 1 107 ? 6.758 -30.766 -12.414 1 97.75 107 GLY B N 1
ATOM 2967 C CA . GLY B 1 107 ? 6.434 -30.062 -13.641 1 97.75 107 GLY B CA 1
ATOM 2968 C C . GLY B 1 107 ? 5.602 -30.906 -14.602 1 97.75 107 GLY B C 1
ATOM 2969 O O . GLY B 1 107 ? 5.629 -32.125 -14.547 1 97.75 107 GLY B O 1
ATOM 2970 N N . ALA B 1 108 ? 4.852 -30.25 -15.453 1 97 108 ALA B N 1
ATOM 2971 C CA . ALA B 1 108 ? 4.066 -30.906 -16.484 1 97 108 ALA B CA 1
ATOM 2972 C C . ALA B 1 108 ? 4.09 -30.109 -17.797 1 97 108 ALA B C 1
ATOM 2974 O O . ALA B 1 108 ? 4.051 -28.875 -17.766 1 97 108 ALA B O 1
ATOM 2975 N N . ASP B 1 109 ? 4.195 -30.766 -18.812 1 96.25 109 ASP B N 1
ATOM 2976 C CA . ASP B 1 109 ? 4.152 -30.25 -20.172 1 96.25 109 ASP B CA 1
ATOM 2977 C C . ASP B 1 109 ? 3.805 -31.359 -21.172 1 96.25 109 ASP B C 1
ATOM 2979 O O . ASP B 1 109 ? 4.293 -32.5 -21.047 1 96.25 109 ASP B O 1
ATOM 2983 N N . PRO B 1 110 ? 2.922 -31.031 -22.141 1 93.69 110 PRO B N 1
ATOM 2984 C CA . PRO B 1 110 ? 2.539 -32.094 -23.062 1 93.69 110 PRO B CA 1
ATOM 2985 C C . PRO B 1 110 ? 3.656 -32.438 -24.047 1 93.69 110 PRO B C 1
ATOM 2987 O O . PRO B 1 110 ? 3.586 -33.469 -24.734 1 93.69 110 PRO B O 1
ATOM 2990 N N . ILE B 1 111 ? 4.602 -31.578 -24.188 1 90.38 111 ILE B N 1
ATOM 2991 C CA . ILE B 1 111 ? 5.676 -31.781 -25.156 1 90.38 111 ILE B CA 1
ATOM 2992 C C . ILE B 1 111 ? 6.871 -32.438 -24.469 1 90.38 111 ILE B C 1
ATOM 2994 O O . ILE B 1 111 ? 7.434 -31.875 -23.516 1 90.38 111 ILE B O 1
ATOM 2998 N N . TYR B 1 112 ? 7.41 -33.438 -24.953 1 87.31 112 TYR B N 1
ATOM 2999 C CA . TYR B 1 112 ? 8.422 -34.281 -24.328 1 87.31 112 TYR B CA 1
ATOM 3000 C C . TYR B 1 112 ? 9.742 -33.531 -24.188 1 87.31 112 TYR B C 1
ATOM 3002 O O . TYR B 1 112 ? 10.445 -33.688 -23.172 1 87.31 112 TYR B O 1
ATOM 3010 N N . GLU B 1 113 ? 10.07 -32.75 -25.125 1 85.75 113 GLU B N 1
ATOM 3011 C CA . GLU B 1 113 ? 11.32 -32 -25.078 1 85.75 113 GLU B CA 1
ATOM 3012 C C . GLU B 1 113 ? 11.414 -31.156 -23.797 1 85.75 113 GLU B C 1
ATOM 3014 O O . GLU B 1 113 ? 12.477 -31.094 -23.172 1 85.75 113 GLU B O 1
ATOM 3019 N N . ALA B 1 114 ? 10.328 -30.594 -23.453 1 81.94 114 ALA B N 1
ATOM 3020 C CA . ALA B 1 114 ? 10.266 -29.812 -22.219 1 81.94 114 ALA B CA 1
ATOM 3021 C C . ALA B 1 114 ? 10.477 -30.688 -21 1 81.94 114 ALA B C 1
ATOM 3023 O O . ALA B 1 114 ? 11.117 -30.281 -20.031 1 81.94 114 ALA B O 1
ATOM 3024 N N . GLY B 1 115 ? 9.945 -31.828 -21.031 1 85.62 115 GLY B N 1
ATOM 3025 C CA . GLY B 1 115 ? 10.109 -32.781 -19.953 1 85.62 115 GLY B CA 1
ATOM 3026 C C . GLY B 1 115 ? 11.555 -33.188 -19.703 1 85.62 115 GLY B C 1
ATOM 3027 O O . GLY B 1 115 ? 12.008 -33.219 -18.562 1 85.62 115 GLY B O 1
ATOM 3028 N N . LYS B 1 116 ? 12.234 -33.406 -20.734 1 88.44 116 LYS B N 1
ATOM 3029 C CA . LYS B 1 116 ? 13.633 -33.781 -20.625 1 88.44 116 LYS B CA 1
ATOM 3030 C C . LYS B 1 116 ? 14.438 -32.719 -19.891 1 88.44 116 LYS B C 1
ATOM 3032 O O . LYS B 1 116 ? 15.234 -33.031 -19 1 88.44 116 LYS B O 1
ATOM 3037 N N . ALA B 1 117 ? 14.188 -31.516 -20.203 1 87.19 117 ALA B N 1
ATOM 3038 C CA . ALA B 1 117 ? 14.898 -30.391 -19.578 1 87.19 117 ALA B CA 1
ATOM 3039 C C . ALA B 1 117 ? 14.562 -30.297 -18.094 1 87.19 117 ALA B C 1
ATOM 3041 O O . ALA B 1 117 ? 15.414 -29.953 -17.281 1 87.19 117 ALA B O 1
ATOM 3042 N N . PHE B 1 118 ? 13.352 -30.719 -17.75 1 94.62 118 PHE B N 1
ATOM 3043 C CA . PHE B 1 118 ? 12.859 -30.531 -16.391 1 94.62 118 PHE B CA 1
ATOM 3044 C C . PHE B 1 118 ? 13.312 -31.672 -15.484 1 94.62 118 PHE B C 1
ATOM 3046 O O . PHE B 1 118 ? 13.391 -31.5 -14.266 1 94.62 118 PHE B O 1
ATOM 3053 N N . THR B 1 119 ? 13.719 -32.812 -16.047 1 92.62 119 THR B N 1
ATOM 3054 C CA . THR B 1 119 ? 14.062 -34 -15.266 1 92.62 119 THR B CA 1
ATOM 3055 C C . THR B 1 119 ? 15.344 -33.75 -14.469 1 92.62 119 THR B C 1
ATOM 3057 O O . THR B 1 119 ? 15.602 -34.469 -13.484 1 92.62 119 THR B O 1
ATOM 3060 N N . ASN B 1 120 ? 16.094 -32.781 -14.82 1 90.31 120 ASN B N 1
ATOM 3061 C CA . ASN B 1 120 ? 17.297 -32.406 -14.086 1 90.31 120 ASN B CA 1
ATOM 3062 C C . ASN B 1 120 ? 16.969 -31.609 -12.828 1 90.31 120 ASN B C 1
ATOM 3064 O O . ASN B 1 120 ? 17.828 -31.453 -11.953 1 90.31 120 ASN B O 1
ATOM 3068 N N . ILE B 1 121 ? 15.742 -31.203 -12.727 1 94.62 121 ILE B N 1
ATOM 3069 C CA . ILE B 1 121 ? 15.367 -30.312 -11.641 1 94.62 121 ILE B CA 1
ATOM 3070 C C . ILE B 1 121 ? 14.398 -31.016 -10.695 1 94.62 121 ILE B C 1
ATOM 3072 O O . ILE B 1 121 ? 14.469 -30.828 -9.477 1 94.62 121 ILE B O 1
ATOM 3076 N N . GLY B 1 122 ? 13.523 -31.812 -11.352 1 96.75 122 GLY B N 1
ATOM 3077 C CA . GLY B 1 122 ? 12.477 -32.438 -10.555 1 96.75 122 GLY B CA 1
ATOM 3078 C C . GLY B 1 122 ? 11.703 -33.5 -11.305 1 96.75 122 GLY B C 1
ATOM 3079 O O . GLY B 1 122 ? 12.195 -34.031 -12.305 1 96.75 122 GLY B O 1
ATOM 3080 N N . GLU B 1 123 ? 10.555 -33.844 -10.703 1 97.69 123 GLU B N 1
ATOM 3081 C CA . GLU B 1 123 ? 9.695 -34.875 -11.312 1 97.69 123 GLU B CA 1
ATOM 3082 C C . GLU B 1 123 ? 8.844 -34.281 -12.422 1 97.69 123 GLU B C 1
ATOM 3084 O O . GLU B 1 123 ? 8.266 -33.188 -12.266 1 97.69 123 GLU B O 1
ATOM 3089 N N . TYR B 1 124 ? 8.82 -35 -13.523 1 96.81 124 TYR B N 1
ATOM 3090 C CA . TYR B 1 124 ? 8.117 -34.5 -14.711 1 96.81 124 TYR B CA 1
ATOM 3091 C C . TYR B 1 124 ? 7 -35.469 -15.102 1 96.81 124 TYR B C 1
ATOM 3093 O O . TYR B 1 124 ? 7.152 -36.688 -14.984 1 96.81 124 TYR B O 1
ATOM 3101 N N . LYS B 1 125 ? 5.836 -34.906 -15.57 1 96.56 125 LYS B N 1
ATOM 3102 C CA . LYS B 1 125 ? 4.758 -35.656 -16.203 1 96.56 125 LYS B CA 1
ATOM 3103 C C . LYS B 1 125 ? 4.383 -35.062 -17.547 1 96.56 125 LYS B C 1
ATOM 3105 O O . LYS B 1 125 ? 4.195 -33.844 -17.656 1 96.56 125 LYS B O 1
ATOM 3110 N N . GLN B 1 126 ? 4.227 -35.906 -18.562 1 94.94 126 GLN B N 1
ATOM 3111 C CA . GLN B 1 126 ? 3.912 -35.438 -19.906 1 94.94 126 GLN B CA 1
ATOM 3112 C C . GLN B 1 126 ? 2.408 -35.25 -20.094 1 94.94 126 GLN B C 1
ATOM 3114 O O . GLN B 1 126 ? 1.728 -36.188 -20.578 1 94.94 126 GLN B O 1
ATOM 3119 N N . SER B 1 127 ? 1.954 -34.156 -19.828 1 94.19 127 SER B N 1
ATOM 3120 C CA . SER B 1 127 ? 0.53 -33.844 -19.938 1 94.19 127 SER B CA 1
ATOM 3121 C C . SER B 1 127 ? 0.28 -32.344 -19.922 1 94.19 127 SER B C 1
ATOM 3123 O O . SER B 1 127 ? 1.042 -31.594 -19.312 1 94.19 127 SER B O 1
ATOM 3125 N N . GLY B 1 128 ? -0.755 -31.969 -20.625 1 95.12 128 GLY B N 1
ATOM 3126 C CA . GLY B 1 128 ? -1.309 -30.641 -20.406 1 95.12 128 GLY B CA 1
ATOM 3127 C C . GLY B 1 128 ? -2.314 -30.609 -19.266 1 95.12 128 GLY B C 1
ATOM 3128 O O . GLY B 1 128 ? -2.697 -31.641 -18.734 1 95.12 128 GLY B O 1
ATOM 3129 N N . VAL B 1 129 ? -2.643 -29.422 -18.875 1 95.19 129 VAL B N 1
ATOM 3130 C CA . VAL B 1 129 ? -3.637 -29.25 -17.828 1 95.19 129 VAL B CA 1
ATOM 3131 C C . VAL B 1 129 ? -4.801 -28.406 -18.344 1 95.19 129 VAL B C 1
ATOM 3133 O O . VAL B 1 129 ? -4.59 -27.406 -19.031 1 95.19 129 VAL B O 1
ATOM 3136 N N . SER B 1 130 ? -5.969 -28.891 -18.078 1 93.12 130 SER B N 1
ATOM 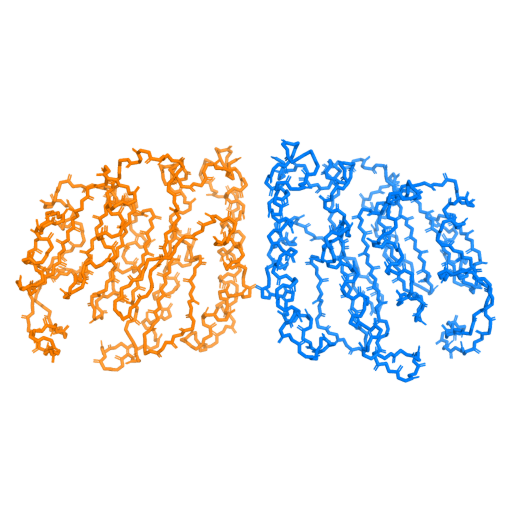3137 C CA . SER B 1 130 ? -7.191 -28.172 -18.391 1 93.12 130 SER B CA 1
ATOM 3138 C C . SER B 1 130 ? -8.242 -28.344 -17.312 1 93.12 130 SER B C 1
ATOM 3140 O O . SER B 1 130 ? -8 -29.031 -16.312 1 93.12 130 SER B O 1
ATOM 3142 N N . GLU B 1 131 ? -9.344 -27.656 -17.438 1 90.19 131 GLU B N 1
ATOM 3143 C CA . GLU B 1 131 ? -10.391 -27.672 -16.422 1 90.19 131 GLU B CA 1
ATOM 3144 C C . GLU B 1 131 ? -10.992 -29.062 -16.281 1 90.19 131 GLU B C 1
ATOM 3146 O O . GLU B 1 131 ? -11.219 -29.547 -15.156 1 90.19 131 GLU B O 1
ATOM 3151 N N . LYS B 1 132 ? -11.227 -29.797 -17.438 1 91.25 132 LYS B N 1
ATOM 3152 C CA . LYS B 1 132 ? -11.992 -31.031 -17.406 1 91.25 132 LYS B CA 1
ATOM 3153 C C . LYS B 1 132 ? -11.141 -32.219 -17.844 1 91.25 132 LYS B C 1
ATOM 3155 O O . LYS B 1 132 ? -11.578 -33.375 -17.781 1 91.25 132 LYS B O 1
ATOM 3160 N N . GLY B 1 133 ? -9.945 -31.922 -18.25 1 92.62 133 GLY B N 1
ATOM 3161 C CA . GLY B 1 133 ? -9.156 -33 -18.844 1 92.62 133 GLY B CA 1
ATOM 3162 C C . GLY B 1 133 ? -9.586 -33.312 -20.266 1 92.62 133 GLY B C 1
ATOM 3163 O O . GLY B 1 133 ? -10.406 -32.625 -20.844 1 92.62 133 GLY B O 1
ATOM 3164 N N . GLY B 1 134 ? -8.891 -34.281 -20.844 1 92.5 134 GLY B N 1
ATOM 3165 C CA . GLY B 1 134 ? -9.234 -34.719 -22.188 1 92.5 134 GLY B CA 1
ATOM 3166 C C . GLY B 1 134 ? -8.352 -34.125 -23.25 1 92.5 134 GLY B C 1
ATOM 3167 O O . GLY B 1 134 ? -7.258 -33.625 -22.969 1 92.5 134 GLY B O 1
ATOM 3168 N N . SER B 1 135 ? -8.906 -34.219 -24.5 1 90.25 135 SER B N 1
ATOM 3169 C CA . SER B 1 135 ? -8.141 -33.719 -25.641 1 90.25 135 SER B CA 1
ATOM 3170 C C . SER B 1 135 ? -8.43 -32.25 -25.906 1 90.25 135 SER B C 1
ATOM 3172 O O . SER B 1 135 ? -9.586 -31.812 -25.875 1 90.25 135 SER B O 1
ATOM 3174 N N . PHE B 1 136 ? -7.336 -31.516 -26.031 1 85.31 136 PHE B N 1
ATOM 3175 C CA . PHE B 1 136 ? -7.453 -30.078 -26.266 1 85.31 136 PHE B CA 1
ATOM 3176 C C . PHE B 1 136 ? -6.539 -29.641 -27.391 1 85.31 136 PHE B C 1
ATOM 3178 O O . PHE B 1 136 ? -5.414 -30.141 -27.516 1 85.31 136 PHE B O 1
ATOM 3185 N N . ASN B 1 137 ? -7.121 -28.781 -28.281 1 81.75 137 ASN B N 1
ATOM 3186 C CA . ASN B 1 137 ? -6.262 -28.141 -29.266 1 81.75 137 ASN B CA 1
ATOM 3187 C C . ASN B 1 137 ? -5.52 -26.938 -28.672 1 81.75 137 ASN B C 1
ATOM 3189 O O . ASN B 1 137 ? -6.141 -25.984 -28.203 1 81.75 137 ASN B O 1
ATOM 3193 N N . ALA B 1 138 ? -4.203 -27.078 -28.656 1 81.12 138 ALA B N 1
ATOM 3194 C CA . ALA B 1 138 ? -3.424 -26.031 -28.016 1 81.12 138 ALA B CA 1
ATOM 3195 C C . ALA B 1 138 ? -2.18 -25.688 -28.844 1 81.12 138 ALA B C 1
ATOM 3197 O O . ALA B 1 138 ? -1.709 -26.516 -29.625 1 81.12 138 ALA B O 1
ATOM 3198 N N . SER B 1 139 ? -1.797 -24.406 -28.688 1 82.44 139 SER B N 1
ATOM 3199 C CA . SER B 1 139 ? -0.506 -24.016 -29.25 1 82.44 139 SER B CA 1
ATOM 3200 C C . SER B 1 139 ? 0.646 -24.547 -28.391 1 82.44 139 SER B C 1
ATOM 3202 O O . SER B 1 139 ? 0.743 -24.219 -27.203 1 82.44 139 SER B O 1
ATOM 3204 N N . VAL B 1 140 ? 1.509 -25.375 -29.016 1 84.06 140 VAL B N 1
ATOM 3205 C CA . VAL B 1 140 ? 2.592 -25.984 -28.25 1 84.06 140 VAL B CA 1
ATOM 3206 C C . VAL B 1 140 ? 3.934 -25.625 -28.891 1 84.06 140 VAL B C 1
ATOM 3208 O O . VAL B 1 140 ? 4.031 -25.5 -30.109 1 84.06 140 VAL B O 1
ATOM 3211 N N . LEU B 1 141 ? 4.898 -25.469 -28.031 1 81.56 141 LEU B N 1
ATOM 3212 C CA . LEU B 1 141 ? 6.25 -25.156 -28.484 1 81.56 141 LEU B CA 1
ATOM 3213 C C . LEU B 1 141 ? 7.023 -26.422 -28.828 1 81.56 141 LEU B C 1
ATOM 3215 O O . LEU B 1 141 ? 7.281 -27.25 -27.953 1 81.56 141 LEU B O 1
ATOM 3219 N N . ILE B 1 142 ? 7.277 -26.625 -30.094 1 83.31 142 ILE B N 1
ATOM 3220 C CA . ILE B 1 142 ? 8.07 -27.734 -30.594 1 83.31 142 ILE B CA 1
ATOM 3221 C C . ILE B 1 142 ? 9.227 -27.203 -31.438 1 83.31 142 ILE B C 1
ATOM 3223 O O . ILE B 1 142 ? 9.008 -26.438 -32.375 1 83.31 142 ILE B O 1
ATOM 3227 N N . ASN B 1 143 ? 10.336 -27.547 -31.062 1 83 143 ASN B N 1
ATOM 3228 C CA . ASN B 1 143 ? 11.516 -27.062 -31.781 1 83 143 ASN B CA 1
ATOM 3229 C C . ASN B 1 143 ? 11.523 -25.547 -31.906 1 83 143 ASN B C 1
ATOM 3231 O O . ASN B 1 143 ? 11.703 -25.016 -33 1 83 143 ASN B O 1
ATOM 3235 N N . LYS B 1 144 ? 11.242 -24.984 -30.938 1 79.12 144 LYS B N 1
ATOM 3236 C CA . LYS B 1 144 ? 11.328 -23.531 -30.766 1 79.12 144 LYS B CA 1
ATOM 3237 C C . LYS B 1 144 ? 10.281 -22.812 -31.609 1 79.12 144 LYS B C 1
ATOM 3239 O O . LYS B 1 144 ? 10.383 -21.609 -31.844 1 79.12 144 LYS B O 1
ATOM 3244 N N . LYS B 1 145 ? 9.375 -23.578 -32.125 1 83.5 145 LYS B N 1
ATOM 3245 C CA . LYS B 1 145 ? 8.266 -23 -32.875 1 83.5 145 LYS B CA 1
ATOM 3246 C C . LYS B 1 145 ? 6.922 -23.453 -32.312 1 83.5 145 LYS B C 1
ATOM 3248 O O . LYS B 1 145 ? 6.777 -24.594 -31.875 1 83.5 145 LYS B O 1
ATOM 3253 N N . TYR B 1 146 ? 5.988 -22.547 -32.375 1 84.56 146 TYR B N 1
ATOM 3254 C CA . TYR B 1 146 ? 4.664 -22.875 -31.859 1 84.56 146 TYR B CA 1
ATOM 3255 C C . TYR B 1 146 ? 3.818 -23.547 -32.938 1 84.56 146 TYR B C 1
ATOM 3257 O O . TYR B 1 146 ? 3.805 -23.094 -34.094 1 84.56 146 TYR B O 1
ATOM 3265 N N . HIS B 1 147 ? 3.189 -24.609 -32.5 1 84.81 147 HIS B N 1
ATOM 3266 C CA . HIS B 1 147 ? 2.297 -25.375 -33.375 1 84.81 147 HIS B CA 1
ATOM 3267 C C . HIS B 1 147 ? 0.981 -25.688 -32.688 1 84.81 147 HIS B C 1
ATOM 3269 O O . HIS B 1 147 ? 0.969 -26 -31.484 1 84.81 147 HIS B O 1
ATOM 3275 N N . TRP B 1 148 ? -0.057 -25.625 -33.469 1 85.81 148 TRP B N 1
ATOM 3276 C CA . TRP B 1 148 ? -1.329 -26.094 -32.938 1 85.81 148 TRP B CA 1
ATOM 3277 C C . TRP B 1 148 ? -1.44 -27.609 -33.062 1 85.81 148 TRP B C 1
ATOM 3279 O O . TRP B 1 148 ? -1.191 -28.172 -34.125 1 85.81 148 TRP B O 1
ATOM 3289 N N . ARG B 1 149 ? -1.683 -28.188 -31.969 1 86 149 ARG B N 1
ATOM 3290 C CA . ARG B 1 149 ? -1.824 -29.641 -31.938 1 86 149 ARG B CA 1
ATOM 3291 C C . ARG B 1 149 ? -2.82 -30.062 -30.875 1 86 149 ARG B C 1
ATOM 3293 O O . ARG B 1 149 ? -3.062 -29.328 -29.906 1 86 149 ARG B O 1
ATOM 3300 N N . THR B 1 150 ? -3.363 -31.188 -31.156 1 88.75 150 THR B N 1
ATOM 3301 C CA . THR B 1 150 ? -4.199 -31.797 -30.125 1 88.75 150 THR B CA 1
ATOM 3302 C C . THR B 1 150 ? -3.338 -32.438 -29.047 1 88.75 150 THR B C 1
ATOM 3304 O O . THR B 1 150 ? -2.457 -33.25 -29.344 1 88.75 150 THR B O 1
ATOM 3307 N N . ILE B 1 151 ? -3.58 -32 -27.891 1 88.38 151 ILE B N 1
ATOM 3308 C CA . ILE B 1 151 ? -2.811 -32.531 -26.766 1 88.38 151 ILE B CA 1
ATOM 3309 C C . ILE B 1 151 ? -3.754 -33.188 -25.75 1 88.38 151 ILE B C 1
ATOM 3311 O O . ILE B 1 151 ? -4.941 -32.844 -25.703 1 88.38 151 ILE B O 1
ATOM 3315 N N . GLU B 1 152 ? -3.215 -34.156 -25.031 1 91.75 152 GLU B N 1
ATOM 3316 C CA . GLU B 1 152 ? -3.947 -34.719 -23.906 1 91.75 152 GLU B CA 1
ATOM 3317 C C . GLU B 1 152 ? -3.738 -33.906 -22.625 1 91.75 152 GLU B C 1
ATOM 3319 O O . GLU B 1 152 ? -2.623 -33.469 -22.344 1 91.75 152 GLU B O 1
ATOM 3324 N N . THR B 1 153 ? -4.852 -33.688 -21.938 1 95.25 153 THR B N 1
ATOM 3325 C CA . THR B 1 153 ? -4.785 -32.875 -20.703 1 95.25 153 THR B CA 1
ATOM 3326 C C . THR B 1 153 ? -5.441 -33.625 -19.547 1 95.25 153 THR B C 1
ATOM 3328 O O . THR B 1 153 ? -6.238 -34.562 -19.766 1 95.25 153 THR B O 1
ATOM 3331 N N . ILE B 1 154 ? -5.035 -33.344 -18.406 1 95.75 154 ILE B N 1
ATOM 3332 C CA . ILE B 1 154 ? -5.688 -33.781 -17.172 1 95.75 154 ILE B CA 1
ATOM 3333 C C . ILE B 1 154 ? -6.043 -32.562 -16.328 1 95.75 154 ILE B C 1
ATOM 3335 O O . ILE B 1 154 ? -5.613 -31.438 -16.625 1 95.75 154 ILE B O 1
ATOM 3339 N N . THR B 1 155 ? -6.887 -32.812 -15.297 1 94 155 THR B N 1
ATOM 3340 C CA . THR B 1 155 ? -7.23 -31.719 -14.391 1 94 155 THR B CA 1
ATOM 3341 C C . THR B 1 155 ? -6.094 -31.438 -13.406 1 94 155 THR B C 1
ATOM 3343 O O . THR B 1 155 ? -5.238 -32.312 -13.195 1 94 155 THR B O 1
ATOM 3346 N N . MET B 1 156 ? -6.086 -30.297 -12.828 1 94.38 156 MET B N 1
ATOM 3347 C CA . MET B 1 156 ? -5.113 -29.969 -11.789 1 94.38 156 MET B CA 1
ATOM 3348 C C . MET B 1 156 ? -5.176 -30.984 -10.648 1 94.38 156 MET B C 1
ATOM 3350 O O . MET B 1 156 ? -4.141 -31.453 -10.18 1 94.38 156 MET B O 1
ATOM 3354 N N . LYS B 1 157 ? -6.352 -31.281 -10.258 1 92.19 157 LYS B N 1
ATOM 3355 C CA . LYS B 1 157 ? -6.547 -32.25 -9.188 1 92.19 157 LYS B CA 1
ATOM 3356 C C . LYS B 1 157 ? -5.891 -33.594 -9.531 1 92.19 157 LYS B C 1
ATOM 3358 O O . LYS B 1 157 ? -5.188 -34.188 -8.703 1 92.19 157 LYS B O 1
ATOM 3363 N N . ALA B 1 158 ? -6.18 -34.062 -10.703 1 94.38 158 ALA B N 1
ATOM 3364 C CA . ALA B 1 158 ? -5.609 -35.312 -11.148 1 94.38 158 ALA B CA 1
ATOM 3365 C C . ALA B 1 158 ? -4.086 -35.25 -11.195 1 94.38 158 ALA B C 1
ATOM 3367 O O . ALA B 1 158 ? -3.406 -36.219 -10.852 1 94.38 158 ALA B O 1
ATOM 3368 N N . LEU B 1 159 ? -3.541 -34.125 -11.656 1 95.94 159 LEU B N 1
ATOM 3369 C CA . LEU B 1 159 ? -2.094 -33.969 -11.734 1 95.94 159 LEU B CA 1
ATOM 3370 C C . LEU B 1 159 ? -1.469 -34.031 -10.344 1 95.94 159 LEU B C 1
ATOM 3372 O O . LEU B 1 159 ? -0.467 -34.719 -10.141 1 95.94 159 LEU B O 1
ATOM 3376 N N . LEU B 1 160 ? -2.055 -33.312 -9.367 1 95.69 160 LEU B N 1
ATOM 3377 C CA . LEU B 1 160 ? -1.55 -33.312 -7.996 1 95.69 160 LEU B CA 1
ATOM 3378 C C . LEU B 1 160 ? -1.576 -34.719 -7.41 1 95.69 160 LEU B C 1
ATOM 3380 O O . LEU B 1 160 ? -0.619 -35.156 -6.758 1 95.69 160 LEU B O 1
ATOM 3384 N N . ARG B 1 161 ? -2.67 -35.406 -7.668 1 94.75 161 ARG B N 1
ATOM 3385 C CA . ARG B 1 161 ? -2.779 -36.781 -7.207 1 94.75 161 ARG B CA 1
ATOM 3386 C C . ARG B 1 161 ? -1.678 -37.656 -7.812 1 94.75 161 ARG B C 1
ATOM 3388 O O . ARG B 1 161 ? -1.086 -38.469 -7.121 1 94.75 161 ARG B O 1
ATOM 3395 N N . ALA B 1 162 ? -1.479 -37.5 -9.07 1 96.5 162 ALA B N 1
ATOM 3396 C CA . ALA B 1 162 ? -0.458 -38.281 -9.766 1 96.5 162 ALA B CA 1
ATOM 3397 C C . ALA B 1 162 ? 0.921 -38.031 -9.156 1 96.5 162 ALA B C 1
ATOM 3399 O O . ALA B 1 162 ? 1.755 -38.969 -9.109 1 96.5 162 ALA B O 1
ATOM 3400 N N . PHE B 1 163 ? 1.226 -36.812 -8.719 1 97.31 163 PHE B N 1
ATOM 3401 C CA . PHE B 1 163 ? 2.5 -36.469 -8.102 1 97.31 163 PHE B CA 1
ATOM 3402 C C . PHE B 1 163 ? 2.508 -36.875 -6.625 1 97.31 163 PHE B C 1
ATOM 3404 O O . PHE B 1 163 ? 3.568 -36.906 -6 1 97.31 163 PHE B O 1
ATOM 3411 N N . GLY B 1 164 ? 1.324 -37.062 -6.016 1 95.88 164 GLY B N 1
ATOM 3412 C CA . GLY B 1 164 ? 1.201 -37.375 -4.598 1 95.88 164 GLY B CA 1
ATOM 3413 C C . GLY B 1 164 ? 1.384 -36.156 -3.711 1 95.88 164 GLY B C 1
ATOM 3414 O O . GLY B 1 164 ? 1.955 -36.25 -2.623 1 95.88 164 GLY B O 1
ATOM 3415 N N . ILE B 1 165 ? 1.071 -35 -4.23 1 94.75 165 ILE B N 1
ATOM 3416 C CA . ILE B 1 165 ? 1.186 -33.75 -3.449 1 94.75 165 ILE B CA 1
ATOM 3417 C C . ILE B 1 165 ? -0.184 -33.094 -3.326 1 94.75 165 ILE B C 1
ATOM 3419 O O . ILE B 1 165 ? -1.079 -33.344 -4.137 1 94.75 165 ILE B O 1
ATOM 3423 N N . ALA B 1 166 ? -0.384 -32.312 -2.299 1 91.75 166 ALA B N 1
ATOM 3424 C CA . ALA B 1 166 ? -1.65 -31.625 -2.074 1 91.75 166 ALA B CA 1
ATOM 3425 C C . ALA B 1 166 ? -1.423 -30.141 -1.774 1 91.75 166 ALA B C 1
ATOM 3427 O O . ALA B 1 166 ? -2.365 -29.344 -1.792 1 91.75 166 ALA B O 1
ATOM 3428 N N . HIS B 1 167 ? -0.202 -29.844 -1.503 1 94.12 167 HIS B N 1
ATOM 3429 C CA . HIS B 1 167 ? 0.187 -28.469 -1.193 1 94.12 167 HIS B CA 1
ATOM 3430 C C . HIS B 1 167 ? 1.302 -28 -2.119 1 94.12 167 HIS B C 1
ATOM 3432 O O . HIS B 1 167 ? 2.293 -28.703 -2.32 1 94.12 167 HIS B O 1
ATOM 3438 N N . VAL B 1 168 ? 1.093 -26.844 -2.732 1 97.38 168 VAL B N 1
ATOM 3439 C CA . VAL B 1 168 ? 2.078 -26.234 -3.619 1 97.38 168 VAL B CA 1
ATOM 3440 C C . VAL B 1 168 ? 2.396 -24.812 -3.145 1 97.38 168 VAL B C 1
ATOM 3442 O O . VAL B 1 168 ? 1.492 -24 -2.955 1 97.38 168 VAL B O 1
ATOM 3445 N N . ASP B 1 169 ? 3.658 -24.562 -2.965 1 98.31 169 ASP B N 1
ATOM 3446 C CA . ASP B 1 169 ? 4.066 -23.25 -2.471 1 98.31 169 ASP B CA 1
ATOM 3447 C C . ASP B 1 169 ? 4.234 -22.25 -3.621 1 98.31 169 ASP B C 1
ATOM 3449 O O . ASP B 1 169 ? 3.891 -21.078 -3.49 1 98.31 169 ASP B O 1
ATOM 3453 N N . PHE B 1 170 ? 4.781 -22.719 -4.703 1 98.62 170 PHE B N 1
ATOM 3454 C CA . PHE B 1 170 ? 5.043 -21.906 -5.879 1 98.62 170 PHE B CA 1
ATOM 3455 C C . PHE B 1 170 ? 4.465 -22.547 -7.133 1 98.62 170 PHE B C 1
ATOM 3457 O O . PHE B 1 170 ? 5.004 -23.531 -7.629 1 98.62 170 PHE B O 1
ATOM 3464 N N . LEU B 1 171 ? 3.395 -22 -7.617 1 98.19 171 LEU B N 1
ATOM 3465 C CA . LEU B 1 171 ? 2.828 -22.469 -8.875 1 98.19 171 LEU B CA 1
ATOM 3466 C C . LEU B 1 171 ? 3.18 -21.516 -10.016 1 98.19 171 LEU B C 1
ATOM 3468 O O . LEU B 1 171 ? 2.869 -20.328 -9.961 1 98.19 171 LEU B O 1
ATOM 3472 N N . PHE B 1 172 ? 3.84 -22.031 -11 1 97.81 172 PHE B N 1
ATOM 3473 C CA . PHE B 1 172 ? 4.078 -21.328 -12.25 1 97.81 172 PHE B CA 1
ATOM 3474 C C . PHE B 1 172 ? 3.203 -21.891 -13.367 1 97.81 172 PHE B C 1
ATOM 3476 O O . PHE B 1 172 ? 3.369 -23.047 -13.773 1 97.81 172 PHE B O 1
ATOM 3483 N N . LEU B 1 173 ? 2.268 -21.094 -13.828 1 96.62 173 LEU B N 1
ATOM 3484 C CA . LEU B 1 173 ? 1.239 -21.531 -14.758 1 96.62 173 LEU B CA 1
ATOM 3485 C C . LEU B 1 173 ? 1.326 -20.766 -16.078 1 96.62 173 LEU B C 1
ATOM 3487 O O . LEU B 1 173 ? 1.026 -19.578 -16.125 1 96.62 173 LEU B O 1
ATOM 3491 N N . ASP B 1 174 ? 1.719 -21.359 -17.094 1 93.88 174 ASP B N 1
ATOM 3492 C CA . ASP B 1 174 ? 1.82 -20.812 -18.453 1 93.88 174 ASP B CA 1
ATOM 3493 C C . ASP B 1 174 ? 1.364 -21.828 -19.484 1 93.88 174 ASP B C 1
ATOM 3495 O O . ASP B 1 174 ? 2.188 -22.531 -20.078 1 93.88 174 ASP B O 1
ATOM 3499 N N . ILE B 1 175 ? -0.014 -21.859 -19.797 1 91.12 175 ILE B N 1
ATOM 3500 C CA . ILE B 1 175 ? -0.528 -23.031 -20.5 1 91.12 175 ILE B CA 1
ATOM 3501 C C . ILE B 1 175 ? -1.328 -22.594 -21.719 1 91.12 175 ILE B C 1
ATOM 3503 O O . ILE B 1 175 ? -2.279 -23.281 -22.125 1 91.12 175 ILE B O 1
ATOM 3507 N N . GLU B 1 176 ? -1.074 -21.594 -22.375 1 85.25 176 GLU B N 1
ATOM 3508 C CA . GLU B 1 176 ? -1.432 -21.141 -23.719 1 85.25 176 GLU B CA 1
ATOM 3509 C C . GLU B 1 176 ? -2.945 -21.109 -23.906 1 85.25 176 GLU B C 1
ATOM 3511 O O . GLU B 1 176 ? -3.467 -21.656 -24.875 1 85.25 176 GLU B O 1
ATOM 3516 N N . GLY B 1 177 ? -3.684 -20.672 -22.969 1 84 177 GLY B N 1
ATOM 3517 C CA . GLY B 1 177 ? -5.105 -20.438 -23.172 1 84 177 GLY B CA 1
ATOM 3518 C C . GLY B 1 177 ? -5.973 -21.094 -22.109 1 84 177 GLY B C 1
ATOM 3519 O O . GLY B 1 177 ? -6.953 -20.516 -21.656 1 84 177 GLY B O 1
ATOM 3520 N N . THR B 1 178 ? -5.672 -22.266 -21.703 1 87.56 178 THR B N 1
ATOM 3521 C CA . THR B 1 178 ? -6.496 -23.031 -20.766 1 87.56 178 THR B CA 1
ATOM 3522 C C . THR B 1 178 ? -6.488 -22.391 -19.375 1 87.56 178 THR B C 1
ATOM 3524 O O . THR B 1 178 ? -7.312 -22.719 -18.531 1 87.56 178 THR B O 1
ATOM 3527 N N . GLU B 1 179 ? -5.621 -21.391 -19.203 1 90.69 179 GLU B N 1
ATOM 3528 C CA . GLU B 1 179 ? -5.582 -20.703 -17.906 1 90.69 179 GLU B CA 1
ATOM 3529 C C . GLU B 1 179 ? -6.895 -19.984 -17.625 1 90.69 179 GLU B C 1
ATOM 3531 O O . GLU B 1 179 ? -7.238 -19.75 -16.469 1 90.69 179 GLU B O 1
ATOM 3536 N N . TYR B 1 180 ? -7.703 -19.688 -18.594 1 90.44 180 TYR B N 1
ATOM 3537 C CA . TYR B 1 180 ? -8.961 -18.969 -18.438 1 90.44 180 TYR B CA 1
ATOM 3538 C C . TYR B 1 180 ? -10.008 -19.859 -17.766 1 90.44 180 TYR B C 1
ATOM 3540 O O . TYR B 1 180 ? -11.008 -19.359 -17.25 1 90.44 180 TYR B O 1
ATOM 3548 N N . SER B 1 181 ? -9.781 -21.141 -17.844 1 88.5 181 SER B N 1
ATOM 3549 C CA . SER B 1 181 ? -10.695 -22.047 -17.141 1 88.5 181 SER B CA 1
ATOM 3550 C C . SER B 1 181 ? -10.039 -22.656 -15.906 1 88.5 181 SER B C 1
ATOM 3552 O O . SER B 1 181 ? -10.711 -22.891 -14.898 1 88.5 181 SER B O 1
ATOM 3554 N N . VAL B 1 182 ? -8.797 -22.828 -15.938 1 92.25 182 VAL B N 1
ATOM 3555 C CA . VAL B 1 182 ? -8.086 -23.484 -14.844 1 92.25 182 VAL B CA 1
ATOM 3556 C C . VAL B 1 182 ? -8 -22.547 -13.648 1 92.25 182 VAL B C 1
ATOM 3558 O O . VAL B 1 182 ? -8.305 -22.938 -12.516 1 92.25 182 VAL B O 1
ATOM 3561 N N . LEU B 1 183 ? -7.66 -21.297 -13.867 1 93.81 183 LEU B N 1
ATOM 3562 C CA . LEU B 1 183 ? -7.434 -20.375 -12.766 1 93.81 183 LEU B CA 1
ATOM 3563 C C . LEU B 1 183 ? -8.727 -20.109 -11.992 1 93.81 183 LEU B C 1
ATOM 3565 O O . LEU B 1 183 ? -8.734 -20.109 -10.766 1 93.81 183 LEU B O 1
ATOM 3569 N N . PRO B 1 184 ? -9.867 -19.891 -12.688 1 93.06 184 PRO B N 1
ATOM 3570 C CA . PRO B 1 184 ? -11.117 -19.734 -11.945 1 93.06 184 PRO B CA 1
ATOM 3571 C C . PRO B 1 184 ? -11.453 -20.953 -11.086 1 93.06 184 PRO B C 1
ATOM 3573 O O . PRO B 1 184 ? -11.961 -20.797 -9.969 1 93.06 184 PRO B O 1
ATOM 3576 N N . THR B 1 185 ? -11.078 -22.094 -11.609 1 90.19 185 THR B N 1
ATOM 3577 C CA . THR B 1 185 ? -11.312 -23.312 -10.852 1 90.19 185 THR B CA 1
ATOM 3578 C C . THR B 1 185 ? -10.43 -23.344 -9.602 1 90.19 185 THR B C 1
ATOM 3580 O O . THR B 1 185 ? -10.898 -23.672 -8.516 1 90.19 185 THR B O 1
ATOM 3583 N N . LEU B 1 186 ? -9.219 -22.969 -9.742 1 90.69 186 LEU B N 1
ATOM 3584 C CA . LEU B 1 186 ? -8.289 -22.938 -8.617 1 90.69 186 LEU B CA 1
ATOM 3585 C C . LEU B 1 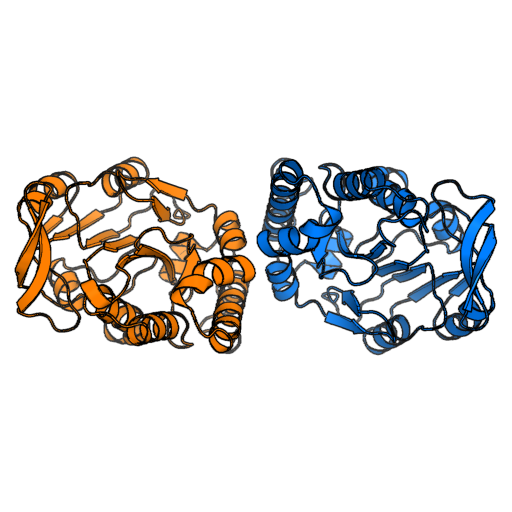186 ? -8.719 -21.891 -7.59 1 90.69 186 LEU B C 1
ATOM 3587 O O . LEU B 1 186 ? -8.477 -22.062 -6.395 1 90.69 186 LEU B O 1
ATOM 3591 N N . SER B 1 187 ? -9.336 -20.844 -8.023 1 91 187 SER B N 1
ATOM 3592 C CA . SER B 1 187 ? -9.648 -19.703 -7.164 1 91 187 SER B CA 1
ATOM 3593 C C . SER B 1 187 ? -10.945 -19.938 -6.387 1 91 187 SER B C 1
ATOM 3595 O O . SER B 1 187 ? -11.164 -19.328 -5.344 1 91 187 SER B O 1
ATOM 3597 N N . THR B 1 188 ? -11.781 -20.781 -6.824 1 83.81 188 THR B N 1
ATOM 3598 C CA . THR B 1 188 ? -13.102 -20.891 -6.215 1 83.81 188 THR B CA 1
ATOM 3599 C C . THR B 1 188 ? -13.289 -22.266 -5.582 1 83.81 188 THR B C 1
ATOM 3601 O O . THR B 1 188 ? -14.18 -22.453 -4.746 1 83.81 188 THR B O 1
ATOM 3604 N N . GLN B 1 189 ? -12.586 -23.203 -5.938 1 69 189 GLN B N 1
ATOM 3605 C CA . GLN B 1 189 ? -12.836 -24.562 -5.469 1 69 189 GLN B CA 1
ATOM 3606 C C . GLN B 1 189 ? -11.75 -25.016 -4.488 1 69 189 GLN B C 1
ATOM 3608 O O . GLN B 1 189 ? -11.375 -26.188 -4.473 1 69 189 GLN B O 1
ATOM 3613 N N . THR B 1 190 ? -11.133 -24.125 -3.688 1 60.19 190 THR B N 1
ATOM 3614 C CA . THR B 1 190 ? -9.977 -24.469 -2.867 1 60.19 190 THR B CA 1
ATOM 3615 C C . THR B 1 190 ? -10.375 -25.453 -1.766 1 60.19 190 THR B C 1
ATOM 3617 O O . THR B 1 190 ? -9.602 -26.359 -1.421 1 60.19 190 THR B O 1
ATOM 3620 N N . ASP B 1 191 ? -11.484 -25.312 -1.21 1 56.12 191 ASP B N 1
ATOM 3621 C CA . ASP B 1 191 ? -11.891 -26.188 -0.108 1 56.12 191 ASP B CA 1
ATOM 3622 C C . ASP B 1 191 ? -12.141 -27.609 -0.595 1 56.12 191 ASP B C 1
ATOM 3624 O O . ASP B 1 191 ? -11.906 -28.562 0.136 1 56.12 191 ASP B O 1
ATOM 3628 N N . MET B 1 192 ? -12.57 -27.688 -1.753 1 48.06 192 MET B N 1
ATOM 3629 C CA . MET B 1 192 ? -13.023 -29 -2.203 1 48.06 192 MET B CA 1
ATOM 3630 C C . MET B 1 192 ? -11.844 -29.953 -2.377 1 48.06 192 MET B C 1
ATOM 3632 O O . MET B 1 192 ? -11.969 -31.156 -2.148 1 48.06 192 MET B O 1
ATOM 3636 N N . PHE B 1 193 ? -10.773 -29.438 -2.746 1 52.47 193 PHE B N 1
ATOM 3637 C CA . PHE B 1 193 ? -9.742 -30.391 -3.15 1 52.47 193 PHE B CA 1
ATOM 3638 C C . PHE B 1 193 ? -8.594 -30.406 -2.148 1 52.47 193 PHE B C 1
ATOM 3640 O O . PHE B 1 193 ? -7.578 -31.078 -2.365 1 52.47 193 PHE B O 1
ATOM 3647 N N . ASN B 1 194 ? -8.883 -29.906 -0.98 1 65.31 194 ASN B N 1
ATOM 3648 C CA . ASN B 1 194 ? -7.789 -29.891 -0.015 1 65.31 194 ASN B CA 1
ATOM 3649 C C . ASN B 1 194 ? -6.48 -29.438 -0.66 1 65.31 194 ASN B C 1
ATOM 3651 O O . ASN B 1 194 ? -5.398 -29.812 -0.2 1 65.31 194 ASN B O 1
ATOM 3655 N N . GLU B 1 195 ? -6.559 -28.906 -1.873 1 81.44 195 GLU B N 1
ATOM 3656 C CA . GLU B 1 195 ? -5.383 -28.391 -2.574 1 81.44 195 GLU B CA 1
ATOM 3657 C C . GLU B 1 195 ? -5.113 -26.938 -2.213 1 81.44 195 GLU B C 1
ATOM 3659 O O . GLU B 1 195 ? -6.043 -26.125 -2.119 1 81.44 195 GLU B O 1
ATOM 3664 N N . THR B 1 196 ? -3.916 -26.781 -1.893 1 90.75 196 THR B N 1
ATOM 3665 C CA . THR B 1 196 ? -3.514 -25.422 -1.521 1 90.75 196 THR B CA 1
ATOM 3666 C C . THR B 1 196 ? -2.381 -24.922 -2.416 1 90.75 196 THR B C 1
ATOM 3668 O O . THR B 1 196 ? -1.397 -25.641 -2.631 1 90.75 196 THR B O 1
ATOM 3671 N N . PHE B 1 197 ? -2.568 -23.844 -3.043 1 96.56 197 PHE B N 1
ATOM 3672 C CA . PHE B 1 197 ? -1.504 -23.109 -3.727 1 96.56 197 PHE B CA 1
ATOM 3673 C C . PHE B 1 197 ? -1.201 -21.797 -3.018 1 96.56 197 PHE B C 1
ATOM 3675 O O . PHE B 1 197 ? -2.076 -20.938 -2.893 1 96.56 197 PHE B O 1
ATOM 3682 N N . CYS B 1 198 ? -0.001 -21.625 -2.58 1 97.25 198 CYS B N 1
ATOM 3683 C CA . CYS B 1 198 ? 0.315 -20.453 -1.778 1 97.25 198 CYS B CA 1
ATOM 3684 C C . CYS B 1 198 ? 0.595 -19.25 -2.668 1 97.25 198 CYS B C 1
ATOM 3686 O O . CYS B 1 198 ? 0.174 -18.125 -2.357 1 97.25 198 CYS B O 1
ATOM 3688 N N . GLN B 1 199 ? 1.349 -19.484 -3.67 1 98.56 199 GLN B N 1
ATOM 3689 C CA . GLN B 1 199 ? 1.676 -18.438 -4.629 1 98.56 199 GLN B CA 1
ATOM 3690 C C . GLN B 1 199 ? 1.493 -18.922 -6.062 1 98.56 199 GLN B C 1
ATOM 3692 O O . GLN B 1 199 ? 1.857 -20.047 -6.391 1 98.56 199 GLN B O 1
ATOM 3697 N N . ILE B 1 200 ? 0.897 -18.031 -6.883 1 98.19 200 ILE B N 1
ATOM 3698 C CA . ILE B 1 200 ? 0.631 -18.391 -8.266 1 98.19 200 ILE B CA 1
ATOM 3699 C C . ILE B 1 200 ? 1.152 -17.297 -9.203 1 98.19 200 ILE B C 1
ATOM 3701 O O . ILE B 1 200 ? 0.762 -16.141 -9.078 1 98.19 200 ILE B O 1
ATOM 3705 N N . ASN B 1 201 ? 2.096 -17.641 -10.023 1 98.31 201 ASN B N 1
ATOM 3706 C CA . ASN B 1 201 ? 2.393 -16.859 -11.219 1 98.31 201 ASN B CA 1
ATOM 3707 C C . ASN B 1 201 ? 1.671 -17.391 -12.445 1 98.31 201 ASN B C 1
ATOM 3709 O O . ASN B 1 201 ? 1.852 -18.562 -12.812 1 98.31 201 ASN B O 1
ATOM 3713 N N . VAL B 1 202 ? 0.891 -16.547 -13.094 1 96.88 202 VAL B N 1
ATOM 3714 C CA . VAL B 1 202 ? 0.149 -17.031 -14.25 1 96.88 202 VAL B CA 1
ATOM 3715 C C . VAL B 1 202 ? 0.296 -16.062 -15.414 1 96.88 202 VAL B C 1
ATOM 3717 O O . VAL B 1 202 ? 0.277 -14.844 -15.219 1 96.88 202 VAL B O 1
ATOM 3720 N N . GLU B 1 203 ? 0.546 -16.578 -16.547 1 94.88 203 GLU B N 1
ATOM 3721 C CA . GLU B 1 203 ? 0.479 -15.812 -17.781 1 94.88 203 GLU B CA 1
ATOM 3722 C C . GLU B 1 203 ? -0.887 -15.961 -18.453 1 94.88 203 GLU B C 1
ATOM 3724 O O . GLU B 1 203 ? -1.352 -17.078 -18.688 1 94.88 203 GLU B O 1
ATOM 3729 N N . LEU B 1 204 ? -1.541 -14.883 -18.703 1 93.19 204 LEU B N 1
ATOM 3730 C CA . LEU B 1 204 ? -2.82 -14.867 -19.391 1 93.19 204 LEU B CA 1
ATOM 3731 C C . LEU B 1 204 ? -2.643 -14.453 -20.844 1 93.19 204 LEU B C 1
ATOM 3733 O O . LEU B 1 204 ? -2.416 -13.273 -21.141 1 93.19 204 LEU B O 1
ATOM 3737 N N . HIS B 1 205 ? -2.74 -15.383 -21.719 1 86.5 205 HIS B N 1
ATOM 3738 C CA . HIS B 1 205 ? -2.482 -15.133 -23.141 1 86.5 205 HIS B CA 1
ATOM 3739 C C . HIS B 1 205 ? -3.604 -14.312 -23.766 1 86.5 205 HIS B C 1
ATOM 3741 O O . HIS B 1 205 ? -4.785 -14.562 -23.5 1 86.5 205 HIS B O 1
ATOM 3747 N N . GLY B 1 206 ? -3.182 -13.078 -24.484 1 75.88 206 GLY B N 1
ATOM 3748 C CA . GLY B 1 206 ? -4.156 -12.25 -25.156 1 75.88 206 GLY B CA 1
ATOM 3749 C C . GLY B 1 206 ? -3.574 -11.5 -26.344 1 75.88 206 GLY B C 1
ATOM 3750 O O . GLY B 1 206 ? -2.367 -11.562 -26.594 1 75.88 206 GLY B O 1
ATOM 3751 N N . PRO B 1 207 ? -4.418 -10.742 -27.156 1 58.84 207 PRO B N 1
ATOM 3752 C CA . PRO B 1 207 ? -5.879 -10.805 -27.062 1 58.84 207 PRO B CA 1
ATOM 3753 C C . PRO B 1 207 ? -6.453 -12.07 -27.703 1 58.84 207 PRO B C 1
ATOM 3755 O O . PRO B 1 207 ? -5.7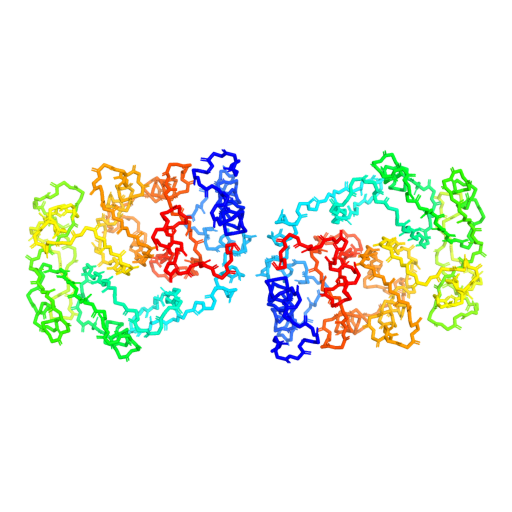97 -12.703 -28.547 1 58.84 207 PRO B O 1
ATOM 3758 N N . LEU B 1 208 ? -7.969 -12.406 -27.062 1 57.22 208 LEU B N 1
ATOM 3759 C CA . LEU B 1 208 ? -8.719 -13.641 -26.891 1 57.22 208 LEU B CA 1
ATOM 3760 C C . LEU B 1 208 ? -8.945 -14.328 -28.234 1 57.22 208 LEU B C 1
ATOM 3762 O O . LEU B 1 208 ? -8.953 -15.562 -28.312 1 57.22 208 LEU B O 1
ATOM 3766 N N . VAL B 1 209 ? -8.797 -13.578 -29.219 1 56.84 209 VAL B N 1
ATOM 3767 C CA . VAL B 1 209 ? -9.406 -14.258 -30.344 1 56.84 209 VAL B CA 1
ATOM 3768 C C . VAL B 1 209 ? -8.477 -15.359 -30.859 1 56.84 209 VAL B C 1
ATOM 3770 O O . VAL B 1 209 ? -8.938 -16.438 -31.234 1 56.84 209 VAL B O 1
ATOM 3773 N N . ASP B 1 210 ? -7.254 -15 -30.703 1 58.62 210 ASP B N 1
ATOM 3774 C CA . ASP B 1 210 ? -6.301 -15.984 -31.203 1 58.62 210 ASP B CA 1
ATOM 3775 C C . ASP B 1 210 ? -6.254 -17.219 -30.312 1 58.62 210 ASP B C 1
ATOM 3777 O O . ASP B 1 210 ? -5.844 -18.297 -30.75 1 58.62 210 ASP B O 1
ATOM 3781 N N . TYR B 1 211 ? -6.723 -16.938 -29.156 1 64.69 211 TYR B N 1
ATOM 3782 C CA . TYR B 1 211 ? -6.73 -18.047 -28.219 1 64.69 211 TYR B CA 1
ATOM 3783 C C . TYR B 1 211 ? -8.156 -18.469 -27.891 1 64.69 211 TYR B C 1
ATOM 3785 O O . TYR B 1 211 ? -8.391 -19.188 -26.922 1 64.69 211 TYR B O 1
ATOM 3793 N N . GLY B 1 212 ? -8.93 -17.812 -28.812 1 65.75 212 GLY B N 1
ATOM 3794 C CA . GLY B 1 212 ? -10.336 -18.141 -28.656 1 65.75 212 GLY B CA 1
ATOM 3795 C C . GLY B 1 212 ? -10.961 -17.547 -27.406 1 65.75 212 GLY B C 1
ATOM 3796 O O . GLY B 1 212 ? -11.953 -18.078 -26.906 1 65.75 212 GLY B O 1
ATOM 3797 N N . GLN B 1 213 ? -10.242 -16.609 -26.875 1 70.94 213 GLN B N 1
ATOM 3798 C CA . GLN B 1 213 ? -10.789 -16.031 -25.641 1 70.94 213 GLN B CA 1
ATOM 3799 C C . GLN B 1 213 ? -11.406 -14.664 -25.906 1 70.94 213 GLN B C 1
ATOM 3801 O O . GLN B 1 213 ? -11.156 -14.047 -26.938 1 70.94 213 GLN B O 1
ATOM 3806 N N . THR B 1 214 ? -12.375 -14.344 -25.031 1 78.88 214 THR B N 1
ATOM 3807 C CA . THR B 1 214 ? -13.102 -13.086 -25.141 1 78.88 214 THR B CA 1
ATOM 3808 C C . THR B 1 214 ? -12.812 -12.18 -23.953 1 78.88 214 THR B C 1
ATOM 3810 O O . THR B 1 214 ? -12.25 -12.617 -22.953 1 78.88 214 THR B O 1
ATOM 3813 N N . ASP B 1 215 ? -13.172 -10.984 -24.156 1 84.06 215 ASP B N 1
ATOM 3814 C CA . ASP B 1 215 ? -13.109 -10.047 -23.047 1 84.06 215 ASP B CA 1
ATOM 3815 C C . ASP B 1 215 ? -13.914 -10.547 -21.844 1 84.06 215 ASP B C 1
ATOM 3817 O O . ASP B 1 215 ? -13.516 -10.359 -20.703 1 84.06 215 ASP B O 1
ATOM 3821 N N . ALA B 1 216 ? -14.969 -11.18 -22.234 1 87.75 216 ALA B N 1
ATOM 3822 C CA . ALA B 1 216 ? -15.836 -11.711 -21.188 1 87.75 216 ALA B CA 1
ATOM 3823 C C . ALA B 1 216 ? -15.125 -12.789 -20.375 1 87.75 216 ALA B C 1
ATOM 3825 O O . ALA B 1 216 ? -15.312 -12.875 -19.156 1 87.75 216 ALA B O 1
ATOM 3826 N N . ALA B 1 217 ? -14.344 -13.609 -20.969 1 89.19 217 ALA B N 1
ATOM 3827 C CA . ALA B 1 217 ? -13.594 -14.656 -20.281 1 89.19 217 ALA B CA 1
ATOM 3828 C C . ALA B 1 217 ? -12.555 -14.055 -19.344 1 89.19 217 ALA B C 1
ATOM 3830 O O . ALA B 1 217 ? -12.344 -14.562 -18.234 1 89.19 217 ALA B O 1
ATOM 3831 N N . PHE B 1 218 ? -11.961 -13 -19.844 1 92.69 218 PHE B N 1
ATOM 3832 C CA . PHE B 1 218 ? -10.969 -12.305 -19.031 1 92.69 218 PHE B CA 1
ATOM 3833 C C . PHE B 1 218 ? -11.609 -11.703 -17.797 1 92.69 218 PHE B C 1
ATOM 3835 O O . PHE B 1 218 ? -11.086 -11.859 -16.688 1 92.69 218 PHE B O 1
ATOM 3842 N N . VAL B 1 219 ? -12.734 -11.07 -17.984 1 92.81 219 VAL B N 1
ATOM 3843 C CA . VAL B 1 219 ? -13.469 -10.453 -16.891 1 92.81 219 VAL B CA 1
ATOM 3844 C C . VAL B 1 219 ? -13.914 -11.516 -15.891 1 92.81 219 VAL B C 1
ATOM 3846 O O . VAL B 1 219 ? -13.797 -11.336 -14.68 1 92.81 219 VAL B O 1
ATOM 3849 N N . ARG B 1 220 ? -14.359 -12.609 -16.422 1 92.12 220 ARG B N 1
ATOM 3850 C CA . ARG B 1 220 ? -14.797 -13.703 -15.57 1 92.12 220 ARG B CA 1
ATOM 3851 C C . ARG B 1 220 ? -13.641 -14.234 -14.727 1 92.12 220 ARG B C 1
ATOM 3853 O O . ARG B 1 220 ? -13.82 -14.547 -13.547 1 92.12 220 ARG B O 1
ATOM 3860 N N . LEU B 1 221 ? -12.547 -14.391 -15.352 1 94.44 221 LEU B N 1
ATOM 3861 C CA . LEU B 1 221 ? -11.359 -14.875 -14.648 1 94.44 221 LEU B CA 1
ATOM 3862 C C . LEU B 1 221 ? -10.977 -13.922 -13.516 1 94.44 221 LEU B C 1
ATOM 3864 O O . LEU B 1 221 ? -10.789 -14.359 -12.375 1 94.44 221 LEU B O 1
ATOM 3868 N N . LEU B 1 222 ? -10.906 -12.641 -13.789 1 96.19 222 LEU B N 1
ATOM 3869 C CA . LEU B 1 222 ? -10.539 -11.664 -12.773 1 96.19 222 LEU B CA 1
ATOM 3870 C C . LEU B 1 222 ? -11.555 -11.648 -11.633 1 96.19 222 LEU B C 1
ATOM 3872 O O . LEU B 1 222 ? -11.172 -11.586 -10.461 1 96.19 222 LEU B O 1
ATOM 3876 N N . ASN B 1 223 ? -12.797 -11.719 -11.969 1 95.06 223 ASN B N 1
ATOM 3877 C CA . ASN B 1 223 ? -13.844 -11.727 -10.953 1 95.06 223 ASN B CA 1
ATOM 3878 C C . ASN B 1 223 ? -13.742 -12.953 -10.047 1 95.06 223 ASN B C 1
ATOM 3880 O O . ASN B 1 223 ? -14.008 -12.867 -8.852 1 95.06 223 ASN B O 1
ATOM 3884 N N . SER B 1 224 ? -13.375 -14.062 -10.664 1 94.56 224 SER B N 1
ATOM 3885 C CA . SER B 1 224 ? -13.203 -15.266 -9.867 1 94.56 224 SER B CA 1
ATOM 3886 C C . SER B 1 224 ? -12.07 -15.109 -8.859 1 94.56 224 SER B C 1
ATOM 3888 O O . SER B 1 224 ? -12.211 -15.5 -7.695 1 94.56 224 SER B O 1
ATOM 3890 N N . VAL B 1 225 ? -10.992 -14.531 -9.273 1 94.81 225 VAL B N 1
ATOM 3891 C CA . VAL B 1 225 ? -9.828 -14.328 -8.414 1 94.81 225 VAL B CA 1
ATOM 3892 C C . VAL B 1 225 ? -10.172 -13.344 -7.305 1 94.81 225 VAL B C 1
ATOM 3894 O O . VAL B 1 225 ? -9.758 -13.523 -6.156 1 94.81 225 VAL B O 1
ATOM 3897 N N . MET B 1 226 ? -11.016 -12.312 -7.602 1 94.81 226 MET B N 1
ATOM 3898 C CA . MET B 1 226 ? -11.266 -11.219 -6.664 1 94.81 226 MET B CA 1
ATOM 3899 C C . MET B 1 226 ? -12.5 -11.5 -5.82 1 94.81 226 MET B C 1
ATOM 3901 O O . MET B 1 226 ? -12.812 -10.75 -4.895 1 94.81 226 MET B O 1
ATOM 3905 N N . SER B 1 227 ? -13.164 -12.602 -6.137 1 90.62 227 SER B N 1
ATOM 3906 C CA . SER B 1 227 ? -14.383 -12.914 -5.402 1 90.62 227 SER B CA 1
ATOM 3907 C C . SER B 1 227 ? -14.102 -13.125 -3.92 1 90.62 227 SER B C 1
ATOM 3909 O O . SER B 1 227 ? -12.961 -13.406 -3.533 1 90.62 227 SER B O 1
ATOM 3911 N N . ARG B 1 228 ? -15.094 -12.961 -3.088 1 84.62 228 ARG B N 1
ATOM 3912 C CA . ARG B 1 228 ? -14.992 -13.125 -1.642 1 84.62 228 ARG B CA 1
ATOM 3913 C C . ARG B 1 228 ? -14.562 -14.539 -1.281 1 84.62 228 ARG B C 1
ATOM 3915 O O . ARG B 1 228 ? -13.875 -14.758 -0.278 1 84.62 228 ARG B O 1
ATOM 3922 N N . GLU B 1 229 ? -14.914 -15.469 -2.131 1 85.25 229 GLU B N 1
ATOM 3923 C CA . GLU B 1 229 ? -14.633 -16.875 -1.869 1 85.25 229 GLU B CA 1
ATOM 3924 C C . GLU B 1 229 ? -13.195 -17.234 -2.221 1 85.25 229 GLU B C 1
ATOM 3926 O O . GLU B 1 229 ? -12.641 -18.203 -1.696 1 85.25 229 GLU B O 1
ATOM 3931 N N . SER B 1 230 ? -12.656 -16.469 -3.086 1 93.19 230 SER B N 1
ATOM 3932 C CA . SER B 1 230 ? -11.305 -16.75 -3.543 1 93.19 230 SER B CA 1
ATOM 3933 C C . SER B 1 230 ? -10.273 -16.453 -2.461 1 93.19 230 SER B C 1
ATOM 3935 O O . SER B 1 230 ? -10.312 -15.375 -1.849 1 93.19 230 SER B O 1
ATOM 3937 N N . PRO B 1 231 ? -9.352 -17.312 -2.248 1 93.62 231 PRO B N 1
ATOM 3938 C CA . PRO B 1 231 ? -8.305 -17.047 -1.263 1 93.62 231 PRO B CA 1
ATOM 3939 C C . PRO B 1 231 ? -7.133 -16.266 -1.849 1 93.62 231 PRO B C 1
ATOM 3941 O O . PRO B 1 231 ? -6.098 -16.109 -1.195 1 93.62 231 PRO B O 1
ATOM 3944 N N . TYR B 1 232 ? -7.332 -15.742 -3.053 1 96.5 232 TYR B N 1
ATOM 3945 C CA . TYR B 1 232 ? -6.172 -15.133 -3.701 1 96.5 232 TYR B CA 1
ATOM 3946 C C . TYR B 1 232 ? -6.34 -13.625 -3.812 1 96.5 232 TYR B C 1
ATOM 3948 O O . TYR B 1 232 ? -7.465 -13.125 -3.883 1 96.5 232 TYR B O 1
ATOM 3956 N N . VAL B 1 233 ? -5.258 -12.984 -3.785 1 97.31 233 VAL B N 1
ATOM 3957 C CA . VAL B 1 233 ? -5.18 -11.555 -4.082 1 97.31 233 VAL B CA 1
ATOM 3958 C C . VAL B 1 233 ? -3.932 -11.266 -4.91 1 97.31 233 VAL B C 1
ATOM 3960 O O . VAL B 1 233 ? -2.871 -11.852 -4.672 1 97.31 233 VAL B O 1
ATOM 3963 N N . PRO B 1 234 ? -4.062 -10.438 -5.949 1 98.38 234 PRO B N 1
ATOM 3964 C CA . PRO B 1 234 ? -2.867 -10.102 -6.73 1 98.38 234 PRO B CA 1
ATOM 3965 C C . PRO B 1 234 ? -1.915 -9.172 -5.977 1 98.38 234 PRO B C 1
ATOM 3967 O O . PRO B 1 234 ? -2.357 -8.211 -5.336 1 98.38 234 PRO B O 1
ATOM 3970 N N . LEU B 1 235 ? -0.659 -9.453 -6.051 1 98.5 235 LEU B N 1
ATOM 3971 C CA . LEU B 1 235 ? 0.364 -8.57 -5.504 1 98.5 235 LEU B CA 1
ATOM 3972 C C . LEU B 1 235 ? 1.127 -7.867 -6.625 1 98.5 235 LEU B C 1
ATOM 3974 O O . LEU B 1 235 ? 1.846 -6.895 -6.375 1 98.5 235 LEU B O 1
ATOM 3978 N N . TRP B 1 236 ? 0.915 -8.367 -7.871 1 97.94 236 TRP B N 1
ATOM 3979 C CA . TRP B 1 236 ? 1.659 -7.781 -8.977 1 97.94 236 TRP B CA 1
ATOM 3980 C C . TRP B 1 236 ? 0.989 -8.094 -10.312 1 97.94 236 TRP B C 1
ATOM 3982 O O . TRP B 1 236 ? 0.775 -9.266 -10.648 1 97.94 236 TRP B O 1
ATOM 3992 N N . ILE B 1 237 ? 0.555 -7.078 -10.984 1 97.94 237 ILE B N 1
ATOM 3993 C CA . ILE B 1 237 ? 0.076 -7.141 -12.359 1 97.94 237 ILE B CA 1
ATOM 3994 C C . ILE B 1 237 ? 0.797 -6.09 -13.203 1 97.94 237 ILE B C 1
ATOM 3996 O O . ILE B 1 237 ? 0.358 -4.938 -13.281 1 97.94 237 ILE B O 1
ATOM 4000 N N . PRO B 1 238 ? 1.896 -6.473 -13.836 1 96.06 238 PRO B N 1
ATOM 4001 C CA . PRO B 1 238 ? 2.609 -5.496 -14.664 1 96.06 238 PRO B CA 1
ATOM 4002 C C . PRO B 1 238 ? 1.857 -5.148 -15.945 1 96.06 238 PRO B C 1
ATOM 4004 O O . PRO B 1 238 ? 0.91 -5.844 -16.312 1 96.06 238 PRO B O 1
ATOM 4007 N N . GLN B 1 239 ? 2.262 -4.09 -16.547 1 94.94 239 GLN B N 1
ATOM 4008 C CA . GLN B 1 239 ? 1.699 -3.77 -17.859 1 94.94 239 GLN B CA 1
ATOM 4009 C C . GLN B 1 239 ? 1.896 -4.922 -18.844 1 94.94 239 GLN B C 1
ATOM 4011 O O . GLN B 1 239 ? 2.959 -5.543 -18.859 1 94.94 239 GLN B O 1
ATOM 4016 N N . PRO B 1 240 ? 0.82 -5.109 -19.578 1 90.81 240 PRO B N 1
ATOM 4017 C CA . PRO B 1 240 ? 0.933 -6.242 -20.5 1 90.81 240 PRO B CA 1
ATOM 4018 C C . PRO B 1 240 ? 1.809 -5.938 -21.703 1 90.81 240 PRO B C 1
ATOM 4020 O O . PRO B 1 240 ? 1.887 -4.785 -22.141 1 90.81 240 PRO B O 1
ATOM 4023 N N . THR B 1 241 ? 2.506 -6.82 -22.125 1 84.5 241 THR B N 1
ATOM 4024 C CA . THR B 1 241 ? 3.047 -6.77 -23.484 1 84.5 241 THR B CA 1
ATOM 4025 C C . THR B 1 241 ? 2.064 -7.379 -24.484 1 84.5 241 THR B C 1
ATOM 4027 O O . THR B 1 241 ? 1.044 -6.766 -24.812 1 84.5 241 THR B O 1
ATOM 4030 N N . MET B 1 242 ? 2.246 -8.641 -24.734 1 82.31 242 MET B N 1
ATOM 4031 C CA . MET B 1 242 ? 1.249 -9.383 -25.516 1 82.31 242 MET B CA 1
ATOM 4032 C C . MET B 1 242 ? 0.287 -10.117 -24.594 1 82.31 242 MET B C 1
ATOM 4034 O O . MET B 1 242 ? -0.91 -10.203 -24.875 1 82.31 242 MET B O 1
ATOM 4038 N N . HIS B 1 243 ? 0.782 -10.531 -23.484 1 91.25 243 HIS B N 1
ATOM 4039 C CA . HIS B 1 243 ? 0.036 -11.289 -22.484 1 91.25 243 HIS B CA 1
ATOM 4040 C C . HIS B 1 243 ? 0.077 -10.602 -21.125 1 91.25 243 HIS B C 1
ATOM 4042 O O . HIS B 1 243 ? 0.972 -9.789 -20.859 1 91.25 243 HIS B O 1
ATOM 4048 N N . HIS B 1 244 ? -0.975 -10.859 -20.359 1 94 244 HIS B N 1
ATOM 4049 C CA . HIS B 1 244 ? -0.936 -10.398 -18.969 1 94 244 HIS B CA 1
ATOM 4050 C C . HIS B 1 244 ? -0.228 -11.414 -18.078 1 94 244 HIS B C 1
ATOM 4052 O O . HIS B 1 244 ? -0.16 -12.602 -18.406 1 94 244 HIS B O 1
ATOM 4058 N N . ARG B 1 245 ? 0.287 -10.914 -17.078 1 95.44 245 ARG B N 1
ATOM 4059 C CA . ARG B 1 245 ? 0.869 -11.711 -16.016 1 95.44 245 ARG B CA 1
ATOM 4060 C C . ARG B 1 245 ? 0.303 -11.297 -14.656 1 95.44 245 ARG B C 1
ATOM 4062 O O . ARG B 1 245 ? 0.108 -10.109 -14.391 1 95.44 245 ARG B O 1
ATOM 4069 N N . LEU B 1 246 ? -0.044 -12.297 -13.859 1 97.5 246 LEU B N 1
ATOM 4070 C CA . LEU B 1 246 ? -0.512 -12.055 -12.508 1 97.5 246 LEU B CA 1
ATOM 4071 C C . LEU B 1 246 ? 0.327 -12.82 -11.492 1 97.5 246 LEU B C 1
ATOM 4073 O O . LEU B 1 246 ? 0.63 -14 -11.695 1 97.5 246 LEU B O 1
ATOM 4077 N N . PHE B 1 247 ? 0.771 -12.148 -10.484 1 98.69 247 PHE B N 1
ATOM 4078 C CA . PHE B 1 247 ? 1.315 -12.797 -9.297 1 98.69 247 PHE B CA 1
ATOM 4079 C C . PHE B 1 247 ? 0.307 -12.758 -8.156 1 98.69 247 PHE B C 1
ATOM 4081 O O . PHE B 1 247 ? -0.014 -11.688 -7.633 1 98.69 247 PHE B O 1
ATOM 4088 N N . LEU B 1 248 ? -0.22 -13.938 -7.781 1 98.56 248 LEU B N 1
ATOM 4089 C CA . LEU B 1 248 ? -1.261 -14.094 -6.773 1 98.56 248 LEU B CA 1
ATOM 4090 C C . LEU B 1 248 ? -0.709 -14.781 -5.527 1 98.56 248 LEU B C 1
ATOM 4092 O O . LEU B 1 248 ? 0.15 -15.664 -5.625 1 98.56 248 LEU B O 1
ATOM 4096 N N . VAL B 1 249 ? -1.267 -14.414 -4.398 1 98.31 249 VAL B N 1
ATOM 4097 C CA . VAL B 1 249 ? -0.896 -15.102 -3.168 1 98.31 249 VAL B CA 1
ATOM 4098 C C . VAL B 1 249 ? -2.154 -15.531 -2.42 1 98.31 249 VAL B C 1
ATOM 4100 O O . VAL B 1 249 ? -3.18 -14.844 -2.467 1 98.31 249 VAL B O 1
ATOM 4103 N N . ASN B 1 250 ? -2.082 -16.703 -1.805 1 96.38 250 ASN B N 1
ATOM 4104 C CA . ASN B 1 250 ? -3.133 -17.203 -0.925 1 96.38 250 ASN B CA 1
ATOM 4105 C C . ASN B 1 250 ? -3.094 -16.516 0.44 1 96.38 250 ASN B C 1
ATOM 4107 O O . ASN B 1 250 ? -2.279 -16.875 1.294 1 96.38 250 ASN B O 1
ATOM 4111 N N . TRP B 1 251 ? -3.961 -15.586 0.691 1 95.06 251 TRP B N 1
ATOM 4112 C CA . TRP B 1 251 ? -3.883 -14.742 1.876 1 95.06 251 TRP B CA 1
ATOM 4113 C C . TRP B 1 251 ? -4.684 -15.336 3.027 1 95.06 251 TRP B C 1
ATOM 4115 O O . TRP B 1 251 ? -4.59 -14.867 4.164 1 95.06 251 TRP B O 1
ATOM 4125 N N . LYS B 1 252 ? -5.363 -16.469 2.77 1 92.62 252 LYS B N 1
ATOM 4126 C CA . LYS B 1 252 ? -6.293 -16.984 3.768 1 92.62 252 LYS B CA 1
ATOM 4127 C C . LYS B 1 252 ? -5.75 -18.266 4.414 1 92.62 252 LYS B C 1
ATOM 4129 O O . LYS B 1 252 ? -5.984 -18.516 5.598 1 92.62 252 LYS B O 1
ATOM 4134 N N . ASN B 1 253 ? -5.062 -19.078 3.582 1 92.88 253 ASN B N 1
ATOM 4135 C CA . ASN B 1 253 ? -4.582 -20.359 4.102 1 92.88 253 ASN B CA 1
ATOM 4136 C C . ASN B 1 253 ? -3.533 -20.156 5.195 1 92.88 253 ASN B C 1
ATOM 4138 O O . ASN B 1 253 ? -2.52 -19.5 4.973 1 92.88 253 ASN B O 1
ATOM 4142 N N . LEU B 1 254 ? -3.666 -20.766 6.359 1 93.69 254 LEU B N 1
ATOM 4143 C CA . LEU B 1 254 ? -2.836 -20.5 7.527 1 93.69 254 LEU B CA 1
ATOM 4144 C C . LEU B 1 254 ? -1.42 -21.031 7.32 1 93.69 254 LEU B C 1
ATOM 4146 O O . LEU B 1 254 ? -0.456 -20.453 7.82 1 93.69 254 LEU B O 1
ATOM 4150 N N . GLN B 1 255 ? -1.322 -22.094 6.547 1 93.81 255 GLN B N 1
ATOM 4151 C CA . GLN B 1 255 ? 0.019 -22.594 6.246 1 93.81 255 GLN B CA 1
ATOM 4152 C C . GLN B 1 255 ? 0.777 -21.609 5.355 1 93.81 255 GLN B C 1
ATOM 4154 O O . GLN B 1 255 ? 1.969 -21.375 5.559 1 93.81 255 GLN B O 1
ATOM 4159 N N . CYS B 1 256 ? 0.118 -21.062 4.363 1 96.56 256 CYS B N 1
ATOM 4160 C CA . CYS B 1 256 ? 0.724 -20.047 3.512 1 96.56 256 CYS B CA 1
ATOM 4161 C C . CYS B 1 256 ? 1.093 -18.812 4.32 1 96.56 256 CYS B C 1
ATOM 4163 O O . CYS B 1 256 ? 2.188 -18.266 4.16 1 96.56 256 CYS B O 1
ATOM 4165 N N . VAL B 1 257 ? 0.223 -18.406 5.25 1 96.5 257 VAL B N 1
ATOM 4166 C CA . VAL B 1 257 ? 0.464 -17.234 6.086 1 96.5 257 VAL B CA 1
ATOM 4167 C C . VAL B 1 257 ? 1.698 -17.453 6.953 1 96.5 257 VAL B C 1
ATOM 4169 O O . VAL B 1 257 ? 2.58 -16.594 7.031 1 96.5 257 VAL B O 1
ATOM 4172 N N . LYS B 1 258 ? 1.76 -18.625 7.531 1 96.12 258 LYS B N 1
ATOM 4173 C CA . LYS B 1 258 ? 2.889 -18.953 8.398 1 96.12 258 LYS B CA 1
ATOM 4174 C C . LYS B 1 258 ? 4.195 -18.969 7.609 1 96.12 258 LYS B C 1
ATOM 4176 O O . LYS B 1 258 ? 5.215 -18.453 8.07 1 96.12 258 LYS B O 1
ATOM 4181 N N . ASN B 1 259 ? 4.145 -19.5 6.422 1 97.25 259 ASN B N 1
ATOM 4182 C CA . ASN B 1 259 ? 5.363 -19.734 5.652 1 97.25 259 ASN B CA 1
ATOM 4183 C C . ASN B 1 259 ? 5.879 -18.438 5.023 1 97.25 259 ASN B C 1
ATOM 4185 O O . ASN B 1 259 ? 7.086 -18.266 4.855 1 97.25 259 ASN B O 1
ATOM 4189 N N . PHE B 1 260 ? 4.926 -17.516 4.719 1 98.25 260 PHE B N 1
ATOM 4190 C CA . PHE B 1 260 ? 5.379 -16.438 3.836 1 98.25 260 PHE B CA 1
ATOM 4191 C C . PHE B 1 260 ? 5.027 -15.078 4.418 1 98.25 260 PHE B C 1
ATOM 4193 O O . PHE B 1 260 ? 5.598 -14.062 4.016 1 98.25 260 PHE B O 1
ATOM 4200 N N . PHE B 1 261 ? 4.066 -14.961 5.371 1 98.06 261 PHE B N 1
ATOM 4201 C CA . PHE B 1 261 ? 3.555 -13.648 5.754 1 98.06 261 PHE B CA 1
ATOM 4202 C C . PHE B 1 261 ? 3.594 -13.477 7.266 1 98.06 261 PHE B C 1
ATOM 4204 O O . PHE B 1 261 ? 3.029 -12.516 7.801 1 98.06 261 PHE B O 1
ATOM 4211 N N . SER B 1 262 ? 4.309 -14.281 8.023 1 96.88 262 SER B N 1
ATOM 4212 C CA . SER B 1 262 ? 4.254 -14.336 9.477 1 96.88 262 SER B CA 1
ATOM 4213 C C . SER B 1 262 ? 4.766 -13.039 10.102 1 96.88 262 SER B C 1
ATOM 4215 O O . SER B 1 262 ? 4.344 -12.664 11.195 1 96.88 262 SER B O 1
ATOM 4217 N N . HIS B 1 263 ? 5.641 -12.336 9.422 1 96.25 263 HIS B N 1
ATOM 4218 C CA . HIS B 1 263 ? 6.148 -11.062 9.906 1 96.25 263 HIS B CA 1
ATOM 4219 C C . HIS B 1 263 ? 5.02 -10.055 10.102 1 96.25 263 HIS B C 1
ATOM 4221 O O . HIS B 1 263 ? 5.125 -9.148 10.93 1 96.25 263 HIS B O 1
ATOM 4227 N N . TRP B 1 264 ? 3.943 -10.211 9.43 1 97.5 264 TRP B N 1
ATOM 4228 C CA . TRP B 1 264 ? 2.844 -9.25 9.438 1 97.5 264 TRP B CA 1
ATOM 4229 C C . TRP B 1 264 ? 1.648 -9.797 10.211 1 97.5 264 TRP B C 1
ATOM 4231 O O . TRP B 1 264 ? 0.507 -9.398 9.961 1 97.5 264 TRP B O 1
ATOM 4241 N N . CYS B 1 265 ? 1.927 -10.828 11.039 1 96.5 265 CYS B N 1
ATOM 4242 C CA . CYS B 1 265 ? 0.851 -11.359 11.867 1 96.5 265 CYS B CA 1
ATOM 4243 C C . CYS B 1 265 ? 0.68 -10.539 13.141 1 96.5 265 CYS B C 1
ATOM 4245 O O . CYS B 1 265 ? 1.627 -9.898 13.602 1 96.5 265 CYS B O 1
#